Protein AF-A0A970SA98-F1 (afdb_monomer_lite)

Secondary structure (DSSP, 8-state):
-----------------------------------PPPTTSS--EEEPPTT--HHHHHHHHS---SHHHHHHHHHHHHHH-TT-S-TT---TT-EEE----PPPPP--TT----EEEEPPTT--HHHHHHHHS---GGGHHHHHHHHHHH-TT-S-TT-PPTT-EEEEPP----------------------TTS-----HHHHHHHHHHHHHHHTTT-EEE-SSEEEEEETTTEEEEEETTTS-EEE-TTS-EEEEESS--S-HHHHHHHHHH-TTEEEEE--TT--HHHHHHHHHTT-SSEEEEE---EEE-SSSEEEE--SEEEEE-SSPPTTS---EEEEEEESSGGGPPPTHHHHHHHHTTEEEEEEETTTEE--S----TTPPPPPB--TTSHHHHHHHHHHHTT--EEEEEEEEEE-HHHHS--EEEEEEEEEEETTEEEEEESSPPPHHHHHHHHHTT-EEEE--TTS-HHHHHHHHHHHTT-EEEEEEEEEEEEETTEEEEEEEEEEEEEEEEEETTEEEEEEESSPPPHHHHHHHHHHS---EEE-

Radius of gyration: 43.28 Å; chains: 1; bounding box: 120×81×121 Å

Foldseek 3Di:
DDDDDDDDDDDDDDDDDDPDPDPDPPPDDDDDDDDDDDLPPQADKDFDAPPDALLNCCCPPVVDDDPVVSVVQVVVQCVSCVVCPDSGDDDGRDIGHHDDDDDDDDDDDPPFDKDKDFAAPPDALQNCCCPVVVDDPVCSVVQLVVQCVQCVVCPDRGDDDGRDIGTGGHDDDDDDDDDDDDDDDDDDDPDDLPDADDADPQLVQLLVLLQVVLVVQQKHKAQADWDWAQDPPPGIDIDGSVQWIWIAHPVRAIETEGADPNDDVVRVVVCCVVVVRYHYDYDYNPDGSVNVNQRRQVSHDFKHKDAWDWDWDDDQKIKIAIARMKMWTDDQDDPVRDTAIEGEHEACAPLLDDAQVVQVRCVVVNYHYWYAHPVPGTDDGGPPPDPQDWAAEQCPPALLSNLQSLCVLVVWDKDAQDKDFLDDCVVPHDTDIDTAGMWTDDPNAIEGEHQDDDDPVSQVSCVVVRYHYHYDHRPDDSVVRSVSSCVVNVKDKDKDWDKDFDADPVDRPHTRMIIIHIFIWTDDPNDTDETEAADTDDRSNVVSSVVVDVHRYYYD

Sequence (556 aa):
MWKGWLVLVFFLLPPILGLSWVDAREDTALLSFQKLLPAEELGKPYVIRSGDTLYGIIRRRLGIRSAKEAEAALDLIKKLNPQITDPRKIRPGQSIVLPDQETPGEKDAFGVKTVFYKVKKGDSLERILMTQLNVRRSEMSKILLDVKEMNPRLTNVDHIVVNQVLRLPGATPEGDTGDSYLTEDVQGADFDPDKPVVLSESLKRNLLLSGEVLNRFRATLITSGQYYIPLEQYGQIVIDCSSIPMVEFDDGSIVFIELKTRLPERVKTLIRERWPDYRFTTAHEKDTLVSILRKVFNQSTPYRMKQGGKYTLGEKMTVHITPGWTVEQTGTPDDDGKPLRQGLVFYRDASRALPGYLPALLSAQGITLTEVALDSGIIRDGTDMAEASAAPDLAGSSQTDLVHNLLVLLGEEAAKDVEINLFDRKRRGFNLTMRADIMMKKDGKRVVVSFGKIPREFSDMLKKDGTEILPLNKADSSLKIITRVLGYLNVSHTFNYFRLTVNHPDDPEAPFITAIFPALQVYRENKFLYYLVDFPFDPEFYSYFKQLKEVSIIRY

Structure (mmCIF, N/CA/C/O backbone):
data_AF-A0A970SA98-F1
#
_entry.id   AF-A0A970SA98-F1
#
loop_
_atom_site.group_PDB
_atom_site.id
_atom_site.type_symbol
_atom_site.label_atom_id
_atom_site.label_alt_id
_atom_site.label_comp_id
_atom_site.label_asym_id
_atom_site.label_entity_id
_atom_site.label_seq_id
_atom_site.pdbx_PDB_ins_code
_atom_site.Cartn_x
_atom_site.Cartn_y
_atom_site.Cartn_z
_atom_site.occupancy
_atom_site.B_iso_or_equiv
_atom_site.auth_seq_id
_atom_site.auth_comp_id
_atom_site.auth_asym_id
_atom_site.auth_atom_id
_atom_site.pdbx_PDB_model_num
ATOM 1 N N . MET A 1 1 ? -42.997 57.335 -40.547 1.00 35.47 1 MET A N 1
ATOM 2 C CA . MET A 1 1 ? -43.620 56.996 -41.844 1.00 35.47 1 MET A CA 1
ATOM 3 C C . MET A 1 1 ? -43.544 55.493 -42.027 1.00 35.47 1 MET A C 1
ATOM 5 O O . MET A 1 1 ? -42.626 54.869 -41.519 1.00 35.47 1 MET A O 1
ATOM 9 N N . TRP A 1 2 ? -44.574 54.938 -42.642 1.00 30.91 2 TRP A N 1
ATOM 10 C CA . TRP A 1 2 ? -44.990 53.540 -42.611 1.00 30.91 2 TRP A CA 1
ATOM 11 C C . TRP A 1 2 ? -44.651 52.853 -43.945 1.00 30.91 2 TRP A C 1
ATOM 13 O O . TRP A 1 2 ? -44.627 53.540 -44.963 1.00 30.91 2 TRP A O 1
ATOM 23 N N . LYS A 1 3 ? -44.573 51.512 -43.912 1.00 33.84 3 LYS A N 1
ATOM 24 C CA . LYS A 1 3 ? -44.612 50.545 -45.038 1.00 33.84 3 LYS A CA 1
ATOM 25 C C . LYS A 1 3 ? -43.314 50.398 -45.854 1.00 33.84 3 LYS A C 1
ATOM 27 O O . LYS A 1 3 ? -42.658 51.377 -46.155 1.00 33.84 3 LYS A O 1
ATOM 32 N N . GLY A 1 4 ? -42.906 49.208 -46.286 1.00 32.19 4 GLY A N 1
ATOM 33 C CA . GLY A 1 4 ? -43.520 47.885 -46.188 1.00 32.19 4 GLY A CA 1
ATOM 34 C C . GLY A 1 4 ? -42.854 46.911 -47.175 1.00 32.19 4 GLY A C 1
ATOM 35 O O . GLY A 1 4 ? -42.567 47.289 -48.300 1.00 32.19 4 GLY A O 1
ATOM 36 N N . TRP A 1 5 ? -42.595 45.696 -46.689 1.00 35.53 5 TRP A N 1
ATOM 37 C CA . TRP A 1 5 ? -42.669 44.378 -47.342 1.00 35.53 5 TRP A CA 1
ATOM 38 C C . TRP A 1 5 ? -42.417 44.194 -48.854 1.00 35.53 5 TRP A C 1
ATOM 40 O O . TRP A 1 5 ? -43.186 44.674 -49.682 1.00 35.53 5 TRP A O 1
ATOM 50 N N . LEU A 1 6 ? -41.508 43.257 -49.172 1.00 31.17 6 LEU A N 1
ATOM 51 C CA . LEU A 1 6 ? -41.793 42.163 -50.116 1.00 31.17 6 LEU A CA 1
ATOM 52 C C . LEU A 1 6 ? -40.880 40.943 -49.882 1.00 31.17 6 LEU A C 1
ATOM 54 O O . LEU A 1 6 ? -39.662 41.058 -49.779 1.00 31.17 6 LEU A O 1
ATOM 58 N N . VAL A 1 7 ? -41.518 39.778 -49.786 1.00 37.44 7 VAL A N 1
ATOM 59 C CA . VAL A 1 7 ? -40.958 38.422 -49.698 1.00 37.44 7 VAL A CA 1
ATOM 60 C C . VAL A 1 7 ? -41.064 37.785 -51.087 1.00 37.44 7 VAL A C 1
ATOM 62 O O . VAL A 1 7 ? -42.155 37.844 -51.645 1.00 37.44 7 VAL A O 1
ATOM 65 N N . LEU A 1 8 ? -40.010 37.136 -51.611 1.00 30.89 8 LEU A N 1
ATOM 66 C CA . LEU A 1 8 ? -40.096 35.774 -52.184 1.00 30.89 8 LEU A CA 1
ATOM 67 C C . LEU A 1 8 ? -38.747 35.179 -52.640 1.00 30.89 8 LEU A C 1
ATOM 69 O O . LEU A 1 8 ? -37.956 35.784 -53.353 1.00 30.89 8 LEU A O 1
ATOM 73 N N . VAL A 1 9 ? -38.586 33.943 -52.174 1.00 39.41 9 VAL A N 1
ATOM 74 C CA . VAL A 1 9 ? -37.586 32.877 -52.326 1.00 39.41 9 VAL A CA 1
ATOM 75 C C . VAL A 1 9 ? -37.258 32.485 -53.776 1.00 39.41 9 VAL A C 1
ATOM 77 O O . VAL A 1 9 ? -38.179 32.359 -54.571 1.00 39.41 9 VAL A O 1
ATOM 80 N N . PHE A 1 10 ? -35.995 32.123 -54.063 1.00 30.89 10 PHE A N 1
ATOM 81 C CA . PHE A 1 10 ? -35.653 30.923 -54.854 1.00 30.89 10 PHE A CA 1
ATOM 82 C C . PHE A 1 10 ? -34.258 30.366 -54.493 1.00 30.89 10 PHE A C 1
ATOM 84 O O . PHE A 1 10 ? -33.311 31.108 -54.254 1.00 30.89 10 PHE A O 1
ATOM 91 N N . PHE A 1 11 ? -34.200 29.034 -54.413 1.00 33.75 11 PHE A N 1
ATOM 92 C CA . PHE A 1 11 ? -33.092 28.152 -54.028 1.00 33.75 11 PHE A CA 1
ATOM 93 C C . PHE A 1 11 ? -31.806 28.322 -54.850 1.00 33.75 11 PHE A C 1
ATOM 95 O O . PHE A 1 11 ? -31.884 28.366 -56.073 1.00 33.75 11 PHE A O 1
ATOM 102 N N . LEU A 1 12 ? -30.646 28.222 -54.184 1.00 31.20 12 LEU A N 1
ATOM 103 C CA . LEU A 1 12 ? -29.399 27.660 -54.730 1.00 31.20 12 LEU A CA 1
ATOM 104 C C . LEU A 1 12 ? -28.477 27.204 -53.574 1.00 31.20 12 LEU A C 1
ATOM 106 O O . LEU A 1 12 ? -27.941 28.021 -52.832 1.00 31.20 12 LEU A O 1
ATOM 110 N N . LEU A 1 13 ? -28.323 25.884 -53.418 1.00 35.34 13 LEU A N 1
ATOM 111 C CA . LEU A 1 13 ? -27.211 25.225 -52.704 1.00 35.34 13 LEU A CA 1
ATOM 112 C C . LEU A 1 13 ? -25.888 25.539 -53.435 1.00 35.34 13 LEU A C 1
ATOM 114 O O . LEU A 1 13 ? -25.918 25.626 -54.667 1.00 35.34 13 LEU A O 1
ATOM 118 N N . PRO A 1 14 ? -24.737 25.688 -52.739 1.00 37.06 14 PRO A N 1
ATOM 119 C CA . PRO A 1 14 ? -23.889 24.518 -52.437 1.00 37.06 14 PRO A CA 1
ATOM 120 C C . PRO A 1 14 ? -23.052 24.685 -51.128 1.00 37.06 14 PRO A C 1
ATOM 122 O O . PRO A 1 14 ? -23.409 25.499 -50.282 1.00 37.06 14 PRO A O 1
ATOM 125 N N . PRO A 1 15 ? -22.004 23.874 -50.880 1.00 41.12 15 PRO A N 1
ATOM 126 C CA . PRO A 1 15 ? -22.008 22.709 -50.006 1.00 41.12 15 PRO A CA 1
ATOM 127 C C . PRO A 1 15 ? -21.377 22.949 -48.620 1.00 41.12 15 PRO A C 1
ATOM 129 O O . PRO A 1 15 ? -20.581 23.857 -48.394 1.00 41.12 15 PRO A O 1
ATOM 132 N N . ILE A 1 16 ? -21.707 22.039 -47.705 1.00 46.22 16 ILE A N 1
ATOM 133 C CA . ILE A 1 16 ? -21.031 21.812 -46.427 1.00 46.22 16 ILE A CA 1
ATOM 134 C C . ILE A 1 16 ? -19.603 21.331 -46.707 1.00 46.22 16 ILE A C 1
ATOM 136 O O . ILE A 1 16 ? -19.429 20.284 -47.325 1.00 46.22 16 ILE A O 1
ATOM 140 N N . LEU A 1 17 ? -18.602 22.042 -46.193 1.00 34.91 17 LEU A N 1
ATOM 141 C CA . LEU A 1 17 ? -17.274 21.491 -45.930 1.00 34.91 17 LEU A CA 1
ATOM 142 C C . LEU A 1 17 ? -16.820 21.984 -44.556 1.00 34.91 17 LEU A C 1
ATOM 144 O O . LEU A 1 17 ? -16.388 23.122 -44.388 1.00 34.91 17 LEU A O 1
ATOM 148 N N . GLY A 1 18 ? -16.964 21.105 -43.564 1.00 37.81 18 GLY A N 1
ATOM 149 C CA . GLY A 1 18 ? -16.217 21.206 -42.323 1.00 37.81 18 GLY A CA 1
ATOM 150 C C . GLY A 1 18 ? -14.750 20.932 -42.626 1.00 37.81 18 GLY A C 1
ATOM 151 O O . GLY A 1 18 ? -14.399 19.845 -43.075 1.00 37.81 18 GLY A O 1
ATOM 152 N N . LEU A 1 19 ? -13.897 21.922 -42.388 1.00 34.41 19 LEU A N 1
ATOM 153 C CA . LEU A 1 19 ? -12.463 21.705 -42.254 1.00 34.41 19 LEU A CA 1
ATOM 154 C C . LEU A 1 19 ? -12.206 21.208 -40.831 1.00 34.41 19 LEU A C 1
ATOM 156 O O . LEU A 1 19 ? -11.884 21.971 -39.924 1.00 34.41 19 LEU A O 1
ATOM 160 N N . SER A 1 20 ? -12.397 19.906 -40.642 1.00 32.69 20 SER A N 1
ATOM 161 C CA . SER A 1 20 ? -11.623 19.151 -39.666 1.00 32.69 20 SER A CA 1
ATOM 162 C C . SER A 1 20 ? -10.158 19.237 -40.087 1.00 32.69 20 SER A C 1
ATOM 164 O O . SER A 1 20 ? -9.813 18.816 -41.193 1.00 32.69 20 SER A O 1
ATOM 166 N N . TRP A 1 21 ? -9.307 19.782 -39.221 1.00 34.91 21 TRP A N 1
ATOM 167 C CA . TRP A 1 21 ? -7.870 19.549 -39.303 1.00 34.91 21 TRP A CA 1
ATOM 168 C C . TRP A 1 21 ? -7.659 18.063 -39.018 1.00 34.91 21 TRP A C 1
ATOM 170 O O . TRP A 1 21 ? -7.669 17.625 -37.873 1.00 34.91 21 TRP A O 1
ATOM 180 N N . VAL A 1 22 ? -7.616 17.271 -40.086 1.00 34.44 22 VAL A N 1
ATOM 181 C CA . VAL A 1 22 ? -7.160 15.888 -40.029 1.00 34.44 22 VAL A CA 1
ATOM 182 C C . VAL A 1 22 ? -5.647 15.976 -39.983 1.00 34.44 22 VAL A C 1
ATOM 184 O O . VAL A 1 22 ? -5.021 16.373 -40.964 1.00 34.44 22 VAL A O 1
ATOM 187 N N . ASP A 1 23 ? -5.093 15.660 -38.818 1.00 37.50 23 ASP A N 1
ATOM 188 C CA . ASP A 1 23 ? -3.675 15.385 -38.657 1.00 37.50 23 ASP A CA 1
ATOM 189 C C . ASP A 1 23 ? -3.305 14.290 -39.661 1.00 37.50 23 ASP A C 1
ATOM 191 O O . ASP A 1 23 ? -3.881 13.193 -39.659 1.00 37.50 23 ASP A O 1
ATOM 195 N N . ALA A 1 24 ? -2.428 14.628 -40.600 1.00 34.12 24 ALA A N 1
ATOM 196 C CA . ALA A 1 24 ? -2.005 13.716 -41.643 1.00 34.12 24 ALA A CA 1
ATOM 197 C C . ALA A 1 24 ? -1.128 12.635 -41.003 1.00 34.12 24 ALA A C 1
ATOM 199 O O . ALA A 1 24 ? 0.073 12.810 -40.827 1.00 34.12 24 ALA A O 1
ATOM 200 N N . ARG A 1 25 ? -1.735 11.499 -40.648 1.00 37.47 25 ARG A N 1
ATOM 201 C CA . ARG A 1 25 ? -0.997 10.250 -40.459 1.00 37.47 25 ARG A CA 1
ATOM 202 C C . ARG A 1 25 ? -0.376 9.893 -41.805 1.00 37.47 25 ARG A C 1
ATOM 204 O O . ARG A 1 25 ? -1.095 9.572 -42.751 1.00 37.47 25 ARG A O 1
ATOM 211 N N . GLU A 1 26 ? 0.942 10.009 -41.908 1.00 36.69 26 GLU A N 1
ATOM 212 C CA . GLU A 1 26 ? 1.679 9.615 -43.104 1.00 36.69 26 GLU A CA 1
ATOM 213 C C . GLU A 1 26 ? 1.687 8.084 -43.234 1.00 36.69 26 GLU A C 1
ATOM 215 O O . GLU A 1 26 ? 2.594 7.391 -42.772 1.00 36.69 26 GLU A O 1
ATOM 220 N N . ASP A 1 27 ? 0.664 7.545 -43.897 1.00 37.06 27 ASP A N 1
ATOM 221 C CA . ASP A 1 27 ? 0.694 6.198 -44.461 1.00 37.06 27 ASP A CA 1
ATOM 222 C C . ASP A 1 27 ? 1.763 6.163 -45.565 1.00 37.06 27 ASP A C 1
ATOM 224 O O . ASP A 1 27 ? 1.533 6.534 -46.719 1.00 37.06 27 ASP A O 1
ATOM 228 N N . THR A 1 28 ? 2.979 5.752 -45.206 1.00 32.62 28 THR A N 1
ATOM 229 C CA . THR A 1 28 ? 4.095 5.691 -46.153 1.00 32.62 28 THR A CA 1
ATOM 230 C C . THR A 1 28 ? 3.907 4.508 -47.104 1.00 32.62 28 THR A C 1
ATOM 232 O O . THR A 1 28 ? 4.145 3.351 -46.755 1.00 32.62 28 THR A O 1
ATOM 235 N N . ALA A 1 29 ? 3.492 4.794 -48.339 1.00 29.75 29 ALA A N 1
ATOM 236 C CA . ALA A 1 29 ? 3.501 3.830 -49.432 1.00 29.75 29 ALA A CA 1
ATOM 237 C C . ALA A 1 29 ? 4.943 3.517 -49.871 1.00 29.75 29 ALA A C 1
ATOM 239 O O . ALA A 1 29 ? 5.747 4.410 -50.143 1.00 29.75 29 ALA A O 1
ATOM 240 N N . LEU A 1 30 ? 5.263 2.228 -49.980 1.00 26.56 30 LEU A N 1
ATOM 241 C CA . LEU A 1 30 ? 6.593 1.732 -50.327 1.00 26.56 30 LEU A CA 1
ATOM 242 C C . LEU A 1 30 ? 6.740 1.665 -51.857 1.00 26.56 30 LEU A C 1
ATOM 244 O O . LEU A 1 30 ? 6.226 0.752 -52.503 1.00 26.56 30 LEU A O 1
ATOM 248 N N . LEU A 1 31 ? 7.434 2.642 -52.449 1.00 28.73 31 LEU A N 1
ATOM 249 C CA . LEU A 1 31 ? 7.826 2.623 -53.863 1.00 28.73 31 LEU A CA 1
ATOM 250 C C . LEU A 1 31 ? 9.299 2.222 -54.003 1.00 28.73 31 LEU A C 1
ATOM 252 O O . LEU A 1 31 ? 10.184 2.800 -53.377 1.00 28.73 31 LEU A O 1
ATOM 256 N N . SER A 1 32 ? 9.558 1.233 -54.859 1.00 27.78 32 SER A N 1
ATOM 257 C CA . SER A 1 32 ? 10.896 0.756 -55.215 1.00 27.78 32 SER A CA 1
ATOM 258 C C . SER A 1 32 ? 11.321 1.351 -56.556 1.00 27.78 32 SER A C 1
ATOM 260 O O . SER A 1 32 ? 10.654 1.142 -57.568 1.00 27.78 32 SER A O 1
ATOM 262 N N . PHE A 1 33 ? 12.458 2.047 -56.578 1.00 26.86 33 PHE A N 1
ATOM 263 C CA . PHE A 1 33 ? 13.171 2.372 -57.811 1.00 26.86 33 PHE A CA 1
ATOM 264 C C . PHE A 1 33 ? 14.553 1.721 -57.779 1.00 26.86 33 PHE A C 1
ATOM 266 O O . PHE A 1 33 ? 15.350 1.976 -56.880 1.00 26.86 33 PHE A O 1
ATOM 273 N N . GLN A 1 34 ? 14.858 0.905 -58.789 1.00 26.64 34 GLN A N 1
ATOM 274 C CA . GLN A 1 34 ? 16.222 0.459 -59.057 1.00 26.64 34 GLN A CA 1
ATOM 275 C C . GLN A 1 34 ? 16.888 1.424 -60.035 1.00 26.64 34 GLN A C 1
ATOM 277 O O . GLN A 1 34 ? 16.473 1.547 -61.187 1.00 26.64 34 GLN A O 1
ATOM 282 N N . LYS A 1 35 ? 17.964 2.072 -59.586 1.00 30.84 35 LYS A N 1
ATOM 283 C CA . LYS A 1 35 ? 18.908 2.778 -60.453 1.00 30.84 35 LYS A CA 1
ATOM 284 C C . LYS A 1 35 ? 20.249 2.049 -60.393 1.00 30.84 35 LYS A C 1
ATOM 286 O O . LYS A 1 35 ? 20.823 1.900 -59.320 1.00 30.84 35 LYS A O 1
ATOM 291 N N . LEU A 1 36 ? 20.723 1.568 -61.540 1.00 30.30 36 LEU A N 1
ATOM 292 C CA . LEU A 1 36 ? 22.046 0.953 -61.688 1.00 30.30 36 LEU A CA 1
ATOM 293 C C . LEU A 1 36 ? 23.127 2.045 -61.612 1.00 30.30 36 LEU A C 1
ATOM 295 O O . LEU A 1 36 ? 23.082 3.003 -62.385 1.00 30.30 36 LEU A O 1
ATOM 299 N N . LEU A 1 37 ? 24.075 1.905 -60.680 1.00 28.84 37 LEU A N 1
ATOM 300 C CA . LEU A 1 37 ? 25.231 2.797 -60.523 1.00 28.84 37 LEU A CA 1
ATOM 301 C C . LEU A 1 37 ? 26.448 2.299 -61.342 1.00 28.84 37 LEU A C 1
ATOM 303 O O . LEU A 1 37 ? 26.595 1.086 -61.515 1.00 28.84 37 LEU A O 1
ATOM 307 N N . PRO A 1 38 ? 27.320 3.197 -61.851 1.00 32.31 38 PRO A N 1
ATOM 308 C CA . PRO A 1 38 ? 28.519 2.839 -62.618 1.00 32.31 38 PRO A CA 1
ATOM 309 C C . PRO A 1 38 ? 29.659 2.280 -61.747 1.00 32.31 38 PRO A C 1
ATOM 311 O O . PRO A 1 38 ? 29.760 2.562 -60.558 1.00 32.31 38 PRO A O 1
ATOM 314 N N . ALA A 1 39 ? 30.545 1.503 -62.373 1.00 32.72 39 ALA A N 1
ATOM 315 C CA . ALA A 1 39 ? 31.507 0.574 -61.766 1.00 32.72 39 ALA A CA 1
ATOM 316 C C . ALA A 1 39 ? 32.730 1.180 -61.026 1.00 32.72 39 ALA A C 1
ATOM 318 O O . ALA A 1 39 ? 33.742 0.496 -60.874 1.00 32.72 39 ALA A O 1
ATOM 319 N N . GLU A 1 40 ? 32.679 2.426 -60.557 1.00 38.25 40 GLU A N 1
ATOM 320 C CA . GLU A 1 40 ? 33.864 3.139 -60.037 1.00 38.25 40 GLU A CA 1
ATOM 321 C C . GLU A 1 40 ? 33.985 3.190 -58.496 1.00 38.25 40 GLU A C 1
ATOM 323 O O . GLU A 1 40 ? 34.951 3.747 -57.985 1.00 38.25 40 GLU A O 1
ATOM 328 N N . GLU A 1 41 ? 33.107 2.509 -57.743 1.00 43.88 41 GLU A N 1
ATOM 329 C CA . GLU A 1 41 ? 33.127 2.464 -56.260 1.00 43.88 41 GLU A CA 1
ATOM 330 C C . GLU A 1 41 ? 33.491 1.093 -55.628 1.00 43.88 41 GLU A C 1
ATOM 332 O O . GLU A 1 41 ? 33.097 0.807 -54.501 1.00 43.88 41 GLU A O 1
ATOM 337 N N . LEU A 1 42 ? 34.236 0.203 -56.304 1.00 42.16 42 LEU A N 1
ATOM 338 C CA . LEU A 1 42 ? 34.399 -1.197 -55.835 1.00 42.16 42 LEU A CA 1
ATOM 339 C C . LEU A 1 42 ? 35.788 -1.628 -55.307 1.00 42.16 42 LEU A C 1
ATOM 341 O O . LEU A 1 42 ? 35.913 -2.756 -54.836 1.00 42.16 42 LEU A O 1
ATOM 345 N N . GLY A 1 43 ? 36.819 -0.776 -55.310 1.00 51.06 43 GLY A N 1
ATOM 346 C CA . GLY A 1 43 ? 38.164 -1.105 -54.793 1.00 51.06 43 GLY A CA 1
ATOM 347 C C . GLY A 1 43 ? 39.291 -0.859 -55.804 1.00 51.06 43 GLY A C 1
ATOM 348 O O . GLY A 1 43 ? 39.040 -0.535 -56.965 1.00 51.06 43 GLY A O 1
ATOM 349 N N . LYS A 1 44 ? 40.560 -0.974 -55.381 1.00 54.00 44 LYS A N 1
ATOM 350 C CA . LYS A 1 44 ? 41.710 -0.619 -56.238 1.00 54.00 44 LYS A CA 1
ATOM 351 C C . LYS A 1 44 ? 41.834 -1.579 -57.439 1.00 54.00 44 LYS A C 1
ATOM 353 O O . LYS A 1 44 ? 41.944 -2.791 -57.230 1.00 54.00 44 LYS A O 1
ATOM 358 N N . PRO A 1 45 ? 41.880 -1.075 -58.689 1.00 60.00 45 PRO A N 1
ATOM 359 C CA . PRO A 1 45 ? 42.032 -1.918 -59.869 1.00 60.00 45 PRO A CA 1
ATOM 360 C C . PRO A 1 45 ? 43.460 -2.477 -59.986 1.00 60.00 45 PRO A C 1
ATOM 362 O O . PRO A 1 45 ? 44.454 -1.754 -59.913 1.00 60.00 45 PRO A O 1
ATOM 365 N N . TYR A 1 46 ? 43.561 -3.783 -60.207 1.00 70.00 46 TYR A N 1
ATOM 366 C CA . TYR A 1 46 ? 44.778 -4.532 -60.487 1.00 70.00 46 TYR A CA 1
ATOM 367 C C . TYR A 1 46 ? 44.791 -4.998 -61.945 1.00 70.00 46 TYR A C 1
ATOM 369 O O . TYR A 1 46 ? 43.894 -5.710 -62.392 1.00 70.00 46 TYR A O 1
ATOM 377 N N . VAL A 1 47 ? 45.844 -4.643 -62.682 1.00 76.94 47 VAL A N 1
ATOM 378 C CA . VAL A 1 47 ? 46.043 -5.085 -64.069 1.00 76.94 47 VAL A CA 1
ATOM 379 C C . VAL A 1 47 ? 46.833 -6.394 -64.090 1.00 76.94 47 VAL A C 1
ATOM 381 O O . VAL A 1 47 ? 47.972 -6.453 -63.618 1.00 76.94 47 VAL A O 1
ATOM 384 N N . ILE A 1 48 ? 46.232 -7.438 -64.657 1.00 75.69 48 ILE A N 1
ATOM 385 C CA . ILE A 1 48 ? 46.777 -8.798 -64.717 1.00 75.69 48 ILE A CA 1
ATOM 386 C C . ILE A 1 48 ? 48.034 -8.829 -65.590 1.00 75.69 48 ILE A C 1
ATOM 388 O O . ILE A 1 48 ? 48.039 -8.321 -66.712 1.00 75.69 48 ILE A O 1
ATOM 392 N N . ARG A 1 49 ? 49.115 -9.440 -65.091 1.00 69.44 49 ARG A N 1
ATOM 393 C CA . ARG A 1 49 ? 50.397 -9.555 -65.808 1.00 69.44 49 ARG A CA 1
ATOM 394 C C . ARG A 1 49 ? 50.565 -10.939 -66.437 1.00 69.44 49 ARG A C 1
ATOM 396 O O . ARG A 1 49 ? 49.891 -11.896 -66.065 1.00 69.44 49 ARG A O 1
ATOM 403 N N . SER A 1 50 ? 51.481 -11.059 -67.400 1.00 64.38 50 SER A N 1
ATOM 404 C CA . SER A 1 50 ? 51.820 -12.360 -67.993 1.00 64.38 50 SER A CA 1
ATOM 405 C C . SER A 1 50 ? 52.326 -13.325 -66.913 1.00 64.38 50 SER A C 1
ATOM 407 O O . SER A 1 50 ? 53.239 -12.982 -66.165 1.00 64.38 50 SER A O 1
ATOM 409 N N . GLY A 1 51 ? 51.704 -14.504 -66.809 1.00 67.44 51 GLY A N 1
ATOM 410 C CA . GLY A 1 51 ? 52.003 -15.510 -65.781 1.00 67.44 51 GLY A CA 1
ATOM 411 C C . GLY A 1 51 ? 51.203 -15.391 -64.476 1.00 67.44 51 GLY A C 1
ATOM 412 O O . GLY A 1 51 ? 51.409 -16.199 -63.571 1.00 67.44 51 GLY A O 1
ATOM 413 N N . ASP A 1 52 ? 50.286 -14.425 -64.351 1.00 73.62 52 ASP A N 1
ATOM 414 C CA . ASP A 1 52 ? 49.410 -14.328 -63.181 1.00 73.62 52 ASP A CA 1
ATOM 415 C C . ASP A 1 52 ? 48.295 -15.389 -63.195 1.00 73.62 52 ASP A C 1
ATOM 417 O O . ASP A 1 52 ? 47.654 -15.653 -64.211 1.00 73.62 52 ASP A O 1
ATOM 421 N N . THR A 1 53 ? 48.023 -15.958 -62.018 1.00 75.12 53 THR A N 1
ATOM 422 C CA . THR A 1 53 ? 46.828 -16.765 -61.726 1.00 75.12 53 THR A CA 1
ATOM 423 C C . THR A 1 53 ? 46.045 -16.099 -60.601 1.00 75.12 53 THR A C 1
ATOM 425 O O . THR A 1 53 ? 46.641 -15.437 -59.748 1.00 75.12 53 THR A O 1
ATOM 428 N N . LEU A 1 54 ? 44.723 -16.286 -60.546 1.00 68.75 54 LEU A N 1
ATOM 429 C CA . LEU A 1 54 ? 43.893 -15.616 -59.538 1.00 68.75 54 LEU A CA 1
ATOM 430 C C . LEU A 1 54 ? 44.278 -16.033 -58.105 1.00 68.75 54 LEU A C 1
ATOM 432 O O . LEU A 1 54 ? 44.473 -15.179 -57.246 1.00 68.75 54 LEU A O 1
ATOM 436 N N . TYR A 1 55 ? 44.556 -17.322 -57.882 1.00 72.62 55 TYR A N 1
ATOM 437 C CA . TYR A 1 55 ? 45.137 -17.822 -56.626 1.00 72.62 55 TYR A CA 1
ATOM 438 C C . TYR A 1 55 ? 46.531 -17.245 -56.335 1.00 72.62 55 TYR A C 1
ATOM 440 O O . TYR A 1 55 ? 46.848 -16.917 -55.191 1.00 72.62 55 TYR A O 1
ATOM 448 N N . GLY A 1 56 ? 47.371 -17.081 -57.361 1.00 71.38 56 GLY A N 1
ATOM 449 C CA . GLY A 1 56 ? 48.684 -16.453 -57.226 1.00 71.38 56 GLY A CA 1
ATOM 450 C C . GLY A 1 56 ? 48.606 -14.968 -56.864 1.00 71.38 56 GLY A C 1
ATOM 451 O O . GLY A 1 56 ? 49.501 -14.464 -56.184 1.00 71.38 56 GLY A O 1
ATOM 452 N N . ILE A 1 57 ? 47.553 -14.269 -57.290 1.00 71.12 57 ILE A N 1
ATOM 453 C CA . ILE A 1 57 ? 47.269 -12.882 -56.906 1.00 71.12 57 ILE A CA 1
ATOM 454 C C . ILE A 1 57 ? 46.770 -12.842 -55.458 1.00 71.12 57 ILE A C 1
ATOM 456 O O . ILE A 1 57 ? 47.355 -12.114 -54.664 1.00 71.12 57 ILE A O 1
ATOM 460 N N . ILE A 1 58 ? 45.798 -13.678 -55.075 1.00 67.06 58 ILE A N 1
ATOM 461 C CA . ILE A 1 58 ? 45.284 -13.778 -53.693 1.00 67.06 58 ILE A CA 1
ATOM 462 C C . ILE A 1 58 ? 46.431 -14.025 -52.701 1.00 67.06 58 ILE A C 1
ATOM 464 O O . ILE A 1 58 ? 46.599 -13.289 -51.732 1.00 67.06 58 ILE A O 1
ATOM 468 N N . ARG A 1 59 ? 47.308 -14.990 -52.993 1.00 67.31 59 ARG A N 1
ATOM 469 C CA . ARG A 1 59 ? 48.418 -15.339 -52.097 1.00 67.31 59 ARG A CA 1
ATOM 470 C C . ARG A 1 59 ? 49.495 -14.256 -52.002 1.00 67.31 59 ARG A C 1
ATOM 472 O O . ARG A 1 59 ? 50.036 -14.029 -50.924 1.00 67.31 59 ARG A O 1
ATOM 479 N N . ARG A 1 60 ? 49.845 -13.610 -53.123 1.00 65.38 60 ARG A N 1
ATOM 480 C CA . ARG A 1 60 ? 50.944 -12.622 -53.173 1.00 65.38 60 ARG A CA 1
ATOM 481 C C . ARG A 1 60 ? 50.506 -11.200 -52.826 1.00 65.38 60 ARG A C 1
ATOM 483 O O . ARG A 1 60 ? 51.340 -10.428 -52.372 1.00 65.38 60 ARG A O 1
ATOM 490 N N . ARG A 1 61 ? 49.244 -10.840 -53.076 1.00 62.09 61 ARG A N 1
ATOM 491 C CA . ARG A 1 61 ? 48.712 -9.481 -52.876 1.00 62.09 61 ARG A CA 1
ATOM 492 C C . ARG A 1 61 ? 47.859 -9.348 -51.623 1.00 62.09 61 ARG A C 1
ATOM 494 O O . ARG A 1 61 ? 47.948 -8.311 -50.987 1.00 62.09 61 ARG A O 1
ATOM 501 N N . LEU A 1 62 ? 47.094 -10.380 -51.258 1.00 60.50 62 LEU A N 1
ATOM 502 C CA . LEU A 1 62 ? 46.235 -10.366 -50.064 1.00 60.50 62 LEU A CA 1
ATOM 503 C C . LEU A 1 62 ? 46.867 -11.099 -48.871 1.00 60.50 62 LEU A C 1
ATOM 505 O O . LEU A 1 62 ? 46.303 -11.108 -47.788 1.00 60.50 62 LEU A O 1
ATOM 509 N N . GLY A 1 63 ? 48.029 -11.739 -49.055 1.00 57.44 63 GLY A N 1
ATOM 510 C CA . GLY A 1 63 ? 48.760 -12.424 -47.980 1.00 57.44 63 GLY A CA 1
ATOM 511 C C . GLY A 1 63 ? 48.119 -13.727 -47.487 1.00 57.44 63 GLY A C 1
ATOM 512 O O . GLY A 1 63 ? 48.652 -14.357 -46.576 1.00 57.44 63 GLY A O 1
ATOM 513 N N . ILE A 1 64 ? 47.023 -14.165 -48.110 1.00 64.62 64 ILE A N 1
ATOM 514 C CA . ILE A 1 64 ? 46.241 -15.336 -47.706 1.00 64.62 64 ILE A CA 1
ATOM 515 C C . ILE A 1 64 ? 46.986 -16.624 -48.079 1.00 64.62 64 ILE A C 1
ATOM 517 O O . ILE A 1 64 ? 47.310 -16.864 -49.246 1.00 64.62 64 ILE A O 1
ATOM 521 N N . ARG A 1 65 ? 47.280 -17.464 -47.079 1.00 55.22 65 ARG A N 1
ATOM 522 C CA . ARG A 1 65 ? 48.043 -18.719 -47.249 1.00 55.22 65 ARG A CA 1
ATOM 523 C C . ARG A 1 65 ? 47.229 -19.983 -46.964 1.00 55.22 65 ARG A C 1
ATOM 525 O O . ARG A 1 65 ? 47.675 -21.063 -47.346 1.00 55.22 65 ARG A O 1
ATOM 532 N N . SER A 1 66 ? 46.065 -19.855 -46.329 1.00 62.97 66 SER A N 1
ATOM 533 C CA . SER A 1 66 ? 45.137 -20.959 -46.071 1.00 62.97 66 SER A CA 1
ATOM 534 C C . SER A 1 66 ? 44.281 -21.256 -47.305 1.00 62.97 66 SER A C 1
ATOM 536 O O . SER A 1 66 ? 43.791 -20.338 -47.961 1.00 62.97 66 SER A O 1
ATOM 538 N N . ALA A 1 67 ? 44.069 -22.539 -47.613 1.00 57.00 67 ALA A N 1
ATOM 539 C CA . ALA A 1 67 ? 43.239 -22.959 -48.745 1.00 57.00 67 ALA A CA 1
ATOM 540 C C . ALA A 1 67 ? 41.773 -22.508 -48.592 1.00 57.00 67 ALA A C 1
ATOM 542 O O . ALA A 1 67 ? 41.171 -22.041 -49.554 1.00 57.00 67 ALA A O 1
ATOM 543 N N . LYS A 1 68 ? 41.236 -22.561 -47.366 1.00 59.56 68 LYS A N 1
ATOM 544 C CA . LYS A 1 68 ? 39.850 -22.178 -47.048 1.00 59.56 68 LYS A CA 1
ATOM 545 C C . LYS A 1 68 ? 39.610 -20.672 -47.198 1.00 59.56 68 LYS A C 1
ATOM 547 O O . LYS A 1 68 ? 38.598 -20.242 -47.739 1.00 59.56 68 LYS A O 1
ATOM 552 N N . GLU A 1 69 ? 40.563 -19.862 -46.748 1.00 56.72 69 GLU A N 1
ATOM 553 C CA . GLU A 1 69 ? 40.503 -18.400 -46.888 1.00 56.72 69 GLU A CA 1
ATOM 554 C C . GLU A 1 69 ? 40.712 -17.968 -48.345 1.00 56.72 69 GLU A C 1
ATOM 556 O O . GLU A 1 69 ? 40.114 -16.995 -48.799 1.00 56.72 69 GLU A O 1
ATOM 561 N N . ALA A 1 70 ? 41.525 -18.714 -49.102 1.00 61.09 70 ALA A N 1
ATOM 562 C CA . ALA A 1 70 ? 41.731 -18.452 -50.520 1.00 61.09 70 ALA A CA 1
ATOM 563 C C . ALA A 1 70 ? 40.455 -18.689 -51.344 1.00 61.09 70 ALA A C 1
ATOM 565 O O . ALA A 1 70 ? 40.207 -17.943 -52.288 1.00 61.09 70 ALA A O 1
ATOM 566 N N . GLU A 1 71 ? 39.632 -19.679 -50.985 1.00 66.12 71 GLU A N 1
ATOM 567 C CA . GLU A 1 71 ? 38.323 -19.912 -51.612 1.00 66.12 71 GLU A CA 1
ATOM 568 C C . GLU A 1 71 ? 37.323 -18.792 -51.299 1.00 66.12 71 GLU A C 1
ATOM 570 O O . GLU A 1 71 ? 36.699 -18.258 -52.216 1.00 66.12 71 GLU A O 1
ATOM 575 N N . ALA A 1 72 ? 37.240 -18.353 -50.040 1.00 59.69 72 ALA A N 1
ATOM 576 C CA . ALA A 1 72 ? 36.381 -17.231 -49.654 1.00 59.69 72 ALA A CA 1
ATOM 577 C C . ALA A 1 72 ? 36.785 -15.920 -50.359 1.00 59.69 72 ALA A C 1
ATOM 579 O O . ALA A 1 72 ? 35.935 -15.181 -50.861 1.00 59.69 72 ALA A O 1
ATOM 580 N N . ALA A 1 73 ? 38.092 -15.657 -50.468 1.00 65.19 73 ALA A N 1
ATOM 581 C CA . ALA A 1 73 ? 38.615 -14.511 -51.207 1.00 65.19 73 ALA A CA 1
ATOM 582 C C . ALA A 1 73 ? 38.324 -14.609 -52.713 1.00 65.19 73 ALA A C 1
ATOM 584 O O . ALA A 1 73 ? 38.028 -13.601 -53.354 1.00 65.19 73 ALA A O 1
ATOM 585 N N . LEU A 1 74 ? 38.368 -15.815 -53.286 1.00 68.62 74 LEU A N 1
ATOM 586 C CA . LEU A 1 74 ? 38.042 -16.047 -54.690 1.00 68.62 74 LEU A CA 1
ATOM 587 C C . LEU A 1 74 ? 36.574 -15.720 -54.989 1.00 68.62 74 LEU A C 1
ATOM 589 O O . LEU A 1 74 ? 36.284 -15.091 -56.006 1.00 68.62 74 LEU A O 1
ATOM 593 N N . ASP A 1 75 ? 35.654 -16.116 -54.113 1.00 68.06 75 ASP A N 1
ATOM 594 C CA . ASP A 1 75 ? 34.227 -15.831 -54.281 1.00 68.06 75 ASP A CA 1
ATOM 595 C C . ASP A 1 75 ? 33.907 -14.344 -54.126 1.00 68.06 75 ASP A C 1
ATOM 597 O O . ASP A 1 75 ? 33.094 -13.808 -54.884 1.00 68.06 75 ASP A O 1
ATOM 601 N N . LEU A 1 76 ? 34.601 -13.647 -53.225 1.00 63.12 76 LEU A N 1
ATOM 602 C CA . LEU A 1 76 ? 34.495 -12.195 -53.112 1.00 63.12 76 LEU A CA 1
ATOM 603 C C . LEU A 1 76 ? 35.015 -11.497 -54.378 1.00 63.12 76 LEU A C 1
ATOM 605 O O . LEU A 1 76 ? 34.336 -10.632 -54.924 1.00 63.12 76 LEU A O 1
ATOM 609 N N . ILE A 1 77 ? 36.160 -11.925 -54.918 1.00 67.12 77 ILE A N 1
ATOM 610 C CA . ILE A 1 77 ? 36.708 -11.371 -56.165 1.00 67.12 77 ILE A CA 1
ATOM 611 C C . ILE A 1 77 ? 35.764 -11.616 -57.353 1.00 67.12 77 ILE A C 1
ATOM 613 O O . ILE A 1 77 ? 35.609 -10.720 -58.180 1.00 67.12 77 ILE A O 1
ATOM 617 N N . LYS A 1 78 ? 35.086 -12.772 -57.440 1.00 67.56 78 LYS A N 1
ATOM 618 C CA . LYS A 1 78 ? 34.062 -13.018 -58.478 1.00 67.56 78 LYS A CA 1
ATOM 619 C C . LYS A 1 78 ? 32.870 -12.070 -58.350 1.00 67.56 78 LYS A C 1
ATOM 621 O O . LYS A 1 78 ? 32.400 -11.561 -59.362 1.00 67.56 78 LYS A O 1
ATOM 626 N N . LYS A 1 79 ? 32.392 -11.818 -57.126 1.00 64.81 79 LYS A N 1
ATOM 627 C CA . LYS A 1 79 ? 31.280 -10.884 -56.876 1.00 64.81 79 LYS A CA 1
ATOM 628 C C . LYS A 1 79 ? 31.642 -9.448 -57.254 1.00 64.81 79 LYS A C 1
ATOM 630 O O . LYS A 1 79 ? 30.810 -8.751 -57.821 1.00 64.81 79 LYS A O 1
ATOM 635 N N . LEU A 1 80 ? 32.879 -9.034 -56.980 1.00 58.53 80 LEU A N 1
ATOM 636 C CA . LEU A 1 80 ? 33.392 -7.705 -57.334 1.00 58.53 80 LEU A CA 1
ATOM 637 C C . LEU A 1 80 ? 33.731 -7.571 -58.829 1.00 58.53 80 LEU A C 1
ATOM 639 O O . LEU A 1 80 ? 33.839 -6.460 -59.337 1.00 58.53 80 LEU A O 1
ATOM 643 N N . ASN A 1 81 ? 33.898 -8.691 -59.541 1.00 71.94 81 ASN A N 1
ATOM 644 C CA . ASN A 1 81 ? 34.258 -8.727 -60.959 1.00 71.94 81 ASN A CA 1
ATOM 645 C C . ASN A 1 81 ? 33.325 -9.657 -61.756 1.00 71.94 81 ASN A C 1
ATOM 647 O O . ASN A 1 81 ? 33.790 -10.663 -62.308 1.00 71.94 81 ASN A O 1
ATOM 651 N N . PRO A 1 82 ? 32.020 -9.339 -61.853 1.00 68.06 82 PRO A N 1
ATOM 652 C CA . PRO A 1 82 ? 31.028 -10.183 -62.525 1.00 68.06 82 PRO A CA 1
ATOM 653 C C . PRO A 1 82 ? 31.323 -10.425 -64.019 1.00 68.06 82 PRO A C 1
ATOM 655 O O . PRO A 1 82 ? 30.821 -11.381 -64.605 1.00 68.06 82 PRO A O 1
ATOM 658 N N . GLN A 1 83 ? 32.186 -9.613 -64.636 1.00 67.38 83 GLN A N 1
ATOM 659 C CA . GLN A 1 83 ? 32.703 -9.800 -65.994 1.00 67.38 83 GLN A CA 1
ATOM 660 C C . GLN A 1 83 ? 33.630 -11.023 -66.157 1.00 67.38 83 GLN A C 1
ATOM 662 O O . GLN A 1 83 ? 33.937 -11.416 -67.282 1.00 67.38 83 GLN A O 1
ATOM 667 N N . ILE A 1 84 ? 34.102 -11.635 -65.065 1.00 69.31 84 ILE A N 1
ATOM 668 C CA . ILE A 1 84 ? 34.945 -12.838 -65.101 1.00 69.31 84 ILE A CA 1
ATOM 669 C C . ILE A 1 84 ? 34.052 -14.078 -65.013 1.00 69.31 84 ILE A C 1
ATOM 671 O O . ILE A 1 84 ? 33.760 -14.587 -63.935 1.00 69.31 84 ILE A O 1
ATOM 675 N N . THR A 1 85 ? 33.637 -14.597 -66.168 1.00 64.00 85 THR A N 1
ATOM 676 C CA . THR A 1 85 ? 32.749 -15.771 -66.244 1.00 64.00 85 THR A CA 1
ATOM 677 C C . THR A 1 85 ? 33.457 -17.087 -65.888 1.00 64.00 85 THR A C 1
ATOM 679 O O . THR A 1 85 ? 32.825 -18.014 -65.392 1.00 64.00 85 THR A O 1
ATOM 682 N N . ASP A 1 86 ? 34.775 -17.180 -66.115 1.00 70.25 86 ASP A N 1
ATOM 683 C CA . ASP A 1 86 ? 35.604 -18.328 -65.717 1.00 70.25 86 ASP A CA 1
ATOM 684 C C . ASP A 1 86 ? 36.894 -17.838 -65.021 1.00 70.25 86 ASP A C 1
ATOM 686 O O . ASP A 1 86 ? 37.757 -17.248 -65.681 1.00 70.25 86 ASP A O 1
ATOM 690 N N . PRO A 1 87 ? 37.073 -18.099 -63.709 1.00 61.66 87 PRO A N 1
ATOM 691 C CA . PRO A 1 87 ? 38.248 -17.690 -62.926 1.00 61.66 87 PRO A CA 1
ATOM 692 C C . PRO A 1 87 ? 39.594 -18.206 -63.453 1.00 61.66 87 PRO A C 1
ATOM 694 O O . PRO A 1 87 ? 40.647 -17.714 -63.046 1.00 61.66 87 PRO A O 1
ATOM 697 N N . ARG A 1 88 ? 39.579 -19.213 -64.337 1.00 67.88 88 ARG A N 1
ATOM 698 C CA . ARG A 1 88 ? 40.781 -19.792 -64.957 1.00 67.88 88 ARG A CA 1
ATOM 699 C C . ARG A 1 88 ? 41.170 -19.122 -66.277 1.00 67.88 88 ARG A C 1
ATOM 701 O O . ARG A 1 88 ? 42.237 -19.418 -66.803 1.00 67.88 88 ARG A O 1
ATOM 708 N N . LYS A 1 89 ? 40.337 -18.224 -66.815 1.00 68.19 89 LYS A N 1
ATOM 709 C CA . LYS A 1 89 ? 40.525 -17.580 -68.129 1.00 68.19 89 LYS A CA 1
ATOM 710 C C . LYS A 1 89 ? 40.781 -16.078 -68.013 1.00 68.19 89 LYS A C 1
ATOM 712 O O . LYS A 1 89 ? 40.179 -15.282 -68.729 1.00 68.19 89 LYS A O 1
ATOM 717 N N . ILE A 1 90 ? 41.690 -15.693 -67.124 1.00 75.75 90 ILE A N 1
ATOM 718 C CA . ILE A 1 90 ? 42.168 -14.311 -67.036 1.00 75.75 90 ILE A CA 1
ATOM 719 C C . ILE A 1 90 ? 43.267 -14.042 -68.070 1.00 75.75 90 ILE A C 1
ATOM 721 O O . ILE A 1 90 ? 44.106 -14.907 -68.325 1.00 75.75 90 ILE A O 1
ATOM 725 N N . ARG A 1 91 ? 43.263 -12.854 -68.688 1.00 73.44 91 ARG A N 1
ATOM 726 C CA . ARG A 1 91 ? 44.236 -12.481 -69.731 1.00 73.44 91 ARG A CA 1
ATOM 727 C C . ARG A 1 91 ? 45.171 -11.364 -69.259 1.00 73.44 91 ARG A C 1
ATOM 729 O O . ARG A 1 91 ? 44.713 -10.447 -68.579 1.00 73.44 91 ARG A O 1
ATOM 736 N N . PRO A 1 92 ? 46.458 -11.382 -69.645 1.00 70.69 92 PRO A N 1
ATOM 737 C CA . PRO A 1 92 ? 47.350 -10.254 -69.398 1.00 70.69 92 PRO A CA 1
ATOM 738 C C . PRO A 1 92 ? 46.779 -8.951 -69.981 1.00 70.69 92 PRO A C 1
ATOM 740 O O . PRO A 1 92 ? 46.286 -8.944 -71.107 1.00 70.69 92 PRO A O 1
ATOM 743 N N . GLY A 1 93 ? 46.828 -7.864 -69.209 1.00 60.53 93 GLY A N 1
ATOM 744 C CA . GLY A 1 93 ? 46.251 -6.558 -69.552 1.00 60.53 93 GLY A CA 1
ATOM 745 C C . GLY A 1 93 ? 44.804 -6.346 -69.089 1.00 60.53 93 GLY A C 1
ATOM 746 O O . GLY A 1 93 ? 44.316 -5.221 -69.134 1.00 60.53 93 GLY A O 1
ATOM 747 N N . GLN A 1 94 ? 44.120 -7.385 -68.603 1.00 74.88 94 GLN A N 1
ATOM 748 C CA . GLN A 1 94 ? 42.773 -7.276 -68.034 1.00 74.88 94 GLN A CA 1
ATOM 749 C C . GLN A 1 94 ? 42.817 -6.609 -66.646 1.00 74.88 94 GLN A C 1
ATOM 751 O O . GLN A 1 94 ? 43.649 -6.978 -65.819 1.00 74.88 94 GLN A O 1
ATOM 756 N N . SER A 1 95 ? 41.927 -5.647 -66.381 1.00 70.56 95 SER A N 1
ATOM 757 C CA . SER A 1 95 ? 41.793 -4.990 -65.069 1.00 70.56 95 SER A CA 1
ATOM 758 C C . SER A 1 95 ? 40.763 -5.714 -64.197 1.00 70.56 95 SER A C 1
ATOM 760 O O . SER A 1 95 ? 39.674 -6.037 -64.678 1.00 70.56 95 SER A O 1
ATOM 762 N N . ILE A 1 96 ? 41.107 -5.979 -62.935 1.00 74.38 96 ILE A N 1
ATOM 763 C CA . ILE A 1 96 ? 40.236 -6.616 -61.937 1.00 74.38 96 ILE A CA 1
ATOM 764 C C . ILE A 1 96 ? 40.297 -5.868 -60.608 1.00 74.38 96 ILE A C 1
ATOM 766 O O . ILE A 1 96 ? 41.336 -5.343 -60.231 1.00 74.38 96 ILE A O 1
ATOM 770 N N . VAL A 1 97 ? 39.203 -5.845 -59.867 1.00 69.81 97 VAL A N 1
ATOM 771 C CA . VAL A 1 97 ? 39.083 -5.181 -58.570 1.00 69.81 97 VAL A CA 1
ATOM 772 C C . VAL A 1 97 ? 39.423 -6.163 -57.447 1.00 69.81 97 VAL A C 1
ATOM 774 O O . VAL A 1 97 ? 38.886 -7.273 -57.420 1.00 69.81 97 VAL A O 1
ATOM 777 N N . LEU A 1 98 ? 40.326 -5.782 -56.536 1.00 65.75 98 LEU A N 1
ATOM 778 C CA . LEU A 1 98 ? 40.742 -6.608 -55.393 1.00 65.75 98 LEU A CA 1
ATOM 779 C C . LEU A 1 98 ? 40.250 -6.013 -54.056 1.00 65.75 98 LEU A C 1
ATOM 781 O O . LEU A 1 98 ? 40.198 -4.790 -53.935 1.00 65.75 98 LEU A O 1
ATOM 785 N N . PRO A 1 99 ? 39.930 -6.850 -53.048 1.00 56.31 99 PRO A N 1
ATOM 786 C CA . PRO A 1 99 ? 39.573 -6.392 -51.701 1.00 56.31 99 PRO A CA 1
ATOM 787 C C . PRO A 1 99 ? 40.815 -5.931 -50.908 1.00 56.31 99 PRO A C 1
ATOM 789 O O . PRO A 1 99 ? 41.862 -6.569 -50.991 1.00 56.31 99 PRO A O 1
ATOM 792 N N . ASP A 1 100 ? 40.718 -4.852 -50.123 1.00 51.31 100 ASP A N 1
ATOM 793 C CA . ASP A 1 100 ? 41.828 -4.334 -49.297 1.00 51.31 100 ASP A CA 1
ATOM 794 C C . ASP A 1 100 ? 41.994 -5.142 -47.979 1.00 51.31 100 ASP A C 1
ATOM 796 O O . ASP A 1 100 ? 41.014 -5.578 -47.371 1.00 51.31 100 ASP A O 1
ATOM 800 N N . GLN A 1 101 ? 43.238 -5.359 -47.519 1.00 47.69 101 GLN A N 1
ATOM 801 C CA . GLN A 1 101 ? 43.569 -5.999 -46.227 1.00 47.69 101 GLN A CA 1
ATOM 802 C C . GLN A 1 101 ? 44.652 -5.190 -45.480 1.00 47.69 101 GLN A C 1
ATOM 804 O O . GLN A 1 101 ? 45.703 -4.895 -46.052 1.00 47.69 101 GLN A O 1
ATOM 809 N N . GLU A 1 102 ? 44.419 -4.869 -44.199 1.00 31.98 102 GLU A N 1
ATOM 810 C CA . GLU A 1 102 ? 45.402 -4.296 -43.260 1.00 31.98 102 GLU A CA 1
ATOM 811 C C . GLU A 1 102 ? 46.206 -5.413 -42.553 1.00 31.98 102 GLU A C 1
ATOM 813 O O . GLU A 1 102 ? 45.652 -6.427 -42.131 1.00 31.98 102 GLU A O 1
ATOM 818 N N . THR A 1 103 ? 47.526 -5.257 -42.417 1.00 27.56 103 THR A N 1
ATOM 819 C CA . THR A 1 103 ? 48.447 -6.275 -41.859 1.00 27.56 103 THR A CA 1
ATOM 820 C C . THR A 1 103 ? 48.623 -6.180 -40.327 1.00 27.56 103 THR A C 1
ATOM 822 O O . THR A 1 103 ? 48.922 -5.083 -39.854 1.00 27.56 103 THR A O 1
ATOM 825 N N . PRO A 1 104 ? 48.586 -7.285 -39.541 1.00 32.56 104 PRO A N 1
ATOM 826 C CA . PRO A 1 104 ? 48.933 -7.286 -38.109 1.00 32.56 104 PRO A CA 1
ATOM 827 C C . PRO A 1 104 ? 50.428 -7.565 -37.834 1.00 32.56 104 PRO A C 1
ATOM 829 O O . PRO A 1 104 ? 51.059 -8.359 -38.530 1.00 32.56 104 PRO A O 1
ATOM 832 N N . GLY A 1 105 ? 50.971 -6.931 -36.785 1.00 29.67 105 GLY A N 1
ATOM 833 C CA . GLY A 1 105 ? 52.371 -7.020 -36.336 1.00 29.67 105 GLY A CA 1
ATOM 834 C C . GLY A 1 105 ? 52.804 -8.355 -35.697 1.00 29.67 105 GLY A C 1
ATOM 835 O O . GLY A 1 105 ? 51.992 -9.170 -35.265 1.00 29.67 105 GLY A O 1
ATOM 836 N N . GLU A 1 106 ? 54.122 -8.550 -35.664 1.00 29.88 106 GLU A N 1
ATOM 837 C CA . GLU A 1 106 ? 54.882 -9.787 -35.406 1.00 29.88 106 GLU A CA 1
ATOM 838 C C . GLU A 1 106 ? 54.862 -10.272 -33.929 1.00 29.88 106 GLU A C 1
ATOM 840 O O . GLU A 1 106 ? 54.854 -9.460 -33.004 1.00 29.88 106 GLU A O 1
ATOM 845 N N . LYS A 1 107 ? 54.884 -11.599 -33.698 1.00 32.66 107 LYS A N 1
ATOM 846 C CA . LYS A 1 107 ? 54.997 -12.274 -32.377 1.00 32.66 107 LYS A CA 1
ATOM 847 C C . LYS A 1 107 ? 56.414 -12.853 -32.194 1.00 32.66 107 LYS A C 1
ATOM 849 O O . LYS A 1 107 ? 56.948 -13.390 -33.161 1.00 32.66 107 LYS A O 1
ATOM 854 N N . ASP A 1 108 ? 56.988 -12.829 -30.983 1.00 33.94 108 ASP A N 1
ATOM 855 C CA . ASP A 1 108 ? 58.254 -13.517 -30.655 1.00 33.94 108 ASP A CA 1
ATOM 856 C C . ASP A 1 108 ? 58.051 -14.908 -29.998 1.00 33.94 108 ASP A C 1
ATOM 858 O O . ASP A 1 108 ? 56.938 -15.321 -29.660 1.00 33.94 108 ASP A O 1
ATOM 862 N N . ALA A 1 109 ? 59.152 -15.667 -29.892 1.00 33.84 109 ALA A N 1
ATOM 863 C CA . ALA A 1 109 ? 59.223 -17.135 -29.796 1.00 33.84 109 ALA A CA 1
ATOM 864 C C . ALA A 1 109 ? 58.646 -17.809 -28.528 1.00 33.84 109 ALA A C 1
ATOM 866 O O . ALA A 1 109 ? 58.760 -19.025 -28.396 1.00 33.84 109 ALA A O 1
ATOM 867 N N . PHE A 1 110 ? 58.009 -17.064 -27.619 1.00 29.02 110 PHE A N 1
ATOM 868 C CA . PHE A 1 110 ? 57.392 -17.615 -26.401 1.00 29.02 110 PHE A CA 1
ATOM 869 C C . PHE A 1 110 ? 55.896 -17.302 -26.250 1.00 29.02 110 PHE A C 1
ATOM 871 O O . PHE A 1 110 ? 55.297 -17.665 -25.246 1.00 29.02 110 PHE A O 1
ATOM 878 N N . GLY A 1 111 ? 55.254 -16.672 -27.240 1.00 36.38 111 GLY A N 1
ATOM 879 C CA . GLY A 1 111 ? 53.787 -16.595 -27.290 1.00 36.38 111 GLY A CA 1
ATOM 880 C C . GLY A 1 111 ? 53.104 -15.737 -26.210 1.00 36.38 111 GLY A C 1
ATOM 881 O O . GLY A 1 111 ? 51.881 -15.797 -26.100 1.00 36.38 111 GLY A O 1
ATOM 882 N N . VAL A 1 112 ? 53.836 -14.905 -25.459 1.00 29.05 112 VAL A N 1
ATOM 883 C CA . VAL A 1 112 ? 53.279 -14.012 -24.422 1.00 29.05 112 VAL A CA 1
ATOM 884 C C . VAL A 1 112 ? 53.233 -12.561 -24.919 1.00 29.05 112 VAL A C 1
ATOM 886 O O . VAL A 1 112 ? 54.237 -12.016 -25.380 1.00 29.05 112 VAL A O 1
ATOM 889 N N . LYS A 1 113 ? 52.070 -11.900 -24.794 1.00 41.41 113 LYS A N 1
ATOM 890 C CA . LYS A 1 113 ? 51.913 -10.454 -25.049 1.00 41.41 113 LYS A CA 1
ATOM 891 C C . LYS A 1 113 ? 52.808 -9.675 -24.081 1.00 41.41 113 LYS A C 1
ATOM 893 O O . LYS A 1 113 ? 52.520 -9.591 -22.892 1.00 41.41 113 LYS A O 1
ATOM 898 N N . THR A 1 114 ? 53.885 -9.094 -24.591 1.00 38.62 114 THR A N 1
ATOM 899 C CA . THR A 1 114 ? 54.785 -8.248 -23.806 1.00 38.62 114 THR A CA 1
ATOM 900 C C . THR A 1 114 ? 54.336 -6.796 -23.870 1.00 38.62 114 THR A C 1
ATOM 902 O O . THR A 1 114 ? 54.089 -6.257 -24.948 1.00 38.62 114 THR A O 1
ATOM 905 N N . VAL A 1 115 ? 54.218 -6.156 -22.704 1.00 52.84 115 VAL A N 1
ATOM 906 C CA . VAL A 1 115 ? 53.862 -4.737 -22.594 1.00 52.84 115 VAL A CA 1
ATOM 907 C C . VAL A 1 115 ? 55.119 -3.958 -22.223 1.00 52.84 115 VAL A C 1
ATOM 909 O O . VAL A 1 115 ? 55.749 -4.216 -21.197 1.00 52.84 115 VAL A O 1
ATOM 912 N N . PHE A 1 116 ? 55.500 -3.005 -23.071 1.00 50.72 116 PHE A N 1
ATOM 913 C CA . PHE A 1 116 ? 56.591 -2.074 -22.791 1.00 50.72 116 PHE A CA 1
ATOM 914 C C . PHE A 1 116 ? 56.016 -0.791 -22.189 1.00 50.72 116 PHE A C 1
ATOM 916 O O . PHE A 1 116 ? 55.160 -0.149 -22.795 1.00 50.72 116 PHE A O 1
ATOM 923 N N . TYR A 1 117 ? 56.494 -0.398 -21.009 1.00 52.69 117 TYR A N 1
ATOM 924 C CA . TYR A 1 117 ? 56.052 0.809 -20.311 1.00 52.69 117 TYR A CA 1
ATOM 925 C C . TYR A 1 117 ? 57.207 1.799 -20.149 1.00 52.69 117 TYR A C 1
ATOM 927 O O . TYR A 1 117 ? 58.280 1.443 -19.668 1.00 52.69 117 TYR A O 1
ATOM 935 N N . LYS A 1 118 ? 56.993 3.063 -20.529 1.00 62.09 118 LYS A N 1
ATOM 936 C CA . LYS A 1 118 ? 57.980 4.139 -20.372 1.00 62.09 118 LYS A CA 1
ATOM 937 C C . LYS A 1 118 ? 57.712 4.918 -19.081 1.00 62.09 118 LYS A C 1
ATOM 939 O O . LYS A 1 118 ? 56.675 5.565 -18.965 1.00 62.09 118 LYS A O 1
ATOM 944 N N . VAL A 1 119 ? 58.661 4.877 -18.147 1.00 62.69 119 VAL A N 1
ATOM 945 C CA . VAL A 1 119 ? 58.574 5.473 -16.803 1.00 62.69 119 VAL A CA 1
ATOM 946 C C . VAL A 1 119 ? 58.368 6.986 -16.885 1.00 62.69 119 VAL A C 1
ATOM 948 O O . VAL A 1 119 ? 59.142 7.691 -17.539 1.00 62.69 119 VAL A O 1
ATOM 951 N N . LYS A 1 120 ? 57.338 7.505 -16.211 1.00 62.69 120 LYS A N 1
ATOM 952 C CA . LYS A 1 120 ? 57.023 8.940 -16.147 1.00 62.69 120 LYS A CA 1
ATOM 953 C C . LYS A 1 120 ? 57.506 9.550 -14.827 1.00 62.69 120 LYS A C 1
ATOM 955 O O . LYS A 1 120 ? 57.819 8.856 -13.862 1.00 62.69 120 LYS A O 1
ATOM 960 N N . LYS A 1 121 ? 57.601 10.883 -14.778 1.00 52.62 121 LYS A N 1
ATOM 961 C CA . LYS A 1 121 ? 58.034 11.619 -13.578 1.00 52.62 121 LYS A CA 1
ATOM 962 C C . LYS A 1 121 ? 57.064 11.362 -12.418 1.00 52.62 121 LYS A C 1
ATOM 964 O O . LYS A 1 121 ? 55.884 11.673 -12.536 1.00 52.62 121 LYS A O 1
ATOM 969 N N . GLY A 1 122 ? 57.580 10.828 -11.309 1.00 62.47 122 GLY A N 1
ATOM 970 C CA . GLY A 1 122 ? 56.797 10.470 -10.119 1.00 62.47 122 GLY A CA 1
ATOM 971 C C . GLY A 1 122 ? 56.290 9.023 -10.094 1.00 62.47 122 GLY A C 1
ATOM 972 O O . GLY A 1 122 ? 55.578 8.648 -9.164 1.00 62.47 122 GLY A O 1
ATOM 973 N N . ASP A 1 123 ? 56.615 8.202 -11.092 1.00 65.94 123 ASP A N 1
ATOM 974 C CA . ASP A 1 123 ? 56.295 6.774 -11.069 1.00 65.94 123 ASP A CA 1
ATOM 975 C C . ASP A 1 123 ? 57.197 6.001 -10.095 1.00 65.94 123 ASP A C 1
ATOM 977 O O . ASP A 1 123 ? 58.384 6.292 -9.958 1.00 65.94 123 ASP A O 1
ATOM 981 N N . SER A 1 124 ? 56.621 4.980 -9.458 1.00 69.69 124 SER A N 1
ATOM 982 C CA . SER A 1 124 ? 57.350 3.909 -8.774 1.00 69.69 124 SER A CA 1
ATOM 983 C C . SER A 1 124 ? 56.977 2.577 -9.413 1.00 69.69 124 SER A C 1
ATOM 985 O O . SER A 1 124 ? 55.890 2.450 -9.986 1.00 69.69 124 SER A O 1
ATOM 987 N N . LEU A 1 125 ? 57.859 1.580 -9.327 1.00 65.62 125 LEU A N 1
ATOM 988 C CA . LEU A 1 125 ? 57.628 0.297 -9.987 1.00 65.62 125 LEU A CA 1
ATOM 989 C C . LEU A 1 125 ? 56.369 -0.392 -9.449 1.00 65.62 125 LEU A C 1
ATOM 991 O O . LEU A 1 125 ? 55.527 -0.824 -10.227 1.00 65.62 125 LEU A O 1
ATOM 995 N N . GLU A 1 126 ? 56.175 -0.377 -8.131 1.00 66.38 126 GLU A N 1
ATOM 996 C CA . GLU A 1 126 ? 54.969 -0.899 -7.482 1.00 66.38 126 GLU A CA 1
ATOM 997 C C . GLU A 1 126 ? 53.696 -0.192 -7.976 1.00 66.38 126 GLU A C 1
ATOM 999 O O . GLU A 1 126 ? 52.702 -0.840 -8.297 1.00 66.38 126 GLU A O 1
ATOM 1004 N N . ARG A 1 127 ? 53.723 1.143 -8.118 1.00 64.12 127 ARG A N 1
ATOM 1005 C CA . ARG A 1 127 ? 52.567 1.909 -8.607 1.00 64.12 127 ARG A CA 1
ATOM 1006 C C . ARG A 1 127 ? 52.279 1.618 -10.075 1.00 64.12 127 ARG A C 1
ATOM 1008 O O . ARG A 1 127 ? 51.112 1.532 -10.447 1.00 64.12 127 ARG A O 1
ATOM 1015 N N . ILE A 1 128 ? 53.307 1.431 -10.901 1.00 61.84 128 ILE A N 1
ATOM 1016 C CA . ILE A 1 128 ? 53.136 1.008 -12.295 1.00 61.84 128 ILE A CA 1
ATOM 1017 C C . ILE A 1 128 ? 52.496 -0.385 -12.336 1.00 61.84 128 ILE A C 1
ATOM 1019 O O . ILE A 1 128 ? 51.515 -0.570 -13.045 1.00 61.84 128 ILE A O 1
ATOM 1023 N N . LEU A 1 129 ? 52.975 -1.344 -11.542 1.00 64.69 129 LEU A N 1
ATOM 1024 C CA . LEU A 1 129 ? 52.443 -2.713 -11.528 1.00 64.69 129 LEU A CA 1
ATOM 1025 C C . LEU A 1 129 ? 51.004 -2.777 -10.992 1.00 64.69 129 LEU A C 1
ATOM 1027 O O . LEU A 1 129 ? 50.158 -3.447 -11.580 1.00 64.69 129 LEU A O 1
ATOM 1031 N N . MET A 1 130 ? 50.684 -2.014 -9.946 1.00 56.50 130 MET A N 1
ATOM 1032 C CA . MET A 1 130 ? 49.316 -1.932 -9.424 1.00 56.50 130 MET A CA 1
ATOM 1033 C C . MET A 1 130 ? 48.357 -1.223 -10.381 1.00 56.50 130 MET A C 1
ATOM 1035 O O . MET A 1 130 ? 47.197 -1.597 -10.458 1.00 56.50 130 MET A O 1
ATOM 1039 N N . THR A 1 131 ? 48.797 -0.190 -11.103 1.00 50.97 131 THR A N 1
ATOM 1040 C CA . THR A 1 131 ? 47.878 0.607 -11.940 1.00 50.97 131 THR A CA 1
ATOM 1041 C C . THR A 1 131 ? 47.780 0.114 -13.376 1.00 50.97 131 THR A C 1
ATOM 1043 O O . THR A 1 131 ? 46.712 0.200 -13.968 1.00 50.97 131 THR A O 1
ATOM 1046 N N . GLN A 1 132 ? 48.877 -0.381 -13.952 1.00 50.72 132 GLN A N 1
ATOM 1047 C CA . GLN A 1 132 ? 48.923 -0.819 -15.350 1.00 50.72 132 GLN A CA 1
ATOM 1048 C C . GLN A 1 132 ? 48.609 -2.307 -15.505 1.00 50.72 132 GLN A C 1
ATOM 1050 O O . GLN A 1 132 ? 48.121 -2.706 -16.557 1.00 50.72 132 GLN A O 1
ATOM 1055 N N . LEU A 1 133 ? 48.883 -3.119 -14.478 1.00 54.09 133 LEU A N 1
ATOM 1056 C CA . LEU A 1 133 ? 48.662 -4.571 -14.499 1.00 54.09 133 LEU A CA 1
ATOM 1057 C C . LEU A 1 133 ? 47.705 -5.053 -13.397 1.00 54.09 133 LEU A C 1
ATOM 1059 O O . LEU A 1 133 ? 47.476 -6.252 -13.279 1.00 54.09 133 LEU A O 1
ATOM 1063 N N . ASN A 1 134 ? 47.139 -4.134 -12.604 1.00 55.06 134 ASN A N 1
ATOM 1064 C CA . ASN A 1 134 ? 46.165 -4.417 -11.543 1.00 55.06 134 ASN A CA 1
ATOM 1065 C C . ASN A 1 134 ? 46.638 -5.444 -10.491 1.00 55.06 134 ASN A C 1
ATOM 1067 O O . ASN A 1 134 ? 45.831 -6.164 -9.901 1.00 55.06 134 ASN A O 1
ATOM 1071 N N . VAL A 1 135 ? 47.954 -5.512 -10.254 1.00 58.72 135 VAL A N 1
ATOM 1072 C CA . VAL A 1 135 ? 48.586 -6.485 -9.349 1.00 58.72 135 VAL A CA 1
ATOM 1073 C C . VAL A 1 135 ? 48.196 -6.204 -7.899 1.00 58.72 135 VAL A C 1
ATOM 1075 O O . VAL A 1 135 ? 48.366 -5.090 -7.403 1.00 58.72 135 VAL A O 1
ATOM 1078 N N . ARG A 1 136 ? 47.717 -7.227 -7.184 1.00 62.78 136 ARG A N 1
ATOM 1079 C CA . ARG A 1 136 ? 47.415 -7.134 -5.747 1.00 62.78 136 ARG A CA 1
ATOM 1080 C C . ARG A 1 136 ? 48.705 -7.176 -4.924 1.00 62.78 136 ARG A C 1
ATOM 1082 O O . ARG A 1 136 ? 49.660 -7.860 -5.281 1.00 62.78 136 ARG A O 1
ATOM 1089 N N . ARG A 1 137 ? 48.732 -6.509 -3.764 1.00 66.88 137 ARG A N 1
ATOM 1090 C CA . ARG A 1 137 ? 49.925 -6.461 -2.887 1.00 66.88 137 ARG A CA 1
ATOM 1091 C C . ARG A 1 137 ? 50.462 -7.842 -2.483 1.00 66.88 137 ARG A C 1
ATOM 1093 O O . ARG A 1 137 ? 51.666 -7.982 -2.309 1.00 66.88 137 ARG A O 1
ATOM 1100 N N . SER A 1 138 ? 49.596 -8.852 -2.377 1.00 63.06 138 SER A N 1
ATOM 1101 C CA . SER A 1 138 ? 49.962 -10.242 -2.060 1.00 63.06 138 SER A CA 1
ATOM 1102 C C . SER A 1 138 ? 50.802 -10.933 -3.142 1.00 63.06 138 SER A C 1
ATOM 1104 O O . SER A 1 138 ? 51.549 -11.852 -2.831 1.00 63.06 138 SER A O 1
ATOM 1106 N N . GLU A 1 139 ? 50.711 -10.490 -4.398 1.00 59.28 139 GLU A N 1
ATOM 1107 C CA . GLU A 1 139 ? 51.428 -11.062 -5.553 1.00 59.28 139 GLU A CA 1
ATOM 1108 C C . GLU A 1 139 ? 52.650 -10.221 -5.959 1.00 59.28 139 GLU A C 1
ATOM 1110 O O . GLU A 1 139 ? 53.440 -10.612 -6.822 1.00 59.28 139 GLU A O 1
ATOM 1115 N N . MET A 1 140 ? 52.837 -9.074 -5.299 1.00 69.81 140 MET A N 1
ATOM 1116 C CA . MET A 1 140 ? 53.825 -8.060 -5.658 1.00 69.81 140 MET A CA 1
ATOM 1117 C C . MET A 1 140 ? 55.260 -8.596 -5.613 1.00 69.81 140 MET A C 1
ATOM 1119 O O . MET A 1 140 ? 56.042 -8.354 -6.526 1.00 69.81 140 MET A O 1
ATOM 1123 N N . SER A 1 141 ? 55.611 -9.378 -4.590 1.00 71.12 141 SER A N 1
ATOM 1124 C CA . SER A 1 141 ? 56.964 -9.928 -4.440 1.00 71.12 141 SER A CA 1
ATOM 1125 C C . SER A 1 141 ? 57.340 -10.902 -5.561 1.00 71.12 141 SER A C 1
ATOM 1127 O O . SER A 1 141 ? 58.496 -10.931 -5.975 1.00 71.12 141 SER A O 1
ATOM 1129 N N . LYS A 1 142 ? 56.368 -11.673 -6.070 1.00 67.06 142 LYS A N 1
ATOM 1130 C CA . LYS A 1 142 ? 56.582 -12.650 -7.145 1.00 67.06 142 LYS A CA 1
ATOM 1131 C C . LYS A 1 142 ? 56.745 -11.942 -8.489 1.00 67.06 142 LYS A C 1
ATOM 1133 O O . LYS A 1 142 ? 57.734 -12.162 -9.176 1.00 67.06 142 LYS A O 1
ATOM 1138 N N . ILE A 1 143 ? 55.848 -11.007 -8.803 1.00 68.31 143 ILE A N 1
ATOM 1139 C CA . ILE A 1 143 ? 55.897 -10.300 -10.087 1.00 68.31 143 ILE A CA 1
ATOM 1140 C C . ILE A 1 143 ? 57.074 -9.317 -10.178 1.00 68.31 143 ILE A C 1
ATOM 1142 O O . ILE A 1 143 ? 57.584 -9.066 -11.265 1.00 68.31 143 ILE A O 1
ATOM 1146 N N . LEU A 1 144 ? 57.550 -8.771 -9.050 1.00 69.31 144 LEU A N 1
ATOM 1147 C CA . LEU A 1 144 ? 58.772 -7.959 -9.019 1.00 69.31 144 LEU A CA 1
ATOM 1148 C C . LEU A 1 144 ? 60.018 -8.781 -9.383 1.00 69.31 144 LEU A C 1
ATOM 1150 O O . LEU A 1 144 ? 60.940 -8.232 -9.990 1.00 69.31 144 LEU A O 1
ATOM 1154 N N . LEU A 1 145 ? 60.042 -10.078 -9.049 1.00 67.50 145 LEU A N 1
ATOM 1155 C CA . LEU A 1 145 ? 61.111 -10.994 -9.450 1.00 67.50 145 LEU A CA 1
ATOM 1156 C C . LEU A 1 145 ? 61.100 -11.188 -10.975 1.00 67.50 145 LEU A C 1
ATOM 1158 O O . LEU A 1 145 ? 62.120 -10.958 -11.624 1.00 67.50 145 LEU A O 1
ATOM 1162 N N . ASP A 1 146 ? 59.923 -11.466 -11.543 1.00 66.00 146 ASP A N 1
ATOM 1163 C CA . ASP A 1 146 ? 59.726 -11.644 -12.989 1.00 66.00 146 ASP A CA 1
ATOM 1164 C C . ASP A 1 146 ? 60.094 -10.367 -13.767 1.00 66.00 146 ASP A C 1
ATOM 1166 O O . ASP A 1 146 ? 60.795 -10.402 -14.780 1.00 66.00 146 ASP A O 1
ATOM 1170 N N . VAL A 1 147 ? 59.699 -9.195 -13.257 1.00 67.75 147 VAL A N 1
ATOM 1171 C CA . VAL A 1 147 ? 60.065 -7.895 -13.840 1.00 67.75 147 VAL A CA 1
ATOM 1172 C C . VAL A 1 147 ? 61.577 -7.666 -13.783 1.00 67.75 147 VAL A C 1
ATOM 1174 O O . VAL A 1 147 ? 62.142 -7.134 -14.741 1.00 67.75 147 VAL A O 1
ATOM 1177 N N . LYS A 1 148 ? 62.258 -8.055 -12.699 1.00 68.06 148 LYS A N 1
ATOM 1178 C CA . LYS A 1 148 ? 63.718 -7.920 -12.586 1.00 68.06 148 LYS A CA 1
ATOM 1179 C C . LYS A 1 148 ? 64.447 -8.827 -13.581 1.00 68.06 148 LYS A C 1
ATOM 1181 O O . LYS A 1 148 ? 65.401 -8.378 -14.213 1.00 68.06 148 LYS A O 1
ATOM 1186 N N . GLU A 1 149 ? 63.974 -10.055 -13.779 1.00 63.16 149 GLU A N 1
ATOM 1187 C CA . GLU A 1 149 ? 64.528 -10.989 -14.770 1.00 63.16 149 GLU A CA 1
ATOM 1188 C C . GLU A 1 149 ? 64.303 -10.513 -16.213 1.00 63.16 149 GLU A C 1
ATOM 1190 O O . GLU A 1 149 ? 65.212 -10.573 -17.043 1.00 63.16 149 GLU A O 1
ATOM 1195 N N . MET A 1 150 ? 63.128 -9.948 -16.509 1.00 56.94 150 MET A N 1
ATOM 1196 C CA . MET A 1 150 ? 62.800 -9.393 -17.830 1.00 56.94 150 MET A CA 1
ATOM 1197 C C . MET A 1 150 ? 63.528 -8.076 -18.141 1.00 56.94 150 MET A C 1
ATOM 1199 O O . MET A 1 150 ? 63.589 -7.665 -19.305 1.00 56.94 150 MET A O 1
ATOM 1203 N N . ASN A 1 151 ? 64.091 -7.417 -17.123 1.00 65.31 151 ASN A N 1
ATOM 1204 C CA . ASN A 1 151 ? 64.817 -6.154 -17.237 1.00 65.31 151 ASN A CA 1
ATOM 1205 C C . ASN A 1 151 ? 66.200 -6.255 -16.577 1.00 65.31 151 ASN A C 1
ATOM 1207 O O . ASN A 1 151 ? 66.449 -5.584 -15.579 1.00 65.31 151 ASN A O 1
ATOM 1211 N N . PRO A 1 152 ? 67.157 -6.998 -17.159 1.00 61.09 152 PRO A N 1
ATOM 1212 C CA . PRO A 1 152 ? 68.469 -7.246 -16.546 1.00 61.09 152 PRO A CA 1
ATOM 1213 C C . PRO A 1 152 ? 69.323 -5.981 -16.326 1.00 61.09 152 PRO A C 1
ATOM 1215 O O . PRO A 1 152 ? 70.324 -6.020 -15.617 1.00 61.09 152 PRO A O 1
ATOM 1218 N N . ARG A 1 153 ? 68.939 -4.838 -16.918 1.00 56.03 153 ARG A N 1
ATOM 1219 C CA . ARG A 1 153 ? 69.560 -3.519 -16.686 1.00 56.03 153 ARG A CA 1
ATOM 1220 C C . ARG A 1 153 ? 68.989 -2.774 -15.468 1.00 56.03 153 ARG A C 1
ATOM 1222 O O . ARG A 1 153 ? 69.521 -1.730 -15.104 1.00 56.03 153 ARG A O 1
ATOM 1229 N N . LEU A 1 154 ? 67.914 -3.275 -14.857 1.00 69.69 154 LEU A N 1
ATOM 1230 C CA . LEU A 1 154 ? 67.318 -2.748 -13.631 1.00 69.69 154 LEU A CA 1
ATOM 1231 C C . LEU A 1 154 ? 68.048 -3.348 -12.419 1.00 69.69 154 LEU A C 1
ATOM 1233 O O . LEU A 1 154 ? 67.682 -4.400 -11.900 1.00 69.69 154 LEU A O 1
ATOM 1237 N N . THR A 1 155 ? 69.119 -2.691 -11.980 1.00 59.28 155 THR A N 1
ATOM 1238 C CA . THR A 1 155 ? 69.950 -3.157 -10.857 1.00 59.28 155 THR A CA 1
ATOM 1239 C C . THR A 1 155 ? 69.279 -2.975 -9.494 1.00 59.28 155 THR A C 1
ATOM 1241 O O . THR A 1 155 ? 69.494 -3.798 -8.604 1.00 59.28 155 THR A O 1
ATOM 1244 N N . ASN A 1 156 ? 68.434 -1.949 -9.336 1.00 64.56 156 ASN A N 1
ATOM 1245 C CA . ASN A 1 156 ? 67.633 -1.712 -8.135 1.00 64.56 156 ASN A CA 1
ATOM 1246 C C . ASN A 1 156 ? 66.162 -1.454 -8.508 1.00 64.56 156 ASN A C 1
ATOM 1248 O O . ASN A 1 156 ? 65.865 -0.546 -9.280 1.00 64.56 156 ASN A O 1
ATOM 1252 N N . VAL A 1 157 ? 65.253 -2.258 -7.954 1.00 62.47 157 VAL A N 1
ATOM 1253 C CA . VAL A 1 157 ? 63.809 -2.231 -8.248 1.00 62.47 157 VAL A CA 1
ATOM 1254 C C . VAL A 1 157 ? 63.094 -1.006 -7.667 1.00 62.47 157 VAL A C 1
ATOM 1256 O O . VAL A 1 157 ? 62.074 -0.589 -8.212 1.00 62.47 157 VAL A O 1
ATOM 1259 N N . ASP A 1 158 ? 63.672 -0.381 -6.638 1.00 60.72 158 ASP A N 1
ATOM 1260 C CA . ASP A 1 158 ? 63.117 0.816 -5.995 1.00 60.72 158 ASP A CA 1
ATOM 1261 C C . ASP A 1 158 ? 63.560 2.119 -6.683 1.00 60.72 158 ASP A C 1
ATOM 1263 O O . ASP A 1 158 ? 63.038 3.196 -6.396 1.00 60.72 158 ASP A O 1
ATOM 1267 N N . HIS A 1 159 ? 64.504 2.039 -7.629 1.00 63.78 159 HIS A N 1
ATOM 1268 C CA . HIS A 1 159 ? 65.063 3.193 -8.331 1.00 63.78 159 HIS A CA 1
ATOM 1269 C C . HIS A 1 159 ? 64.912 3.044 -9.849 1.00 63.78 159 HIS A C 1
ATOM 1271 O O . HIS A 1 159 ? 65.808 2.568 -10.546 1.00 63.78 159 HIS A O 1
ATOM 1277 N N . ILE A 1 160 ? 63.771 3.508 -10.362 1.00 70.94 160 ILE A N 1
ATOM 1278 C CA . ILE A 1 160 ? 63.491 3.628 -11.799 1.00 70.94 160 ILE A CA 1
ATOM 1279 C C . ILE A 1 160 ? 63.650 5.084 -12.258 1.00 70.94 160 ILE A C 1
ATOM 1281 O O . ILE A 1 160 ? 63.254 6.017 -11.559 1.00 70.94 160 ILE A O 1
ATOM 1285 N N . VAL A 1 161 ? 64.245 5.300 -13.433 1.00 58.72 161 VAL A N 1
ATOM 1286 C CA . VAL A 1 161 ? 64.563 6.643 -13.949 1.00 58.72 161 VAL A CA 1
ATOM 1287 C C . VAL A 1 161 ? 63.518 7.083 -14.972 1.00 58.72 161 VAL A C 1
ATOM 1289 O O . VAL A 1 161 ? 63.052 6.299 -15.794 1.00 58.72 161 VAL A O 1
ATOM 1292 N N . VAL A 1 162 ? 63.147 8.363 -14.963 1.00 56.66 162 VAL A N 1
ATOM 1293 C CA . VAL A 1 162 ? 62.194 8.925 -15.933 1.00 56.66 162 VAL A CA 1
ATOM 1294 C C . VAL A 1 162 ? 62.685 8.697 -17.367 1.00 56.66 162 VAL A C 1
ATOM 1296 O O . VAL A 1 162 ? 63.855 8.904 -17.672 1.00 56.66 162 VAL A O 1
ATOM 1299 N N . ASN A 1 163 ? 61.767 8.305 -18.252 1.00 47.00 163 ASN A N 1
ATOM 1300 C CA . ASN A 1 163 ? 61.976 7.880 -19.639 1.00 47.00 163 ASN A CA 1
ATOM 1301 C C . ASN A 1 163 ? 62.646 6.513 -19.841 1.00 47.00 163 ASN A C 1
ATOM 1303 O O . ASN A 1 163 ? 62.771 6.090 -20.993 1.00 47.00 163 ASN A O 1
ATOM 1307 N N . GLN A 1 164 ? 63.012 5.805 -18.771 1.00 58.53 164 GLN A N 1
ATOM 1308 C CA . GLN A 1 164 ? 63.421 4.405 -18.848 1.00 58.53 164 GLN A CA 1
ATOM 1309 C C . GLN A 1 164 ? 62.253 3.553 -19.362 1.00 58.53 164 GLN A C 1
ATOM 1311 O O . GLN A 1 164 ? 61.113 3.745 -18.946 1.00 58.53 164 GLN A O 1
ATOM 1316 N N . VAL A 1 165 ? 62.520 2.623 -20.278 1.00 58.75 165 VAL A N 1
ATOM 1317 C CA . VAL A 1 165 ? 61.505 1.690 -20.787 1.00 58.75 165 VAL A CA 1
ATOM 1318 C C . VAL A 1 165 ? 61.667 0.360 -20.065 1.00 58.75 165 VAL A C 1
ATOM 1320 O O . VAL A 1 165 ? 62.744 -0.231 -20.095 1.00 58.75 165 VAL A O 1
ATOM 1323 N N . LEU A 1 166 ? 60.601 -0.082 -19.406 1.00 62.03 166 LEU A N 1
ATOM 1324 C CA . LEU A 1 166 ? 60.518 -1.341 -18.680 1.00 62.03 166 LEU A CA 1
ATOM 1325 C C . LEU A 1 166 ? 59.689 -2.344 -19.479 1.00 62.03 166 LEU A C 1
ATOM 1327 O O . LEU A 1 166 ? 58.630 -2.011 -20.013 1.00 62.03 166 LEU A O 1
ATOM 1331 N N . ARG A 1 167 ? 60.170 -3.580 -19.543 1.00 61.22 167 ARG A N 1
ATOM 1332 C CA . ARG A 1 167 ? 59.470 -4.728 -20.112 1.00 61.22 167 ARG A CA 1
ATOM 1333 C C . ARG A 1 167 ? 58.695 -5.424 -18.999 1.00 61.22 167 ARG A C 1
ATOM 1335 O O . ARG A 1 167 ? 59.310 -5.996 -18.107 1.00 61.22 167 ARG A O 1
ATOM 1342 N N . LEU A 1 168 ? 57.371 -5.360 -19.014 1.00 62.91 168 LEU A N 1
ATOM 1343 C CA . LEU A 1 168 ? 56.558 -5.936 -17.943 1.00 62.91 168 LEU A CA 1
ATOM 1344 C C . LEU A 1 168 ? 55.969 -7.295 -18.364 1.00 62.91 168 LEU A C 1
ATOM 1346 O O . LEU A 1 168 ? 55.642 -7.462 -19.548 1.00 62.91 168 LEU A O 1
ATOM 1350 N N . PRO A 1 169 ? 55.832 -8.262 -17.434 1.00 53.53 169 PRO A N 1
ATOM 1351 C CA . PRO A 1 169 ? 55.152 -9.520 -17.711 1.00 53.53 169 PRO A CA 1
ATOM 1352 C C . PRO A 1 169 ? 53.674 -9.243 -18.004 1.00 53.53 169 PRO A C 1
ATOM 1354 O O . PRO A 1 169 ? 53.012 -8.492 -17.286 1.00 53.53 169 PRO A O 1
ATOM 1357 N N . GLY A 1 170 ? 53.161 -9.817 -19.093 1.00 52.28 170 GLY A N 1
ATOM 1358 C CA . GLY A 1 170 ? 51.729 -9.797 -19.374 1.00 52.28 170 GLY A CA 1
ATOM 1359 C C . GLY A 1 170 ? 51.010 -10.667 -18.345 1.00 52.28 170 GLY A C 1
ATOM 1360 O O . GLY A 1 170 ? 51.407 -11.810 -18.143 1.00 52.28 170 GLY A O 1
ATOM 1361 N N . ALA A 1 171 ? 49.992 -10.127 -17.674 1.00 39.41 171 ALA A N 1
ATOM 1362 C CA . ALA A 1 171 ? 49.271 -10.841 -16.626 1.00 39.41 171 ALA A CA 1
ATOM 1363 C C . ALA A 1 171 ? 48.591 -12.106 -17.185 1.00 39.41 171 ALA A C 1
ATOM 1365 O O . ALA A 1 171 ? 47.684 -12.015 -18.013 1.00 39.41 171 ALA A O 1
ATOM 1366 N N . THR A 1 172 ? 49.026 -13.279 -16.727 1.00 35.16 172 THR A N 1
ATOM 1367 C CA . THR A 1 172 ? 48.320 -14.557 -16.899 1.00 35.16 172 THR A CA 1
ATOM 1368 C C . THR A 1 172 ? 47.622 -14.928 -15.591 1.00 35.16 172 THR A C 1
ATOM 1370 O O . THR A 1 172 ? 48.308 -15.048 -14.575 1.00 35.16 172 THR A O 1
ATOM 1373 N N . PRO A 1 173 ? 46.297 -15.138 -15.585 1.00 34.06 173 PRO A N 1
ATOM 1374 C CA . PRO A 1 173 ? 45.599 -15.743 -14.463 1.00 34.06 173 PRO A CA 1
ATOM 1375 C C . PRO A 1 173 ? 45.540 -17.262 -14.664 1.00 34.06 173 PRO A C 1
ATOM 1377 O O . PRO A 1 173 ? 44.898 -17.700 -15.607 1.00 34.06 173 PRO A O 1
ATOM 1380 N N . GLU A 1 174 ? 46.187 -18.061 -13.809 1.00 29.12 174 GLU A N 1
ATOM 1381 C CA . GLU A 1 174 ? 45.732 -19.432 -13.506 1.00 29.12 174 GLU A CA 1
ATOM 1382 C C . GLU A 1 174 ? 46.477 -20.042 -12.304 1.00 29.12 174 GLU A C 1
ATOM 1384 O O . GLU A 1 174 ? 47.703 -19.983 -12.199 1.00 29.12 174 GLU A O 1
ATOM 1389 N N . GLY A 1 175 ? 45.695 -20.620 -11.388 1.00 26.59 175 GLY A N 1
ATOM 1390 C CA . GLY A 1 175 ? 46.128 -21.272 -10.153 1.00 26.59 175 GLY A CA 1
ATOM 1391 C C . GLY A 1 175 ? 44.934 -21.508 -9.224 1.00 26.59 175 GLY A C 1
ATOM 1392 O O . GLY A 1 175 ? 44.765 -20.796 -8.242 1.00 26.59 175 GLY A O 1
ATOM 1393 N N . ASP A 1 176 ? 44.085 -22.459 -9.609 1.00 33.38 176 ASP A N 1
ATOM 1394 C CA . ASP A 1 176 ? 42.861 -22.913 -8.941 1.00 33.38 176 ASP A CA 1
ATOM 1395 C C . ASP A 1 176 ? 43.141 -23.577 -7.578 1.00 33.38 176 ASP A C 1
ATOM 1397 O O . ASP A 1 176 ? 43.902 -24.540 -7.523 1.00 33.38 176 ASP A O 1
ATOM 1401 N N . THR A 1 177 ? 42.511 -23.081 -6.504 1.00 27.31 177 THR A N 1
ATOM 1402 C CA . THR A 1 177 ? 41.961 -23.904 -5.411 1.00 27.31 177 THR A CA 1
ATOM 1403 C C . THR A 1 177 ? 40.974 -23.089 -4.572 1.00 27.31 177 THR A C 1
ATOM 1405 O O . THR A 1 177 ? 41.376 -22.137 -3.903 1.00 27.31 177 THR A O 1
ATOM 1408 N N . GLY A 1 178 ? 39.730 -23.564 -4.501 1.00 26.94 178 GLY A N 1
ATOM 1409 C CA . GLY A 1 178 ? 38.944 -23.526 -3.267 1.00 26.94 178 GLY A CA 1
ATOM 1410 C C . GLY A 1 178 ? 37.905 -22.415 -3.145 1.00 26.94 178 GLY A C 1
ATOM 1411 O O . GLY A 1 178 ? 38.197 -21.322 -2.679 1.00 26.94 178 GLY A O 1
ATOM 1412 N N . ASP A 1 179 ? 36.670 -22.819 -3.428 1.00 24.12 179 ASP A N 1
ATOM 1413 C CA . ASP A 1 179 ? 35.409 -22.288 -2.920 1.00 24.12 179 ASP A CA 1
ATOM 1414 C C . ASP A 1 179 ? 34.842 -20.970 -3.473 1.00 24.12 179 ASP A C 1
ATOM 1416 O O . ASP A 1 179 ? 35.315 -19.862 -3.241 1.00 24.12 179 ASP A O 1
ATOM 1420 N N . SER A 1 180 ? 33.621 -21.157 -3.981 1.00 27.34 180 SER A N 1
ATOM 1421 C CA . SER A 1 180 ? 32.466 -20.276 -3.819 1.00 27.34 180 SER A CA 1
ATOM 1422 C C . SER A 1 180 ? 32.235 -19.195 -4.876 1.00 27.34 180 SER A C 1
ATOM 1424 O O . SER A 1 180 ? 32.951 -18.209 -4.996 1.00 27.34 180 SER A O 1
ATOM 1426 N N . TYR A 1 181 ? 31.090 -19.384 -5.537 1.00 26.16 181 TYR A N 1
ATOM 1427 C CA . TYR A 1 181 ? 30.354 -18.468 -6.405 1.00 26.16 181 TYR A CA 1
ATOM 1428 C C . TYR A 1 181 ? 31.007 -18.152 -7.752 1.00 26.16 181 TYR A C 1
ATOM 1430 O O . TYR A 1 181 ? 31.873 -17.297 -7.889 1.00 26.16 181 TYR A O 1
ATOM 1438 N N . LEU A 1 182 ? 30.476 -18.826 -8.774 1.00 25.58 182 LEU A N 1
ATOM 1439 C CA . LEU A 1 182 ? 30.615 -18.502 -10.189 1.00 25.58 182 LEU A CA 1
ATOM 1440 C C . LEU A 1 182 ? 30.366 -17.001 -10.429 1.00 25.58 182 LEU A C 1
ATOM 1442 O O . LEU A 1 182 ? 29.226 -16.556 -10.560 1.00 25.58 182 LEU A O 1
ATOM 1446 N N . THR A 1 183 ? 31.436 -16.216 -10.507 1.00 26.27 183 THR A N 1
ATOM 1447 C CA . THR A 1 183 ? 31.442 -14.913 -11.170 1.00 26.27 183 THR A CA 1
ATOM 1448 C C . THR A 1 183 ? 32.092 -15.090 -12.532 1.00 26.27 183 THR A C 1
ATOM 1450 O O . THR A 1 183 ? 33.314 -15.101 -12.654 1.00 26.27 183 THR A O 1
ATOM 1453 N N . GLU A 1 184 ? 31.261 -15.250 -13.560 1.00 25.09 184 GLU A N 1
ATOM 1454 C CA . GLU A 1 184 ? 31.668 -15.082 -14.952 1.00 25.09 184 GLU A CA 1
ATOM 1455 C C . GLU A 1 184 ? 32.072 -13.614 -15.180 1.00 25.09 184 GLU A C 1
ATOM 1457 O O . GLU A 1 184 ? 31.219 -12.722 -15.221 1.00 25.09 184 GLU A O 1
ATOM 1462 N N . ASP A 1 185 ? 33.374 -13.364 -15.331 1.00 24.75 185 ASP A N 1
ATOM 1463 C CA . ASP A 1 185 ? 33.905 -12.153 -15.957 1.00 24.75 185 ASP A CA 1
ATOM 1464 C C . ASP A 1 185 ? 34.185 -12.450 -17.435 1.00 24.75 185 ASP A C 1
ATOM 1466 O O . ASP A 1 185 ? 35.218 -12.994 -17.825 1.00 24.75 185 ASP A O 1
ATOM 1470 N N . VAL A 1 186 ? 33.217 -12.084 -18.274 1.00 26.58 186 VAL A N 1
ATOM 1471 C CA . VAL A 1 186 ? 33.351 -12.013 -19.729 1.00 26.58 186 VAL A CA 1
ATOM 1472 C C . VAL A 1 186 ? 33.985 -10.665 -20.083 1.00 26.58 186 VAL A C 1
ATOM 1474 O O . VAL A 1 186 ? 33.304 -9.641 -20.084 1.00 26.58 186 VAL A O 1
ATOM 1477 N N . GLN A 1 187 ? 35.263 -10.649 -20.464 1.00 29.80 187 GLN A N 1
ATOM 1478 C CA . GLN A 1 187 ? 35.767 -9.646 -21.407 1.00 29.80 187 GLN A CA 1
ATOM 1479 C C . GLN A 1 187 ? 36.569 -10.320 -22.515 1.00 29.80 187 GLN A C 1
ATOM 1481 O O . GLN A 1 187 ? 37.599 -10.942 -22.278 1.00 29.80 187 GLN A O 1
ATOM 1486 N N . GLY A 1 188 ? 36.067 -10.153 -23.741 1.00 34.84 188 GLY A N 1
ATOM 1487 C CA . GLY A 1 188 ? 36.677 -10.662 -24.964 1.00 34.84 188 GLY A CA 1
ATOM 1488 C C . GLY A 1 188 ? 35.920 -11.809 -25.629 1.00 34.84 188 GLY A C 1
ATOM 1489 O O . GLY A 1 188 ? 36.557 -12.681 -26.211 1.00 34.84 188 GLY A O 1
ATOM 1490 N N . ALA A 1 189 ? 34.583 -11.827 -25.589 1.00 28.44 189 ALA A N 1
ATOM 1491 C CA . ALA A 1 189 ? 33.864 -12.534 -26.641 1.00 28.44 189 ALA A CA 1
ATOM 1492 C C . ALA A 1 189 ? 34.163 -11.797 -27.951 1.00 28.44 189 ALA A C 1
ATOM 1494 O O . ALA A 1 189 ? 33.834 -10.621 -28.082 1.00 28.44 189 ALA A O 1
ATOM 1495 N N . ASP A 1 190 ? 34.849 -12.482 -28.857 1.00 36.25 190 ASP A N 1
ATOM 1496 C CA . ASP A 1 190 ? 34.891 -12.234 -30.295 1.00 36.25 190 ASP A CA 1
ATOM 1497 C C . ASP A 1 190 ? 33.602 -11.525 -30.766 1.00 36.25 190 ASP A C 1
ATOM 1499 O O . ASP A 1 190 ? 32.550 -12.158 -30.911 1.00 36.25 190 ASP A O 1
ATOM 1503 N N . PHE A 1 191 ? 33.647 -10.188 -30.872 1.00 45.38 191 PHE A N 1
ATOM 1504 C CA . PHE A 1 191 ? 32.488 -9.377 -31.236 1.00 45.38 191 PHE A CA 1
ATOM 1505 C C . PHE A 1 191 ? 32.324 -9.460 -32.747 1.00 45.38 191 PHE A C 1
ATOM 1507 O O . PHE A 1 191 ? 32.909 -8.691 -33.506 1.00 45.38 191 PHE A O 1
ATOM 1514 N N . ASP A 1 192 ? 31.544 -10.448 -33.155 1.00 55.56 192 ASP A N 1
ATOM 1515 C CA . ASP A 1 192 ? 31.062 -10.594 -34.513 1.00 55.56 192 ASP A CA 1
ATOM 1516 C C . ASP A 1 192 ? 29.699 -9.878 -34.614 1.00 55.56 192 ASP A C 1
ATOM 1518 O O . ASP A 1 192 ? 28.732 -10.342 -33.990 1.00 55.56 192 ASP A O 1
ATOM 1522 N N . PRO A 1 193 ? 29.600 -8.740 -35.330 1.00 52.31 193 PRO A N 1
ATOM 1523 C CA . PRO A 1 193 ? 28.335 -8.029 -35.516 1.00 52.31 193 PRO A CA 1
ATOM 1524 C C . PRO A 1 193 ? 27.277 -8.886 -36.229 1.00 52.31 193 PRO A C 1
ATOM 1526 O O . PRO A 1 193 ? 26.088 -8.612 -36.065 1.00 52.31 193 PRO A O 1
ATOM 1529 N N . ASP A 1 194 ? 27.690 -9.952 -36.927 1.00 55.16 194 ASP A N 1
ATOM 1530 C CA . ASP A 1 194 ? 26.811 -10.853 -37.674 1.00 55.16 194 ASP A CA 1
ATOM 1531 C C . ASP A 1 194 ? 26.293 -12.028 -36.823 1.00 55.16 194 ASP A C 1
ATOM 1533 O O . ASP A 1 194 ? 25.385 -12.756 -37.239 1.00 55.16 194 ASP A O 1
ATOM 1537 N N . LYS A 1 195 ? 26.811 -12.226 -35.598 1.00 62.22 195 LYS A N 1
ATOM 1538 C CA . LYS A 1 195 ? 26.276 -13.249 -34.683 1.00 62.22 195 LYS A CA 1
ATOM 1539 C C . LYS A 1 195 ? 24.972 -12.765 -34.032 1.00 62.22 195 LYS A C 1
ATOM 1541 O O . LYS A 1 195 ? 24.913 -11.634 -33.535 1.00 62.22 195 LYS A O 1
ATOM 1546 N N . PRO A 1 196 ? 23.933 -13.615 -33.935 1.00 65.38 196 PRO A N 1
ATOM 1547 C CA . PRO A 1 196 ? 22.683 -13.253 -33.270 1.00 65.38 196 PRO A CA 1
ATOM 1548 C C . PRO A 1 196 ? 22.903 -12.955 -31.778 1.00 65.38 196 PRO A C 1
ATOM 1550 O O . PRO A 1 196 ? 23.716 -13.604 -31.112 1.00 65.38 196 PRO A O 1
ATOM 1553 N N . VAL A 1 197 ? 22.174 -11.973 -31.230 1.00 71.94 197 VAL A N 1
ATOM 1554 C CA . VAL A 1 197 ? 22.193 -11.707 -29.784 1.00 71.94 197 VAL A CA 1
ATOM 1555 C C . VAL A 1 197 ? 21.452 -12.826 -29.062 1.00 71.94 197 VAL A C 1
ATOM 1557 O O . VAL A 1 197 ? 20.230 -12.916 -29.112 1.00 71.94 197 VAL A O 1
ATOM 1560 N N . VAL A 1 198 ? 22.188 -13.654 -28.327 1.00 78.50 198 VAL A N 1
ATOM 1561 C CA . VAL A 1 198 ? 21.591 -14.559 -27.338 1.00 78.50 198 VAL A CA 1
ATOM 1562 C C . VAL A 1 198 ? 21.490 -13.815 -26.009 1.00 78.50 198 VAL A C 1
ATOM 1564 O O . VAL A 1 198 ? 22.515 -13.361 -25.497 1.00 78.50 198 VAL A O 1
ATOM 1567 N N . LEU A 1 199 ? 20.271 -13.677 -25.487 1.00 81.94 199 LEU A N 1
ATOM 1568 C CA . LEU A 1 199 ? 19.956 -13.026 -24.209 1.00 81.94 199 LEU A CA 1
ATOM 1569 C C . LEU A 1 199 ? 19.625 -14.066 -23.141 1.00 81.94 199 LEU A C 1
ATOM 1571 O O . LEU A 1 199 ? 18.974 -15.069 -23.454 1.00 81.94 199 LEU A O 1
ATOM 1575 N N . SER A 1 200 ? 19.978 -13.791 -21.885 1.00 86.38 200 SER A N 1
ATOM 1576 C CA . SER A 1 200 ? 19.444 -14.557 -20.755 1.00 86.38 200 SER A CA 1
ATOM 1577 C C . SER A 1 200 ? 17.923 -14.396 -20.629 1.00 86.38 200 SER A C 1
ATOM 1579 O O . SER A 1 200 ? 17.353 -13.357 -20.973 1.00 86.38 200 SER A O 1
ATOM 1581 N N . GLU A 1 201 ? 17.249 -15.409 -20.077 1.00 87.31 201 GLU A N 1
ATOM 1582 C CA . GLU A 1 201 ? 15.804 -15.344 -19.798 1.00 87.31 201 GLU A CA 1
ATOM 1583 C C . GLU A 1 201 ? 15.451 -14.206 -18.824 1.00 87.31 201 GLU A C 1
ATOM 1585 O O . GLU A 1 201 ? 14.409 -13.566 -18.959 1.00 87.31 201 GLU A O 1
ATOM 1590 N N . SER A 1 202 ? 16.357 -13.882 -17.893 1.00 86.38 202 SER A N 1
ATOM 1591 C CA . SER A 1 202 ? 16.201 -12.753 -16.968 1.00 86.38 202 SER A CA 1
ATOM 1592 C C . SER A 1 202 ? 16.130 -11.413 -17.705 1.00 86.38 202 SER A C 1
ATOM 1594 O O . SER A 1 202 ? 15.199 -10.633 -17.486 1.00 86.38 202 SER A O 1
ATOM 1596 N N . LEU A 1 203 ? 17.071 -11.157 -18.623 1.00 87.69 203 LEU A N 1
ATOM 1597 C CA . LEU A 1 203 ? 17.104 -9.917 -19.396 1.00 87.69 203 LEU A CA 1
ATOM 1598 C C . LEU A 1 203 ? 15.906 -9.819 -20.351 1.00 87.69 203 LEU A C 1
ATOM 1600 O O . LEU A 1 203 ? 15.274 -8.765 -20.417 1.00 87.69 203 LEU A O 1
ATOM 1604 N N . LYS A 1 204 ? 15.522 -10.919 -21.017 1.00 86.94 204 LYS A N 1
ATOM 1605 C CA . LYS A 1 204 ? 14.296 -10.968 -21.838 1.00 86.94 204 LYS A CA 1
ATOM 1606 C C . LYS A 1 204 ? 13.054 -10.609 -21.023 1.00 86.94 204 LYS A C 1
ATOM 1608 O O . LYS A 1 204 ? 12.279 -9.751 -21.440 1.00 86.94 204 LYS A O 1
ATOM 1613 N N . ARG A 1 205 ? 12.891 -11.215 -19.840 1.00 86.69 205 ARG A N 1
ATOM 1614 C CA . ARG A 1 205 ? 11.784 -10.918 -18.918 1.00 86.69 205 ARG A CA 1
ATOM 1615 C C . ARG A 1 205 ? 11.791 -9.448 -18.490 1.00 86.69 205 ARG A C 1
ATOM 1617 O O . ARG A 1 205 ? 10.749 -8.803 -18.523 1.00 86.69 205 ARG A O 1
ATOM 1624 N N . ASN A 1 206 ? 12.948 -8.898 -18.118 1.00 89.56 206 ASN A N 1
ATOM 1625 C CA . ASN A 1 206 ? 13.056 -7.500 -17.693 1.00 89.56 206 ASN A CA 1
ATOM 1626 C C . ASN A 1 206 ? 12.755 -6.516 -18.836 1.00 89.56 206 ASN A C 1
ATOM 1628 O O . ASN A 1 206 ? 12.149 -5.478 -18.581 1.00 89.56 206 ASN A O 1
ATOM 1632 N N . LEU A 1 207 ? 13.126 -6.829 -20.082 1.00 89.50 207 LEU A N 1
ATOM 1633 C CA . LEU A 1 207 ? 12.769 -6.032 -21.263 1.00 89.50 207 LEU A CA 1
ATOM 1634 C C . LEU A 1 207 ? 11.271 -6.097 -21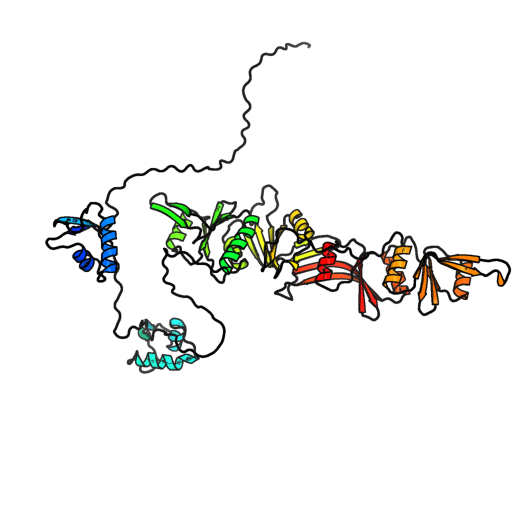.562 1.00 89.50 207 LEU A C 1
ATOM 1636 O O . LEU A 1 207 ? 10.662 -5.058 -21.793 1.00 89.50 207 LEU A O 1
ATOM 1640 N N . LEU A 1 208 ? 10.663 -7.285 -21.491 1.00 89.56 208 LEU A N 1
ATOM 1641 C CA . LEU A 1 208 ? 9.216 -7.444 -21.655 1.00 89.56 208 LEU A CA 1
ATOM 1642 C C . LEU A 1 208 ? 8.448 -6.603 -20.625 1.00 89.56 208 LEU A C 1
ATOM 1644 O O . LEU A 1 208 ? 7.606 -5.791 -20.999 1.00 89.56 208 LEU A O 1
ATOM 1648 N N . LEU A 1 209 ? 8.798 -6.732 -19.340 1.00 89.12 209 LEU A N 1
ATOM 1649 C CA . LEU A 1 209 ? 8.185 -5.940 -18.269 1.00 89.12 209 LEU A CA 1
ATOM 1650 C C . LEU A 1 209 ? 8.447 -4.440 -18.442 1.00 89.12 209 LEU A C 1
ATOM 1652 O O . LEU A 1 209 ? 7.575 -3.629 -18.146 1.00 89.12 209 LEU A O 1
ATOM 1656 N N . SER A 1 210 ? 9.625 -4.064 -18.950 1.00 91.75 210 SER A N 1
ATOM 1657 C CA . SER A 1 210 ? 9.932 -2.668 -19.267 1.00 91.75 210 SER A CA 1
ATOM 1658 C C . SER A 1 210 ? 8.985 -2.139 -20.339 1.00 91.75 210 SER A C 1
ATOM 1660 O O . SER A 1 210 ? 8.448 -1.054 -20.160 1.00 91.75 210 SER A O 1
ATOM 1662 N N . GLY A 1 211 ? 8.722 -2.906 -21.402 1.00 90.00 211 GLY A N 1
ATOM 1663 C CA . GLY A 1 211 ? 7.750 -2.547 -22.437 1.00 90.00 211 GLY A CA 1
ATOM 1664 C C . GLY A 1 211 ? 6.340 -2.357 -21.884 1.00 90.00 211 GLY A C 1
ATOM 1665 O O . GLY A 1 211 ? 5.689 -1.363 -22.186 1.00 90.00 211 GLY A O 1
ATOM 1666 N N . GLU A 1 212 ? 5.884 -3.253 -21.007 1.00 88.06 212 GLU A N 1
ATOM 1667 C CA . GLU A 1 212 ? 4.569 -3.106 -20.375 1.00 88.06 212 GLU A CA 1
ATOM 1668 C C . GLU A 1 212 ? 4.472 -1.862 -19.474 1.00 88.06 212 GLU A C 1
ATOM 1670 O O . GLU A 1 212 ? 3.437 -1.193 -19.462 1.00 88.06 212 GLU A O 1
ATOM 1675 N N . VAL A 1 213 ? 5.540 -1.525 -18.737 1.00 88.88 213 VAL A N 1
ATOM 1676 C CA . VAL A 1 213 ? 5.600 -0.288 -17.943 1.00 88.88 213 VAL A CA 1
ATOM 1677 C C . VAL A 1 213 ? 5.636 0.939 -18.857 1.00 88.88 213 VAL A C 1
ATOM 1679 O O . VAL A 1 213 ? 4.875 1.872 -18.622 1.00 88.88 213 VAL A O 1
ATOM 1682 N N . LEU A 1 214 ? 6.473 0.933 -19.899 1.00 90.38 214 LEU A N 1
ATOM 1683 C CA . LEU A 1 214 ? 6.636 2.025 -20.867 1.00 90.38 214 LEU A CA 1
ATOM 1684 C C . LEU A 1 214 ? 5.336 2.332 -21.619 1.00 90.38 214 LEU A C 1
ATOM 1686 O O . LEU A 1 214 ? 4.988 3.503 -21.753 1.00 90.38 214 LEU A O 1
ATOM 1690 N N . ASN A 1 215 ? 4.561 1.311 -21.994 1.00 87.75 215 ASN A N 1
ATOM 1691 C CA . ASN A 1 215 ? 3.270 1.492 -22.666 1.00 87.75 215 ASN A CA 1
ATOM 1692 C C . ASN A 1 215 ? 2.288 2.330 -21.828 1.00 87.75 215 ASN A C 1
ATOM 1694 O O . ASN A 1 215 ? 1.460 3.053 -22.378 1.00 87.75 215 ASN A O 1
ATOM 1698 N N . ARG A 1 216 ? 2.394 2.288 -20.491 1.00 83.31 216 ARG A N 1
ATOM 1699 C CA . ARG A 1 216 ? 1.583 3.131 -19.591 1.00 83.31 216 ARG A CA 1
ATOM 1700 C C . ARG A 1 216 ? 2.010 4.609 -19.596 1.00 83.31 216 ARG A C 1
ATOM 1702 O O . ARG A 1 216 ? 1.228 5.453 -19.172 1.00 83.31 216 ARG A O 1
ATOM 1709 N N . PHE A 1 217 ? 3.191 4.919 -20.132 1.00 79.81 217 PHE A N 1
ATOM 1710 C CA . PHE A 1 217 ? 3.719 6.267 -20.390 1.00 79.81 217 PHE A CA 1
ATOM 1711 C C . PHE A 1 217 ? 3.632 6.671 -21.863 1.00 79.81 217 PHE A C 1
ATOM 1713 O O . PHE A 1 217 ? 4.437 7.477 -22.318 1.00 79.81 217 PHE A O 1
ATOM 1720 N N . ARG A 1 218 ? 2.704 6.077 -22.629 1.00 82.31 218 ARG A N 1
ATOM 1721 C CA . ARG A 1 218 ? 2.557 6.341 -24.073 1.00 82.31 218 ARG A CA 1
ATOM 1722 C C . ARG A 1 218 ? 3.842 6.079 -24.869 1.00 82.31 218 ARG A C 1
ATOM 1724 O O . ARG A 1 218 ? 4.015 6.616 -25.955 1.00 82.31 218 ARG A O 1
ATOM 1731 N N . ALA A 1 219 ? 4.730 5.244 -24.331 1.00 88.62 219 ALA A N 1
ATOM 1732 C CA . ALA A 1 219 ? 5.982 4.878 -24.963 1.00 88.62 219 ALA A CA 1
ATOM 1733 C C . ALA A 1 219 ? 5.925 3.419 -25.412 1.00 88.62 219 ALA A C 1
ATOM 1735 O O . ALA A 1 219 ? 5.600 2.538 -24.620 1.00 88.62 219 ALA A O 1
ATOM 1736 N N . THR A 1 220 ? 6.272 3.151 -26.665 1.00 91.94 220 THR A N 1
ATOM 1737 C CA . THR A 1 220 ? 6.201 1.808 -27.245 1.00 91.94 220 THR A CA 1
ATOM 1738 C C . THR A 1 220 ? 7.594 1.202 -27.320 1.00 91.94 220 THR A C 1
ATOM 1740 O O . THR A 1 220 ? 8.483 1.754 -27.964 1.00 91.94 220 THR A O 1
ATOM 1743 N N . LEU A 1 221 ? 7.797 0.048 -26.676 1.00 93.44 221 LEU A N 1
ATOM 1744 C CA . LEU A 1 221 ? 9.029 -0.731 -26.819 1.00 93.44 221 LEU A CA 1
ATOM 1745 C C . LEU A 1 221 ? 8.912 -1.703 -27.999 1.00 93.44 221 LEU A C 1
ATOM 1747 O O . LEU A 1 221 ? 8.072 -2.603 -27.996 1.00 93.44 221 LEU A O 1
ATOM 1751 N N . ILE A 1 222 ? 9.821 -1.573 -28.960 1.00 88.44 222 ILE A N 1
ATOM 1752 C CA . ILE A 1 222 ? 9.908 -2.405 -30.159 1.00 88.44 222 ILE A CA 1
ATOM 1753 C C . ILE A 1 222 ? 11.182 -3.251 -30.077 1.00 88.44 222 ILE A C 1
ATOM 1755 O O . ILE A 1 222 ? 12.297 -2.732 -30.068 1.00 88.44 222 ILE A O 1
ATOM 1759 N N . THR A 1 223 ? 11.010 -4.572 -30.004 1.00 85.94 223 THR A N 1
ATOM 1760 C CA . THR A 1 223 ? 12.089 -5.565 -29.818 1.00 85.94 223 THR A CA 1
ATOM 1761 C C . THR A 1 223 ? 12.281 -6.493 -31.020 1.00 85.94 223 THR A C 1
ATOM 1763 O O . THR A 1 223 ? 13.016 -7.473 -30.941 1.00 85.94 223 THR A O 1
ATOM 1766 N N . SER A 1 224 ? 11.591 -6.244 -32.134 1.00 83.25 224 SER A N 1
ATOM 1767 C CA . SER A 1 224 ? 11.695 -7.059 -33.347 1.00 83.25 224 SER A CA 1
ATOM 1768 C C . SER A 1 224 ? 11.387 -6.233 -34.591 1.00 83.25 224 SER A C 1
ATOM 1770 O O . SER A 1 224 ? 10.755 -5.183 -34.495 1.00 83.25 224 SER A O 1
ATOM 1772 N N . GLY A 1 225 ? 11.849 -6.704 -35.748 1.00 79.31 225 GLY A N 1
ATOM 1773 C CA . GLY A 1 225 ? 11.742 -5.976 -37.009 1.00 79.31 225 GLY A CA 1
ATOM 1774 C C . GLY A 1 225 ? 13.002 -5.180 -37.344 1.00 79.31 225 GLY A C 1
ATOM 1775 O O . GLY A 1 225 ? 14.037 -5.318 -36.695 1.00 79.31 225 GLY A O 1
ATOM 1776 N N . GLN A 1 226 ? 12.911 -4.391 -38.412 1.00 82.19 226 GLN A N 1
ATOM 1777 C CA . GLN A 1 226 ? 14.006 -3.578 -38.932 1.00 82.19 226 GLN A CA 1
ATOM 1778 C C . GLN A 1 226 ? 13.573 -2.113 -38.939 1.00 82.19 226 GLN A C 1
ATOM 1780 O O . GLN A 1 226 ? 12.512 -1.793 -39.476 1.00 82.19 226 GLN A O 1
ATOM 1785 N N . TYR A 1 227 ? 14.400 -1.241 -38.373 1.00 81.62 227 TYR A N 1
ATOM 1786 C CA . TYR A 1 227 ? 14.207 0.203 -38.383 1.00 81.62 227 TYR A CA 1
ATOM 1787 C C . TYR A 1 227 ? 15.186 0.863 -39.355 1.00 81.62 227 TYR A C 1
ATOM 1789 O O . TYR A 1 227 ? 16.384 0.582 -39.322 1.00 81.62 227 TYR A O 1
ATOM 1797 N N . TYR A 1 228 ? 14.684 1.731 -40.230 1.00 79.62 228 TYR A N 1
ATOM 1798 C CA . TYR A 1 228 ? 15.461 2.327 -41.317 1.00 79.62 228 TYR A CA 1
ATOM 1799 C C . TYR A 1 228 ? 15.698 3.811 -41.041 1.00 79.62 228 TYR A C 1
ATOM 1801 O O . TYR A 1 228 ? 14.754 4.591 -40.975 1.00 79.62 228 TYR A O 1
ATOM 1809 N N . ILE A 1 229 ? 16.965 4.207 -40.917 1.00 81.06 229 ILE A N 1
ATOM 1810 C CA . ILE A 1 229 ? 17.378 5.602 -40.737 1.00 81.06 229 ILE A CA 1
ATOM 1811 C C . ILE A 1 229 ? 17.970 6.108 -42.063 1.00 81.06 229 ILE A C 1
ATOM 1813 O O . ILE A 1 229 ? 19.055 5.657 -42.451 1.00 81.06 229 ILE A O 1
ATOM 1817 N N . PRO A 1 230 ? 17.291 7.021 -42.780 1.00 74.31 230 PRO A N 1
ATOM 1818 C CA . PRO A 1 230 ? 17.731 7.479 -44.096 1.00 74.31 230 PRO A CA 1
ATOM 1819 C C . PRO A 1 230 ? 18.899 8.469 -44.002 1.00 74.31 230 PRO A C 1
ATOM 1821 O O . PRO A 1 230 ? 18.774 9.530 -43.404 1.00 74.31 230 PRO A O 1
ATOM 1824 N N . LEU A 1 231 ? 20.023 8.176 -44.657 1.00 72.19 231 LEU A N 1
ATOM 1825 C CA . LEU A 1 231 ? 21.158 9.090 -44.813 1.00 72.19 231 LEU A CA 1
ATOM 1826 C C . LEU A 1 231 ? 21.098 9.723 -46.209 1.00 72.19 231 LEU A C 1
ATOM 1828 O O . LEU A 1 231 ? 21.551 9.121 -47.179 1.00 72.19 231 LEU A O 1
ATOM 1832 N N . GLU A 1 232 ? 20.556 10.941 -46.307 1.00 61.62 232 GLU A N 1
ATOM 1833 C CA . GLU A 1 232 ? 20.184 11.621 -47.567 1.00 61.62 232 GLU A CA 1
ATOM 1834 C C . GLU A 1 232 ? 21.125 11.391 -48.762 1.00 61.62 232 GLU A C 1
ATOM 1836 O O . GLU A 1 232 ? 20.657 11.137 -49.869 1.00 61.62 232 GLU A O 1
ATOM 1841 N N . GLN A 1 233 ? 22.443 11.485 -48.547 1.00 53.84 233 GLN A N 1
ATOM 1842 C CA . GLN A 1 233 ? 23.458 11.404 -49.606 1.00 53.84 233 GLN A CA 1
ATOM 1843 C C . GLN A 1 233 ? 24.335 10.140 -49.551 1.00 53.84 233 GLN A C 1
ATOM 1845 O O . GLN A 1 233 ? 25.179 9.961 -50.423 1.00 53.84 233 GLN A O 1
ATOM 1850 N N . TYR A 1 234 ? 24.155 9.268 -48.552 1.00 54.41 234 TYR A N 1
ATOM 1851 C CA . TYR A 1 234 ? 25.102 8.182 -48.247 1.00 54.41 234 TYR A CA 1
ATOM 1852 C C . TYR A 1 234 ? 24.448 6.810 -48.006 1.00 54.41 234 TYR A C 1
ATOM 1854 O O . TYR A 1 234 ? 25.152 5.844 -47.719 1.00 54.41 234 TYR A O 1
ATOM 1862 N N . GLY A 1 235 ? 23.120 6.694 -48.135 1.00 67.81 235 GLY A N 1
ATOM 1863 C CA . GLY A 1 235 ? 22.396 5.422 -48.047 1.00 67.81 235 GLY A CA 1
ATOM 1864 C C . GLY A 1 235 ? 21.419 5.370 -46.876 1.00 67.81 235 GLY A C 1
ATOM 1865 O O . GLY A 1 235 ? 20.710 6.330 -46.608 1.00 67.81 235 GLY A O 1
ATOM 1866 N N . GLN A 1 236 ? 21.343 4.238 -46.183 1.00 74.38 236 GLN A N 1
ATOM 1867 C CA . GLN A 1 236 ? 20.484 4.066 -45.009 1.00 74.38 236 GLN A CA 1
ATOM 1868 C C . GLN A 1 236 ? 21.201 3.228 -43.954 1.00 74.38 236 GLN A C 1
ATOM 1870 O O . GLN A 1 236 ? 21.959 2.318 -44.293 1.00 74.38 236 GLN A O 1
ATOM 1875 N N . ILE A 1 237 ? 20.942 3.513 -42.682 1.00 77.75 237 ILE A N 1
ATOM 1876 C CA . ILE A 1 237 ? 21.322 2.632 -41.577 1.00 77.75 237 ILE A CA 1
ATOM 1877 C C . ILE A 1 237 ? 20.110 1.760 -41.275 1.00 77.75 237 ILE A C 1
ATOM 1879 O O . ILE A 1 237 ? 19.022 2.276 -41.035 1.00 77.75 237 ILE A O 1
ATOM 1883 N N . VAL A 1 238 ? 20.301 0.444 -41.289 1.00 78.25 238 VAL A N 1
ATOM 1884 C CA . VAL A 1 238 ? 19.265 -0.517 -40.908 1.00 78.25 238 VAL A CA 1
ATOM 1885 C C . VAL A 1 238 ? 19.593 -1.041 -39.516 1.00 78.25 238 VAL A C 1
ATOM 1887 O O . VAL A 1 238 ? 20.688 -1.556 -39.289 1.00 78.25 238 VAL A O 1
ATOM 1890 N N . ILE A 1 239 ? 18.663 -0.874 -38.581 1.00 81.75 239 ILE A N 1
ATOM 1891 C CA . ILE A 1 239 ? 18.779 -1.338 -37.201 1.00 81.75 239 ILE A CA 1
ATOM 1892 C C . ILE A 1 239 ? 17.861 -2.542 -37.014 1.00 81.75 239 ILE A C 1
ATOM 1894 O O . ILE A 1 239 ? 16.644 -2.426 -37.128 1.00 81.75 239 ILE A O 1
ATOM 1898 N N . ASP A 1 240 ? 18.446 -3.683 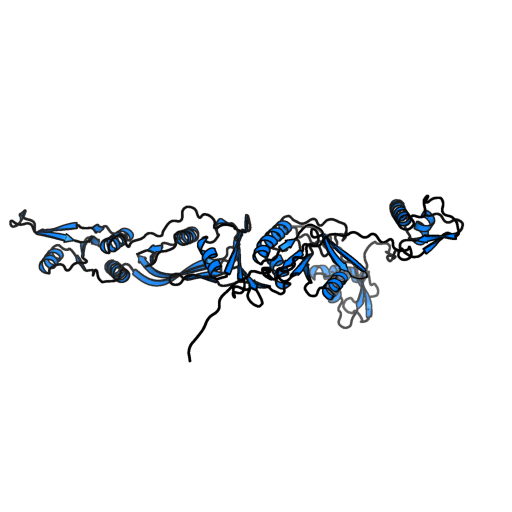-36.663 1.00 83.25 240 ASP A N 1
ATOM 1899 C CA . ASP A 1 240 ? 17.698 -4.858 -36.224 1.00 83.25 240 ASP A CA 1
ATOM 1900 C C . ASP A 1 240 ? 17.235 -4.669 -34.772 1.00 83.25 240 ASP A C 1
ATOM 1902 O O . ASP A 1 240 ? 18.042 -4.713 -33.833 1.00 83.25 240 ASP A O 1
ATOM 1906 N N . CYS A 1 241 ? 15.926 -4.493 -34.579 1.00 84.94 241 CYS A N 1
ATOM 1907 C CA . CYS A 1 241 ? 15.326 -4.246 -33.269 1.00 84.94 241 CYS A CA 1
ATOM 1908 C C . CYS A 1 241 ? 15.417 -5.453 -32.320 1.00 84.94 241 CYS A C 1
ATOM 1910 O O . CYS A 1 241 ? 15.211 -5.288 -31.120 1.00 84.94 241 CYS A O 1
ATOM 1912 N N . SER A 1 242 ? 15.765 -6.649 -32.813 1.00 84.62 242 SER A N 1
ATOM 1913 C CA . SER A 1 242 ? 16.080 -7.799 -31.949 1.00 84.62 242 SER A CA 1
ATOM 1914 C C . SER A 1 242 ? 17.437 -7.666 -31.253 1.00 84.62 242 SER A C 1
ATOM 1916 O O . SER A 1 242 ? 17.647 -8.209 -30.168 1.00 84.62 242 SER A O 1
ATOM 1918 N N . SER A 1 243 ? 18.354 -6.910 -31.862 1.00 85.12 243 SER A N 1
ATOM 1919 C CA . SER A 1 243 ? 19.707 -6.666 -31.360 1.00 85.12 243 SER A CA 1
ATOM 1920 C C . SER A 1 243 ? 19.845 -5.308 -30.671 1.00 85.12 243 SER A C 1
ATOM 1922 O O . SER A 1 243 ? 20.615 -5.165 -29.714 1.00 85.12 243 SER A O 1
ATOM 1924 N N . ILE A 1 244 ? 19.112 -4.312 -31.171 1.00 89.62 244 ILE A N 1
ATOM 1925 C CA . ILE A 1 244 ? 19.053 -2.952 -30.640 1.00 89.62 244 ILE A CA 1
ATOM 1926 C C . ILE A 1 244 ? 17.573 -2.540 -30.556 1.00 89.62 244 ILE A C 1
ATOM 1928 O O . ILE A 1 244 ? 17.085 -1.834 -31.442 1.00 89.62 244 ILE A O 1
ATOM 1932 N N . PRO A 1 245 ? 16.828 -3.007 -29.535 1.00 92.81 245 PRO A N 1
ATOM 1933 C CA . PRO A 1 245 ? 15.466 -2.549 -29.295 1.00 92.81 245 PRO A CA 1
ATOM 1934 C C . PRO A 1 245 ? 15.361 -1.028 -29.246 1.00 92.81 245 PRO A C 1
ATOM 1936 O O . PRO A 1 245 ? 16.306 -0.345 -28.846 1.00 92.81 245 PRO A O 1
ATOM 1939 N N . MET A 1 246 ? 14.196 -0.495 -29.597 1.00 93.69 246 MET A N 1
ATOM 1940 C CA . MET A 1 246 ? 13.938 0.943 -29.547 1.00 93.69 246 MET A CA 1
ATOM 1941 C C . MET A 1 246 ? 12.680 1.251 -28.749 1.00 93.69 246 MET A C 1
ATOM 1943 O O . MET A 1 246 ? 11.711 0.496 -28.784 1.00 93.69 246 MET A O 1
ATOM 1947 N N . VAL A 1 247 ? 12.720 2.357 -28.018 1.00 95.19 247 VAL A N 1
ATOM 1948 C CA . VAL A 1 247 ? 11.571 2.923 -27.318 1.00 95.19 247 VAL A CA 1
ATOM 1949 C C . VAL A 1 247 ? 11.190 4.209 -28.024 1.00 95.19 247 VAL A C 1
ATOM 1951 O O . VAL A 1 247 ? 11.995 5.137 -28.060 1.00 95.19 247 VAL A O 1
ATOM 1954 N N . GLU A 1 248 ? 9.985 4.242 -28.573 1.00 91.31 248 GLU A N 1
ATOM 1955 C CA . GLU A 1 248 ? 9.392 5.415 -29.210 1.00 91.31 248 GLU A CA 1
ATOM 1956 C C . GLU A 1 248 ? 8.447 6.095 -28.220 1.00 91.31 248 GLU A C 1
ATOM 1958 O O . GLU A 1 248 ? 7.548 5.445 -27.686 1.00 91.31 248 GLU A O 1
ATOM 1963 N N . PHE A 1 249 ? 8.681 7.375 -27.937 1.00 88.38 249 PHE A N 1
ATOM 1964 C CA . PHE A 1 249 ? 7.830 8.198 -27.078 1.00 88.38 249 PHE A CA 1
ATOM 1965 C C . PHE A 1 249 ? 6.791 8.964 -27.905 1.00 88.38 249 PHE A C 1
ATOM 1967 O O . PHE A 1 249 ? 6.934 9.133 -29.114 1.00 88.38 249 PHE A O 1
ATOM 1974 N N . ASP A 1 250 ? 5.751 9.460 -27.242 1.00 83.56 250 ASP A N 1
ATOM 1975 C CA . ASP A 1 250 ? 4.650 10.205 -27.858 1.00 83.56 250 ASP A CA 1
ATOM 1976 C C . ASP A 1 250 ? 5.060 11.567 -28.441 1.00 83.56 250 ASP A C 1
ATOM 1978 O O . ASP A 1 250 ? 4.397 12.070 -29.344 1.00 83.56 250 ASP A O 1
ATOM 1982 N N . ASP A 1 251 ? 6.178 12.134 -27.983 1.00 81.44 251 ASP A N 1
ATOM 1983 C CA . ASP A 1 251 ? 6.796 13.330 -28.568 1.00 81.44 251 ASP A CA 1
ATOM 1984 C C . ASP A 1 251 ? 7.654 13.038 -29.816 1.00 81.44 251 ASP A C 1
ATOM 1986 O O . ASP A 1 251 ? 8.286 13.944 -30.360 1.00 81.44 251 ASP A O 1
ATOM 1990 N N . GLY A 1 252 ? 7.703 11.777 -30.263 1.00 82.88 252 GLY A N 1
ATOM 1991 C CA . GLY A 1 252 ? 8.518 11.320 -31.388 1.00 82.88 252 GLY A CA 1
ATOM 1992 C C . GLY A 1 252 ? 9.996 11.103 -31.047 1.00 82.88 252 GLY A C 1
ATOM 1993 O O . GLY A 1 252 ? 10.778 10.727 -31.926 1.00 82.88 252 GLY A O 1
ATOM 1994 N N . SER A 1 253 ? 10.413 11.314 -29.791 1.00 87.88 253 SER A N 1
ATOM 1995 C CA . SER A 1 253 ? 11.773 10.985 -29.365 1.00 87.88 253 SER A CA 1
ATOM 1996 C C . SER A 1 253 ? 11.980 9.469 -29.317 1.00 87.88 253 SER A C 1
ATOM 1998 O O . SER A 1 253 ? 11.073 8.696 -28.998 1.00 87.88 253 SER A O 1
ATOM 2000 N N . ILE A 1 254 ? 13.198 9.026 -29.646 1.00 91.06 254 ILE A N 1
ATOM 2001 C CA . ILE A 1 254 ? 13.533 7.598 -29.719 1.00 91.06 254 ILE A CA 1
ATOM 2002 C C . ILE A 1 254 ? 14.750 7.301 -28.851 1.00 91.06 254 ILE A C 1
ATOM 2004 O O . ILE A 1 254 ? 15.800 7.935 -28.977 1.00 91.06 254 ILE A O 1
ATOM 2008 N N . VAL A 1 255 ? 14.637 6.283 -27.998 1.00 94.69 255 VAL A N 1
ATOM 2009 C CA . VAL A 1 255 ? 15.752 5.742 -27.212 1.00 94.69 255 VAL A CA 1
ATOM 2010 C C . VAL A 1 255 ? 16.085 4.333 -27.699 1.00 94.69 255 VAL A C 1
ATOM 2012 O O . VAL A 1 255 ? 15.323 3.393 -27.487 1.00 94.69 255 VAL A O 1
ATOM 2015 N N . PHE A 1 256 ? 17.259 4.168 -28.303 1.00 93.31 256 PHE A N 1
ATOM 2016 C CA . PHE A 1 256 ? 17.809 2.866 -28.680 1.00 93.31 256 PHE A CA 1
ATOM 2017 C C . PHE A 1 256 ? 18.488 2.190 -27.481 1.00 93.31 256 PHE A C 1
ATOM 2019 O O . PHE A 1 256 ? 19.267 2.823 -26.764 1.00 93.31 256 PHE A O 1
ATOM 2026 N N . ILE A 1 257 ? 18.229 0.897 -27.282 1.00 94.31 257 ILE A N 1
ATOM 2027 C CA . ILE A 1 257 ? 18.769 0.064 -26.203 1.00 94.31 257 ILE A CA 1
ATOM 2028 C C . ILE A 1 257 ? 19.717 -0.978 -26.804 1.00 94.31 257 ILE A C 1
ATOM 2030 O O . ILE A 1 257 ? 19.293 -1.937 -27.432 1.00 94.31 257 ILE A O 1
ATOM 2034 N N . GLU A 1 258 ? 21.020 -0.839 -26.591 1.00 91.31 258 GLU A N 1
ATOM 2035 C CA . GLU A 1 258 ? 22.012 -1.792 -27.095 1.00 91.31 258 GLU A CA 1
ATOM 2036 C C . GLU A 1 258 ? 22.204 -2.968 -26.130 1.00 91.31 258 GLU A C 1
ATOM 2038 O O . GLU A 1 258 ? 22.680 -2.782 -25.008 1.00 91.31 258 GLU A O 1
ATOM 2043 N N . LEU A 1 259 ? 21.901 -4.190 -26.580 1.00 84.19 259 LEU A N 1
ATOM 2044 C CA . LEU A 1 259 ? 21.951 -5.391 -25.733 1.00 84.19 259 LEU A CA 1
ATOM 2045 C C . LEU A 1 259 ? 23.368 -5.958 -25.530 1.00 84.19 259 LEU A C 1
ATOM 2047 O O . LEU A 1 259 ? 23.619 -6.658 -24.553 1.00 84.19 259 LEU A O 1
ATOM 2051 N N . LYS A 1 260 ? 24.309 -5.661 -26.442 1.00 71.81 260 LYS A N 1
ATOM 2052 C CA . LYS A 1 260 ? 25.732 -6.073 -26.388 1.00 71.81 260 LYS A CA 1
ATOM 2053 C C . LYS A 1 260 ? 26.636 -5.098 -27.159 1.00 71.81 260 LYS A C 1
ATOM 2055 O O . LYS A 1 260 ? 27.285 -5.534 -28.097 1.00 71.81 260 LYS A O 1
ATOM 2060 N N . THR A 1 261 ? 26.613 -3.801 -26.818 1.00 70.12 261 THR A N 1
ATOM 2061 C CA . THR A 1 261 ? 27.397 -2.696 -27.437 1.00 70.12 261 THR A CA 1
ATOM 2062 C C . THR A 1 261 ? 27.687 -2.928 -28.921 1.00 70.12 261 THR A C 1
ATOM 2064 O O . THR A 1 261 ? 28.781 -3.347 -29.294 1.00 70.12 261 THR A O 1
ATOM 2067 N N . ARG A 1 262 ? 26.669 -2.722 -29.761 1.00 71.31 262 ARG A N 1
ATOM 2068 C CA . ARG A 1 262 ? 26.720 -3.122 -31.173 1.00 71.31 262 ARG A CA 1
ATOM 2069 C C . ARG A 1 262 ? 26.935 -1.970 -32.131 1.00 71.31 262 ARG A C 1
ATOM 2071 O O . ARG A 1 262 ? 27.412 -2.194 -33.240 1.00 71.31 262 ARG A O 1
ATOM 2078 N N . LEU A 1 263 ? 26.598 -0.751 -31.718 1.00 78.25 263 LEU A N 1
ATOM 2079 C CA . LEU A 1 263 ? 26.711 0.408 -32.582 1.00 78.25 263 LEU A CA 1
ATOM 2080 C C . LEU A 1 263 ? 28.013 1.165 -32.270 1.00 78.25 263 LEU A C 1
ATOM 2082 O O . LEU A 1 263 ? 28.218 1.584 -31.127 1.00 78.25 263 LEU A O 1
ATOM 2086 N N . PRO A 1 264 ? 28.906 1.382 -33.253 1.00 83.75 264 PRO A N 1
ATOM 2087 C CA . PRO A 1 264 ? 30.089 2.210 -33.045 1.00 83.75 264 PRO A CA 1
ATOM 2088 C C . PRO A 1 264 ? 29.709 3.650 -32.673 1.00 83.75 264 PRO A C 1
ATOM 2090 O O . PRO A 1 264 ? 28.777 4.217 -33.243 1.00 83.75 264 PRO A O 1
ATOM 2093 N N . GLU A 1 265 ? 30.478 4.294 -31.788 1.00 84.94 265 GLU A N 1
ATOM 2094 C CA . GLU A 1 265 ? 30.191 5.674 -31.348 1.00 84.94 265 GLU A CA 1
ATOM 2095 C C . GLU A 1 265 ? 30.129 6.682 -32.502 1.00 84.94 265 GLU A C 1
ATOM 2097 O O . GLU A 1 265 ? 29.318 7.601 -32.475 1.00 84.94 265 GLU A O 1
ATOM 2102 N N . ARG A 1 266 ? 30.922 6.480 -33.562 1.00 81.44 266 ARG A N 1
ATOM 2103 C CA . ARG A 1 266 ? 30.858 7.321 -34.768 1.00 81.44 266 ARG A CA 1
ATOM 2104 C C . ARG A 1 266 ? 29.466 7.304 -35.405 1.00 81.44 266 ARG A C 1
ATOM 2106 O O . ARG A 1 266 ? 28.976 8.354 -35.797 1.00 81.44 266 ARG A O 1
ATOM 2113 N N . VAL A 1 267 ? 28.821 6.137 -35.463 1.00 84.19 267 VAL A N 1
ATOM 2114 C CA . VAL A 1 267 ? 27.471 5.985 -36.027 1.00 84.19 267 VAL A CA 1
ATOM 2115 C C . VAL A 1 267 ? 26.438 6.661 -35.126 1.00 84.19 267 VAL A C 1
ATOM 2117 O O . VAL A 1 267 ? 25.592 7.399 -35.621 1.00 84.19 267 VAL A O 1
ATOM 2120 N N . LYS A 1 268 ? 26.545 6.500 -33.800 1.00 87.00 268 LYS A N 1
ATOM 2121 C CA . LYS A 1 268 ? 25.661 7.199 -32.849 1.00 87.00 268 LYS A CA 1
ATOM 2122 C C . LYS A 1 268 ? 25.771 8.717 -32.973 1.00 87.00 268 LYS A C 1
ATOM 2124 O O . LYS A 1 268 ? 24.758 9.402 -32.882 1.00 87.00 268 LYS A O 1
ATOM 2129 N N . THR A 1 269 ? 26.982 9.239 -33.165 1.00 87.69 269 THR A N 1
ATOM 2130 C CA . THR A 1 269 ? 27.212 10.675 -33.369 1.00 87.69 269 THR A CA 1
ATOM 2131 C C . THR A 1 269 ? 26.569 11.161 -34.663 1.00 87.69 269 THR A C 1
ATOM 2133 O O . THR A 1 269 ? 25.815 12.124 -34.607 1.00 87.69 269 THR A O 1
ATOM 2136 N N . LEU A 1 270 ? 26.763 10.453 -35.783 1.00 85.25 270 LEU A N 1
ATOM 2137 C CA . LEU A 1 270 ? 26.122 10.792 -37.061 1.00 85.25 270 LEU A CA 1
ATOM 2138 C C . LEU A 1 270 ? 24.591 10.825 -36.952 1.00 85.25 270 LEU A C 1
ATOM 2140 O O . LEU A 1 270 ? 23.950 11.739 -37.463 1.00 85.25 270 LEU A O 1
ATOM 2144 N N . ILE A 1 271 ? 24.004 9.851 -36.251 1.00 86.06 271 ILE A N 1
ATOM 2145 C CA . ILE A 1 271 ? 22.558 9.822 -36.010 1.00 86.06 271 ILE A CA 1
ATOM 2146 C C . ILE A 1 271 ? 22.137 11.029 -35.158 1.00 86.06 271 ILE A C 1
ATOM 2148 O O . ILE A 1 271 ? 21.209 11.738 -35.522 1.00 86.06 271 ILE A O 1
ATOM 2152 N N . ARG A 1 272 ? 22.835 11.323 -34.056 1.00 87.94 272 ARG A N 1
ATOM 2153 C CA . ARG A 1 272 ? 22.493 12.455 -33.172 1.00 87.94 272 ARG A CA 1
ATOM 2154 C C . ARG A 1 272 ? 22.630 13.824 -33.839 1.00 87.94 272 ARG A C 1
ATOM 2156 O O . ARG A 1 272 ? 21.875 14.729 -33.503 1.00 87.94 272 ARG A O 1
ATOM 2163 N N . GLU A 1 273 ? 23.579 13.989 -34.757 1.00 87.19 273 GLU A N 1
ATOM 2164 C CA . GLU A 1 273 ? 23.765 15.236 -35.510 1.00 87.19 273 GLU A CA 1
ATOM 2165 C C . GLU A 1 273 ? 22.573 15.545 -36.422 1.00 87.19 273 GLU A C 1
ATOM 2167 O O . GLU A 1 273 ? 22.244 16.714 -36.625 1.00 87.19 273 GLU A O 1
ATOM 2172 N N . ARG A 1 274 ? 21.916 14.509 -36.959 1.00 85.44 274 ARG A N 1
ATOM 2173 C CA . ARG A 1 274 ? 20.784 14.663 -37.881 1.00 85.44 274 ARG A CA 1
ATOM 2174 C C . ARG A 1 274 ? 19.419 14.544 -37.202 1.00 85.44 274 ARG A C 1
ATOM 2176 O O . ARG A 1 274 ? 18.502 15.254 -37.603 1.00 85.44 274 ARG A O 1
ATOM 2183 N N . TRP A 1 275 ? 19.305 13.710 -36.169 1.00 87.50 275 TRP A N 1
ATOM 2184 C CA . TRP A 1 275 ? 18.115 13.540 -35.330 1.00 87.50 275 TRP A CA 1
ATOM 2185 C C . TRP A 1 275 ? 18.473 13.849 -33.869 1.00 87.50 275 TRP A C 1
ATOM 2187 O O . TRP A 1 275 ? 18.846 12.945 -33.112 1.00 87.50 275 TRP A O 1
ATOM 2197 N N . PRO A 1 276 ? 18.376 15.125 -33.447 1.00 86.50 276 PRO A N 1
ATOM 2198 C CA . PRO A 1 276 ? 18.752 15.555 -32.100 1.00 86.50 276 PRO A CA 1
ATOM 2199 C C . PRO A 1 276 ? 17.965 14.882 -30.973 1.00 86.50 276 PRO A C 1
ATOM 2201 O O . PRO A 1 276 ? 18.461 14.853 -29.845 1.00 86.50 276 PRO A O 1
ATOM 2204 N N . ASP A 1 277 ? 16.790 14.323 -31.267 1.00 86.94 277 ASP A N 1
ATOM 2205 C CA . ASP A 1 277 ? 15.906 13.640 -30.312 1.00 86.94 277 ASP A CA 1
ATOM 2206 C C . ASP A 1 277 ? 16.157 12.128 -30.221 1.00 86.94 277 ASP A C 1
ATOM 2208 O O . ASP A 1 277 ? 15.524 11.432 -29.429 1.00 86.94 277 ASP A O 1
ATOM 2212 N N . TYR A 1 278 ? 17.123 11.607 -30.988 1.00 90.38 278 TYR A N 1
ATOM 2213 C CA . TYR A 1 278 ? 17.541 10.213 -30.881 1.00 90.38 278 TYR A CA 1
ATOM 2214 C C . TYR A 1 278 ? 18.598 10.062 -29.787 1.00 90.38 278 TYR A C 1
ATOM 2216 O O . TYR A 1 278 ? 19.553 10.841 -29.650 1.00 90.38 278 TYR A O 1
ATOM 2224 N N . ARG A 1 279 ? 18.418 9.035 -28.966 1.00 92.88 279 ARG A N 1
ATOM 2225 C CA . ARG A 1 279 ? 19.226 8.765 -27.779 1.00 92.88 279 ARG A CA 1
ATOM 2226 C C . ARG A 1 279 ? 19.612 7.298 -27.743 1.00 92.88 279 ARG A C 1
ATOM 2228 O O . ARG A 1 279 ? 18.965 6.450 -28.345 1.00 92.88 279 ARG A O 1
ATOM 2235 N N . PHE A 1 280 ? 20.688 7.000 -27.027 1.00 91.75 280 PHE A N 1
ATOM 2236 C CA . PHE A 1 280 ? 21.252 5.658 -26.959 1.00 91.75 280 PHE A CA 1
ATOM 2237 C C . PHE A 1 280 ? 21.538 5.299 -25.510 1.00 91.75 280 PHE A C 1
ATOM 2239 O O . PHE A 1 280 ? 22.044 6.117 -24.741 1.00 91.75 280 PHE A O 1
ATOM 2246 N N . THR A 1 281 ? 21.235 4.062 -25.150 1.00 94.06 281 THR A N 1
ATOM 2247 C CA . THR A 1 281 ? 21.560 3.472 -23.858 1.00 94.06 281 THR A CA 1
ATOM 2248 C C . THR A 1 281 ? 21.919 2.003 -24.037 1.00 94.06 281 THR A C 1
ATOM 2250 O O . THR A 1 281 ? 21.749 1.439 -25.114 1.00 94.06 281 THR A O 1
ATOM 2253 N N . THR A 1 282 ? 22.432 1.366 -22.991 1.00 92.19 282 THR A N 1
ATOM 2254 C CA . THR A 1 282 ? 22.829 -0.047 -23.021 1.00 92.19 282 THR A CA 1
ATOM 2255 C C . THR A 1 282 ? 22.024 -0.859 -22.018 1.00 92.19 282 THR A C 1
ATOM 2257 O O . THR A 1 282 ? 21.747 -0.392 -20.913 1.00 92.19 282 THR A O 1
ATOM 2260 N N . ALA A 1 283 ? 21.703 -2.103 -22.358 1.00 90.31 283 ALA A N 1
ATOM 2261 C CA . ALA A 1 283 ? 21.185 -3.083 -21.411 1.00 90.31 283 ALA A CA 1
ATOM 2262 C C . ALA A 1 283 ? 22.139 -4.279 -21.351 1.00 90.31 283 ALA A C 1
ATOM 2264 O O . ALA A 1 283 ? 22.551 -4.815 -22.375 1.00 90.31 283 ALA A O 1
ATOM 2265 N N . HIS A 1 284 ? 22.522 -4.666 -20.142 1.00 89.69 284 HIS A N 1
ATOM 2266 C CA . HIS A 1 284 ? 23.462 -5.745 -19.864 1.00 89.69 284 HIS A CA 1
ATOM 2267 C C . HIS A 1 284 ? 22.753 -6.903 -19.158 1.00 89.69 284 HIS A C 1
ATOM 2269 O O . HIS A 1 284 ? 21.705 -6.721 -18.549 1.00 89.69 284 HIS A O 1
ATOM 2275 N N . GLU A 1 285 ? 23.359 -8.090 -19.157 1.00 87.44 285 GLU A N 1
ATOM 2276 C CA . GLU A 1 285 ? 22.759 -9.296 -18.553 1.00 87.44 285 GLU A CA 1
ATOM 2277 C C . GLU A 1 285 ? 22.438 -9.144 -17.052 1.00 87.44 285 GLU A C 1
ATOM 2279 O O . GLU A 1 285 ? 21.520 -9.780 -16.544 1.00 87.44 285 GLU A O 1
ATOM 2284 N N . LYS A 1 286 ? 23.168 -8.275 -16.338 1.00 87.75 286 LYS A N 1
ATOM 2285 C CA . LYS A 1 286 ? 22.950 -7.985 -14.908 1.00 87.75 286 LYS A CA 1
ATOM 2286 C C . LYS A 1 286 ? 21.940 -6.854 -14.659 1.00 87.75 286 LYS A C 1
ATOM 2288 O O . LYS A 1 286 ? 21.680 -6.529 -13.502 1.00 87.75 286 LYS A O 1
ATOM 2293 N N . ASP A 1 287 ? 21.406 -6.217 -15.705 1.00 89.12 287 ASP A N 1
ATOM 2294 C CA . ASP A 1 287 ? 20.448 -5.125 -15.542 1.00 89.12 287 ASP A CA 1
ATOM 2295 C C . ASP A 1 287 ? 19.086 -5.631 -15.050 1.00 89.12 287 ASP A C 1
ATOM 2297 O O . ASP A 1 287 ? 18.518 -6.608 -15.546 1.00 89.12 287 ASP A O 1
ATOM 2301 N N . THR A 1 288 ? 18.543 -4.918 -14.066 1.00 89.88 288 THR A N 1
ATOM 2302 C CA . THR A 1 288 ? 17.209 -5.153 -13.517 1.00 89.88 288 THR A CA 1
ATOM 2303 C C . THR A 1 288 ? 16.174 -4.336 -14.285 1.00 89.88 288 THR A C 1
ATOM 2305 O O . THR A 1 288 ? 16.508 -3.350 -14.939 1.00 89.88 288 THR A O 1
ATOM 2308 N N . LEU A 1 289 ? 14.891 -4.682 -14.148 1.00 89.44 289 LEU A N 1
ATOM 2309 C CA . LEU A 1 289 ? 13.781 -3.874 -14.675 1.00 89.44 289 LEU A CA 1
ATOM 2310 C C . LEU A 1 289 ? 13.942 -2.378 -14.338 1.00 89.44 289 LEU A C 1
ATOM 2312 O O . LEU A 1 289 ? 13.868 -1.519 -15.211 1.00 89.44 289 LEU A O 1
ATOM 2316 N N . VAL A 1 290 ? 14.245 -2.064 -13.075 1.00 90.81 290 VAL A N 1
ATOM 2317 C CA . VAL A 1 290 ? 14.443 -0.683 -12.615 1.00 90.81 290 VAL A CA 1
ATOM 2318 C C . VAL A 1 290 ? 15.646 -0.019 -13.288 1.00 90.81 290 VAL A C 1
ATOM 2320 O O . VAL A 1 290 ? 15.561 1.157 -13.643 1.00 90.81 290 VAL A O 1
ATOM 2323 N N . SER A 1 291 ? 16.775 -0.722 -13.452 1.00 92.69 291 SER A N 1
ATOM 2324 C CA . SER A 1 291 ? 17.948 -0.113 -14.088 1.00 92.69 291 SER A CA 1
ATOM 2325 C C . SER A 1 291 ? 17.709 0.156 -15.573 1.00 92.69 291 SER A C 1
ATOM 2327 O O . SER A 1 291 ? 18.106 1.225 -16.037 1.00 92.69 291 SER A O 1
ATOM 2329 N N . ILE A 1 292 ? 17.003 -0.733 -16.284 1.00 93.88 292 ILE A N 1
ATOM 2330 C CA . ILE A 1 292 ? 16.596 -0.533 -17.686 1.00 93.88 292 ILE A CA 1
ATOM 2331 C C . ILE A 1 292 ? 15.660 0.673 -17.804 1.00 93.88 292 ILE A C 1
ATOM 2333 O O . ILE A 1 292 ? 15.957 1.603 -18.551 1.00 93.88 292 ILE A O 1
ATOM 2337 N N . LEU A 1 293 ? 14.578 0.720 -17.020 1.00 93.81 293 LEU A N 1
ATOM 2338 C CA . LEU A 1 293 ? 13.631 1.841 -17.047 1.00 93.81 293 LEU A CA 1
ATOM 2339 C C . LEU A 1 293 ? 14.314 3.174 -16.734 1.00 93.81 293 LEU A C 1
ATOM 2341 O O . LEU A 1 293 ? 14.111 4.153 -17.446 1.00 93.81 293 LEU A O 1
ATOM 2345 N N . ARG A 1 294 ? 15.190 3.214 -15.723 1.00 93.75 294 ARG A N 1
ATOM 2346 C CA . ARG A 1 294 ? 15.939 4.429 -15.375 1.00 93.75 294 ARG A CA 1
ATOM 2347 C C . ARG A 1 294 ? 16.843 4.880 -16.518 1.00 93.75 294 ARG A C 1
ATOM 2349 O O . ARG A 1 294 ? 16.925 6.072 -16.798 1.00 93.75 294 ARG A O 1
ATOM 2356 N N . LYS A 1 295 ? 17.521 3.937 -17.174 1.00 94.06 295 LYS A N 1
ATOM 2357 C CA . LYS A 1 295 ? 18.362 4.193 -18.347 1.00 94.06 295 LYS A CA 1
ATOM 2358 C C . LYS A 1 295 ? 17.566 4.726 -19.538 1.00 94.06 295 LYS A C 1
ATOM 2360 O O . LYS A 1 295 ? 18.121 5.518 -20.286 1.00 94.06 295 LYS A O 1
ATOM 2365 N N . VAL A 1 296 ? 16.312 4.312 -19.705 1.00 94.44 296 VAL A N 1
ATOM 2366 C CA . VAL A 1 296 ? 15.426 4.774 -20.783 1.00 94.44 296 VAL A CA 1
ATOM 2367 C C . VAL A 1 296 ? 14.819 6.141 -20.451 1.00 94.44 296 VAL A C 1
ATOM 2369 O O . VAL A 1 296 ? 15.041 7.104 -21.182 1.00 94.44 296 VAL A O 1
ATOM 2372 N N . PHE A 1 297 ? 14.132 6.279 -19.314 1.00 91.31 297 PHE A N 1
ATOM 2373 C CA . PHE A 1 297 ? 13.467 7.532 -18.939 1.00 91.31 297 PHE A CA 1
ATOM 2374 C C . PHE A 1 297 ? 14.438 8.695 -18.762 1.00 91.31 297 PHE A C 1
ATOM 2376 O O . PHE A 1 297 ? 14.128 9.810 -19.165 1.00 91.31 297 PHE A O 1
ATOM 2383 N N . ASN A 1 298 ? 15.636 8.461 -18.222 1.00 87.00 298 ASN A N 1
ATOM 2384 C CA . ASN A 1 298 ? 16.611 9.543 -18.062 1.00 87.00 298 ASN A CA 1
ATOM 2385 C C . ASN A 1 298 ? 17.231 10.004 -19.390 1.00 87.00 298 ASN A C 1
ATOM 2387 O O . ASN A 1 298 ? 17.897 11.037 -19.404 1.00 87.00 298 ASN A O 1
ATOM 2391 N N . GLN A 1 299 ? 17.034 9.255 -20.479 1.00 88.38 299 GLN A N 1
ATOM 2392 C CA . GLN A 1 299 ? 17.401 9.675 -21.832 1.00 88.38 299 GLN A CA 1
ATOM 2393 C C . GLN A 1 299 ? 16.250 10.378 -22.556 1.00 88.38 299 GLN A C 1
ATOM 2395 O O . GLN A 1 299 ? 16.509 11.173 -23.455 1.00 88.38 299 GLN A O 1
ATOM 2400 N N . SER A 1 300 ? 15.004 10.118 -22.156 1.00 83.94 300 SER A N 1
ATOM 2401 C CA . SER A 1 300 ? 13.827 10.787 -22.713 1.00 83.94 300 SER A CA 1
ATOM 2402 C C . SER A 1 300 ? 13.829 12.284 -22.381 1.00 83.94 300 SER A C 1
ATOM 2404 O O . SER A 1 300 ? 14.349 12.697 -21.344 1.00 83.94 300 SER A O 1
ATOM 2406 N N . THR A 1 301 ? 13.250 13.120 -23.236 1.00 79.00 301 THR A N 1
ATOM 2407 C CA . THR A 1 301 ? 13.007 14.540 -22.929 1.00 79.00 301 THR A CA 1
ATOM 2408 C C . THR A 1 301 ? 11.772 14.752 -22.036 1.00 79.00 301 THR A C 1
ATOM 2410 O O . THR A 1 301 ? 11.891 15.494 -21.054 1.00 79.00 301 THR A O 1
ATOM 2413 N N . PRO A 1 302 ? 10.622 14.091 -22.289 1.00 80.94 302 PRO A N 1
ATOM 2414 C CA . PRO A 1 302 ? 9.369 14.426 -21.622 1.00 80.94 302 PRO A CA 1
ATOM 2415 C C . PRO A 1 302 ? 9.195 13.754 -20.262 1.00 80.94 302 PRO A C 1
ATOM 2417 O O . PRO A 1 302 ? 8.296 14.152 -19.532 1.00 80.94 302 PRO A O 1
ATOM 2420 N N . TYR A 1 303 ? 10.039 12.792 -19.873 1.00 87.31 303 TYR A N 1
ATOM 2421 C CA . TYR A 1 303 ? 9.883 12.067 -18.611 1.00 87.31 303 TYR A CA 1
ATOM 2422 C C . TYR A 1 303 ? 11.157 12.063 -17.764 1.00 87.31 303 TYR A C 1
ATOM 2424 O O . TYR A 1 303 ? 12.288 12.058 -18.257 1.00 87.31 303 TYR A O 1
ATOM 2432 N N . ARG A 1 304 ? 10.987 12.024 -16.442 1.00 87.69 304 ARG A N 1
ATOM 2433 C CA . ARG A 1 304 ? 12.077 11.828 -15.478 1.00 87.69 304 ARG A CA 1
ATOM 2434 C C . ARG A 1 304 ? 11.694 10.784 -14.450 1.00 87.69 304 ARG A C 1
ATOM 2436 O O . ARG A 1 304 ? 10.630 10.862 -13.846 1.00 87.69 304 ARG A O 1
ATOM 2443 N N . MET A 1 305 ? 12.600 9.839 -14.212 1.00 92.00 305 MET A N 1
ATOM 2444 C CA . MET A 1 305 ? 12.440 8.810 -13.191 1.00 92.00 305 MET A CA 1
ATOM 2445 C C . MET A 1 305 ? 13.254 9.173 -11.946 1.00 92.00 305 MET A C 1
ATOM 2447 O O . MET A 1 305 ? 14.474 9.330 -12.010 1.00 92.00 305 MET A O 1
ATOM 2451 N N . LYS A 1 306 ? 12.585 9.274 -10.797 1.00 91.31 306 LYS A N 1
ATOM 2452 C CA . LYS A 1 306 ? 13.192 9.542 -9.489 1.00 91.31 306 LYS A CA 1
ATOM 2453 C C . LYS A 1 306 ? 12.896 8.418 -8.504 1.00 91.31 306 LYS A C 1
ATOM 2455 O O . LYS A 1 306 ? 11.880 7.733 -8.605 1.00 91.31 306 LYS A O 1
ATOM 2460 N N . GLN A 1 307 ? 13.797 8.230 -7.548 1.00 90.50 307 GLN A N 1
ATOM 2461 C CA . GLN A 1 307 ? 13.606 7.254 -6.484 1.00 90.50 307 GLN A CA 1
ATOM 2462 C C . GLN A 1 307 ? 12.560 7.760 -5.484 1.00 90.50 307 GLN A C 1
ATOM 2464 O O . GLN A 1 307 ? 12.549 8.939 -5.125 1.00 90.50 307 GLN A O 1
ATOM 2469 N N . GLY A 1 308 ? 11.700 6.855 -5.026 1.00 87.75 308 GLY A N 1
ATOM 2470 C CA . GLY A 1 308 ? 10.653 7.146 -4.059 1.00 87.75 308 GLY A CA 1
ATOM 2471 C C . GLY A 1 308 ? 9.445 7.876 -4.647 1.00 87.75 308 GLY A C 1
ATOM 2472 O O . GLY A 1 308 ? 9.278 8.034 -5.857 1.00 87.75 308 GLY A O 1
ATOM 2473 N N . GLY A 1 309 ? 8.591 8.340 -3.746 1.00 88.19 309 GLY A N 1
ATOM 2474 C CA . GLY A 1 309 ? 7.360 9.074 -4.012 1.00 88.19 309 GLY A CA 1
ATOM 2475 C C . GLY A 1 309 ? 6.507 9.077 -2.750 1.00 88.19 309 GLY A C 1
ATOM 2476 O O . GLY A 1 309 ? 6.744 8.281 -1.846 1.00 88.19 309 GLY A O 1
ATOM 2477 N N . LYS A 1 310 ? 5.526 9.971 -2.656 1.00 92.06 310 LYS A N 1
ATOM 2478 C CA . LYS A 1 310 ? 4.547 9.933 -1.566 1.00 92.06 310 LYS A CA 1
ATOM 2479 C C . LYS A 1 310 ? 3.187 10.332 -2.100 1.00 92.06 310 LYS A C 1
ATOM 2481 O O . LYS A 1 310 ? 2.977 11.495 -2.442 1.00 92.06 310 LYS A O 1
ATOM 2486 N N . TYR A 1 311 ? 2.272 9.376 -2.147 1.00 92.50 311 TYR A N 1
ATOM 2487 C CA . TYR A 1 311 ? 0.893 9.603 -2.563 1.00 92.50 311 TYR A CA 1
ATOM 2488 C C . TYR A 1 311 ? -0.022 9.497 -1.358 1.00 92.50 311 TYR A C 1
ATOM 2490 O O . TYR A 1 311 ? 0.201 8.655 -0.493 1.00 92.50 311 TYR A O 1
ATOM 2498 N N . THR A 1 312 ? -0.994 10.400 -1.259 1.00 92.44 312 THR A N 1
ATOM 2499 C CA . THR A 1 312 ? -1.846 10.536 -0.075 1.00 92.44 312 THR A CA 1
ATOM 2500 C C . THR A 1 312 ? -3.305 10.473 -0.488 1.00 92.44 312 THR A C 1
ATOM 2502 O O . THR A 1 312 ? -3.733 11.231 -1.352 1.00 92.44 312 THR A O 1
ATOM 2505 N N . LEU A 1 313 ? -4.049 9.572 0.143 1.00 91.88 313 LEU A N 1
ATOM 2506 C CA . LEU A 1 313 ? -5.456 9.304 -0.119 1.00 91.88 313 LEU A CA 1
ATOM 2507 C C . LEU A 1 313 ? -6.273 9.460 1.161 1.00 91.88 313 LEU A C 1
ATOM 2509 O O . LEU A 1 313 ? -5.784 9.149 2.247 1.00 91.88 313 LEU A O 1
ATOM 2513 N N . GLY A 1 314 ? -7.535 9.855 1.004 1.00 86.62 314 GLY A N 1
ATOM 2514 C CA . GLY A 1 314 ? -8.497 9.948 2.099 1.00 86.62 314 GLY A CA 1
ATOM 2515 C C . GLY A 1 314 ? -8.276 11.146 3.027 1.00 86.62 314 GLY A C 1
ATOM 2516 O O . GLY A 1 314 ? -7.226 11.785 3.029 1.00 86.62 314 GLY A O 1
ATOM 2517 N N . GLU A 1 315 ? -9.306 11.453 3.813 1.00 83.81 315 GLU A N 1
ATOM 2518 C CA . GLU A 1 315 ? -9.289 12.546 4.792 1.00 83.81 315 GLU A CA 1
ATOM 2519 C C . GLU A 1 315 ? -9.243 11.984 6.217 1.00 83.81 315 GLU A C 1
ATOM 2521 O O . GLU A 1 315 ? -8.200 12.016 6.867 1.00 83.81 315 GLU A O 1
ATOM 2526 N N . LYS A 1 316 ? -10.359 11.402 6.687 1.00 85.44 316 LYS A N 1
ATOM 2527 C CA . LYS A 1 316 ? -10.500 10.876 8.059 1.00 85.44 316 LYS A CA 1
ATOM 2528 C C . LYS A 1 316 ? -9.553 9.707 8.349 1.00 85.44 316 LYS A C 1
ATOM 2530 O O . LYS A 1 316 ? -8.959 9.646 9.421 1.00 85.44 316 LYS A O 1
ATOM 2535 N N . MET A 1 317 ? -9.390 8.814 7.377 1.00 90.44 317 MET A N 1
ATOM 2536 C CA . MET A 1 317 ? -8.293 7.854 7.323 1.00 90.44 317 MET A CA 1
ATOM 2537 C C . MET A 1 317 ? -7.366 8.280 6.191 1.00 90.44 317 MET A C 1
ATOM 2539 O O . MET A 1 317 ? -7.730 8.191 5.021 1.00 90.44 317 MET A O 1
ATOM 2543 N N . THR A 1 318 ? -6.180 8.755 6.549 1.00 92.31 318 THR A N 1
ATOM 2544 C CA . THR A 1 318 ? -5.157 9.155 5.588 1.00 92.31 318 THR A CA 1
ATOM 2545 C C . THR A 1 318 ? -4.292 7.948 5.244 1.00 92.31 318 THR A C 1
ATOM 2547 O O . THR A 1 318 ? -3.628 7.389 6.116 1.00 92.31 318 THR A O 1
ATOM 2550 N N . VAL A 1 319 ? -4.257 7.552 3.976 1.00 92.81 319 VAL A N 1
ATOM 2551 C CA . VAL A 1 319 ? -3.396 6.473 3.482 1.00 92.81 319 VAL A CA 1
ATOM 2552 C C . VAL A 1 319 ? -2.243 7.074 2.689 1.00 92.81 319 VAL A C 1
ATOM 2554 O O . VAL A 1 319 ? -2.454 7.784 1.710 1.00 92.81 319 VAL A O 1
ATOM 2557 N N . HIS A 1 320 ? -1.013 6.794 3.111 1.00 93.00 320 HIS A N 1
ATOM 2558 C CA . HIS A 1 320 ? 0.201 7.133 2.382 1.00 93.00 320 HIS A CA 1
ATOM 2559 C C . HIS A 1 320 ? 0.754 5.904 1.668 1.00 93.00 320 HIS A C 1
ATOM 2561 O O . HIS A 1 320 ? 1.030 4.900 2.321 1.00 93.00 320 HIS A O 1
ATOM 2567 N N . ILE A 1 321 ? 0.970 6.013 0.360 1.00 92.25 321 ILE A N 1
ATOM 2568 C CA . ILE A 1 321 ? 1.632 4.997 -0.463 1.00 92.25 321 ILE A CA 1
ATOM 2569 C C . ILE A 1 321 ? 2.977 5.562 -0.924 1.00 92.25 321 ILE A C 1
ATOM 2571 O O . ILE A 1 321 ? 3.041 6.660 -1.487 1.00 92.25 321 ILE A O 1
ATOM 2575 N N . THR A 1 322 ? 4.046 4.813 -0.668 1.00 91.38 322 THR A N 1
ATOM 2576 C CA . THR A 1 322 ? 5.428 5.166 -1.004 1.00 91.38 322 THR A CA 1
ATOM 2577 C C . THR A 1 322 ? 5.931 4.197 -2.076 1.00 91.38 322 THR A C 1
ATOM 2579 O O . THR A 1 322 ? 6.418 3.114 -1.742 1.00 91.38 322 THR A O 1
ATOM 2582 N N . PRO A 1 323 ? 5.807 4.524 -3.374 1.00 91.06 323 PRO A N 1
ATOM 2583 C CA . PRO A 1 323 ? 6.382 3.684 -4.416 1.00 91.06 323 PRO A CA 1
ATOM 2584 C C . PRO A 1 323 ? 7.912 3.692 -4.329 1.00 91.06 323 PRO A C 1
ATOM 2586 O O . PRO A 1 323 ? 8.516 4.677 -3.899 1.00 91.06 323 PRO A O 1
ATOM 2589 N N . GLY A 1 324 ? 8.550 2.617 -4.794 1.00 88.25 324 GLY A N 1
ATOM 2590 C CA . GLY A 1 324 ? 10.013 2.551 -4.859 1.00 88.25 324 GLY A CA 1
ATOM 2591 C C . GLY A 1 324 ? 10.588 3.559 -5.857 1.00 88.25 324 GLY A C 1
ATOM 2592 O O . GLY A 1 324 ? 11.682 4.088 -5.653 1.00 88.25 324 GLY A O 1
ATOM 2593 N N . TRP A 1 325 ? 9.829 3.862 -6.913 1.00 91.31 325 TRP A N 1
ATOM 2594 C CA . TRP A 1 325 ? 10.191 4.826 -7.949 1.00 91.31 325 TRP A CA 1
ATOM 2595 C C . TRP A 1 325 ? 8.967 5.597 -8.431 1.00 91.31 325 TRP A C 1
ATOM 2597 O O . TRP A 1 325 ? 7.873 5.045 -8.503 1.00 91.31 325 TRP A O 1
ATOM 2607 N N . THR A 1 326 ? 9.162 6.854 -8.812 1.00 93.06 326 THR A N 1
ATOM 2608 C CA . THR A 1 326 ? 8.152 7.677 -9.480 1.00 93.06 326 THR A CA 1
ATOM 2609 C C . THR A 1 326 ? 8.713 8.168 -10.801 1.00 93.06 326 THR A C 1
ATOM 2611 O O . THR A 1 326 ? 9.843 8.653 -10.855 1.00 93.06 326 THR A O 1
ATOM 2614 N N . VAL A 1 327 ? 7.912 8.093 -11.852 1.00 91.69 327 VAL A N 1
ATOM 2615 C CA . VAL A 1 327 ? 8.180 8.755 -13.125 1.00 91.69 327 VAL A CA 1
ATOM 2616 C C . VAL A 1 327 ? 7.204 9.918 -13.266 1.00 91.69 327 VAL A C 1
ATOM 2618 O O . VAL A 1 327 ? 6.011 9.779 -12.987 1.00 91.69 327 VAL A O 1
ATOM 2621 N N . GLU A 1 328 ? 7.724 11.076 -13.650 1.00 89.50 328 GLU A N 1
ATOM 2622 C CA . GLU A 1 328 ? 6.955 12.308 -13.820 1.00 89.50 328 GLU A CA 1
ATOM 2623 C C . GLU A 1 328 ? 7.224 12.900 -15.194 1.00 89.50 328 GLU A C 1
ATOM 2625 O O . GLU A 1 328 ? 8.365 12.889 -15.664 1.00 89.50 328 GLU A O 1
ATOM 2630 N N . GLN A 1 329 ? 6.181 13.447 -15.808 1.00 85.69 329 GLN A N 1
ATOM 2631 C CA . GLN A 1 329 ? 6.312 14.235 -17.020 1.00 85.69 329 GLN A CA 1
ATOM 2632 C C . GLN A 1 329 ? 6.965 15.593 -16.709 1.00 85.69 329 GLN A C 1
ATOM 2634 O O . GLN A 1 329 ? 6.538 16.320 -15.808 1.00 85.69 329 GLN A O 1
ATOM 2639 N N . THR A 1 330 ? 8.008 15.939 -17.455 1.00 73.44 330 THR A N 1
ATOM 2640 C CA . THR A 1 330 ? 8.721 17.218 -17.411 1.00 73.44 330 THR A CA 1
ATOM 2641 C C . THR A 1 330 ? 8.347 18.050 -18.638 1.00 73.44 330 THR A C 1
ATOM 2643 O O . THR A 1 330 ? 9.062 18.035 -19.632 1.00 73.44 330 THR A O 1
ATOM 2646 N N . GLY A 1 331 ? 7.216 18.762 -18.591 1.00 65.12 331 GLY A N 1
ATOM 2647 C CA . GLY A 1 331 ? 6.725 19.575 -19.714 1.00 65.12 331 GLY A CA 1
ATOM 2648 C C . GLY A 1 331 ? 5.354 20.209 -19.462 1.00 65.12 331 GLY A C 1
ATOM 2649 O O . GLY A 1 331 ? 4.817 20.105 -18.357 1.00 65.12 331 GLY A O 1
ATOM 2650 N N . THR A 1 332 ? 4.798 20.891 -20.471 1.00 55.84 332 THR A N 1
ATOM 2651 C CA . THR A 1 332 ? 3.406 21.369 -20.434 1.00 55.84 332 THR A CA 1
ATOM 2652 C C . THR A 1 332 ? 2.466 20.171 -20.288 1.00 55.84 332 THR A C 1
ATOM 2654 O O . THR A 1 332 ? 2.632 19.206 -21.033 1.00 55.84 332 THR A O 1
ATOM 2657 N N . PRO A 1 333 ? 1.521 20.202 -19.330 1.00 57.75 333 PRO A N 1
ATOM 2658 C CA . PRO A 1 333 ? 0.512 19.161 -19.199 1.00 57.75 333 PRO A CA 1
ATOM 2659 C C . PRO A 1 333 ? -0.239 18.947 -20.513 1.00 57.75 333 PRO A C 1
ATOM 2661 O O . PRO A 1 333 ? -0.376 19.882 -21.301 1.00 57.75 333 PRO A O 1
ATOM 2664 N N . ASP A 1 334 ? -0.734 17.730 -20.698 1.00 55.31 334 ASP A N 1
ATOM 2665 C CA . ASP A 1 334 ? -1.623 17.336 -21.793 1.00 55.31 334 ASP A CA 1
ATOM 2666 C C . ASP A 1 334 ? -2.890 18.218 -21.864 1.00 55.31 334 ASP A C 1
ATOM 2668 O O . ASP A 1 334 ? -3.151 18.990 -20.937 1.00 55.31 334 ASP A O 1
ATOM 2672 N N . ASP A 1 335 ? -3.722 18.063 -22.901 1.00 53.97 335 ASP A N 1
ATOM 2673 C CA . ASP A 1 335 ? -4.984 18.815 -23.097 1.00 53.97 335 ASP A CA 1
ATOM 2674 C C . ASP A 1 335 ? -5.933 18.810 -21.865 1.00 53.97 335 ASP A C 1
ATOM 2676 O O . ASP A 1 335 ? -6.737 19.729 -21.695 1.00 53.97 335 ASP A O 1
ATOM 2680 N N . ASP A 1 336 ? -5.789 17.836 -20.953 1.00 56.28 336 ASP A N 1
ATOM 2681 C CA . ASP A 1 336 ? -6.517 17.712 -19.674 1.00 56.28 336 ASP A CA 1
ATOM 2682 C C . ASP A 1 336 ? -5.876 18.461 -18.474 1.00 56.28 336 ASP A C 1
ATOM 2684 O O . ASP A 1 336 ? -6.374 18.416 -17.343 1.00 56.28 336 ASP A O 1
ATOM 2688 N N . GLY A 1 337 ? -4.755 19.158 -18.674 1.00 56.19 337 GLY A N 1
ATOM 2689 C CA . GLY A 1 337 ? -4.165 20.089 -17.706 1.00 56.19 337 GLY A CA 1
ATOM 2690 C C . GLY A 1 337 ? -3.437 19.471 -16.501 1.00 56.19 337 GLY A C 1
ATOM 2691 O O . GLY A 1 337 ? -2.965 20.221 -15.641 1.00 56.19 337 GLY A O 1
ATOM 2692 N N . LYS A 1 338 ? -3.301 18.138 -16.401 1.00 63.00 338 LYS A N 1
ATOM 2693 C CA . LYS A 1 338 ? -2.574 17.467 -15.300 1.00 63.00 338 LYS A CA 1
ATOM 2694 C C . LYS A 1 338 ? -1.309 16.751 -15.799 1.00 63.00 338 LYS A C 1
ATOM 2696 O O . LYS A 1 338 ? -1.409 15.944 -16.717 1.00 63.00 338 LYS A O 1
ATOM 2701 N N . PRO A 1 339 ? -0.127 17.003 -15.202 1.00 69.19 339 PRO A N 1
ATOM 2702 C CA . PRO A 1 339 ? 1.100 16.307 -15.585 1.00 69.19 339 PRO A CA 1
ATOM 2703 C C . PRO A 1 339 ? 0.996 14.816 -15.251 1.00 69.19 339 PRO A C 1
ATOM 2705 O O . PRO A 1 339 ? 0.619 14.462 -14.129 1.00 69.19 339 PRO A O 1
ATOM 2708 N N . LEU A 1 340 ? 1.362 13.946 -16.199 1.00 80.19 340 LEU A N 1
ATOM 2709 C CA . LEU A 1 340 ? 1.333 12.500 -15.983 1.00 80.19 340 LEU A CA 1
ATOM 2710 C C . LEU A 1 340 ? 2.330 12.115 -14.881 1.00 80.19 340 LEU A C 1
ATOM 2712 O O . LEU A 1 340 ? 3.529 12.408 -14.959 1.00 80.19 340 LEU A O 1
ATOM 2716 N N . ARG A 1 341 ? 1.834 11.436 -13.845 1.00 89.31 341 ARG A N 1
ATOM 2717 C CA . ARG A 1 341 ? 2.649 10.892 -12.759 1.00 89.31 341 ARG A CA 1
ATOM 2718 C C . ARG A 1 341 ? 2.330 9.423 -12.571 1.00 89.31 341 ARG A C 1
ATOM 2720 O O . ARG A 1 341 ? 1.167 9.051 -12.440 1.00 89.31 341 ARG A O 1
ATOM 2727 N N . GLN A 1 342 ? 3.368 8.603 -12.469 1.00 89.94 342 GLN A N 1
ATOM 2728 C CA . GLN A 1 342 ? 3.194 7.181 -12.223 1.00 89.94 342 GLN A CA 1
ATOM 2729 C C . GLN A 1 342 ? 4.196 6.652 -11.204 1.00 89.94 342 GLN A C 1
ATOM 2731 O O . GLN A 1 342 ? 5.400 6.892 -11.304 1.00 89.94 342 GLN A O 1
ATOM 2736 N N . GLY A 1 343 ? 3.683 5.926 -10.215 1.00 91.94 343 GLY A N 1
ATOM 2737 C CA . GLY A 1 343 ? 4.487 5.234 -9.215 1.00 91.94 343 GLY A CA 1
ATOM 2738 C C . GLY A 1 343 ? 4.675 3.772 -9.578 1.00 91.94 343 GLY A C 1
ATOM 2739 O O . GLY A 1 343 ? 3.732 3.109 -10.008 1.00 91.94 343 GLY A O 1
ATOM 2740 N N . LEU A 1 344 ? 5.886 3.267 -9.373 1.00 90.75 344 LEU A N 1
ATOM 2741 C CA . LEU A 1 344 ? 6.229 1.861 -9.535 1.00 90.75 344 LEU A CA 1
ATOM 2742 C C . LEU A 1 344 ? 6.392 1.218 -8.162 1.00 90.75 344 LEU A C 1
ATOM 2744 O O . LEU A 1 344 ? 7.214 1.647 -7.341 1.00 90.75 344 LEU A O 1
ATOM 2748 N N . VAL A 1 345 ? 5.606 0.176 -7.935 1.00 89.12 345 VAL A N 1
ATOM 2749 C CA . VAL A 1 345 ? 5.613 -0.624 -6.717 1.00 89.12 345 VAL A CA 1
ATOM 2750 C C . VAL A 1 345 ? 6.046 -2.037 -7.065 1.00 89.12 345 VAL A C 1
ATOM 2752 O O . VAL A 1 345 ? 5.606 -2.589 -8.070 1.00 89.12 345 VAL A O 1
ATOM 2755 N N . PHE A 1 346 ? 6.907 -2.614 -6.230 1.00 84.00 346 PHE A N 1
ATOM 2756 C CA . PHE A 1 346 ? 7.472 -3.937 -6.448 1.00 84.00 346 PHE A CA 1
ATOM 2757 C C . PHE A 1 346 ? 7.147 -4.856 -5.272 1.00 84.00 346 PHE A C 1
ATOM 2759 O O . PHE A 1 346 ? 7.309 -4.473 -4.113 1.00 84.00 346 PHE A O 1
ATOM 2766 N N . TYR A 1 347 ? 6.732 -6.081 -5.579 1.00 81.12 347 TYR A N 1
ATOM 2767 C CA . TYR A 1 347 ? 6.461 -7.137 -4.609 1.00 81.12 347 TYR A CA 1
ATOM 2768 C C . TYR A 1 347 ? 7.269 -8.383 -4.935 1.00 81.12 347 TYR A C 1
ATOM 2770 O O . TYR A 1 347 ? 7.625 -8.619 -6.088 1.00 81.12 347 TYR A O 1
ATOM 2778 N N . ARG A 1 348 ? 7.514 -9.226 -3.927 1.00 75.50 348 ARG A N 1
ATOM 2779 C CA . ARG A 1 348 ? 8.040 -10.576 -4.177 1.00 75.50 348 ARG A CA 1
ATOM 2780 C C . ARG A 1 348 ? 7.035 -11.425 -4.945 1.00 75.50 348 ARG A C 1
ATOM 2782 O O . ARG A 1 348 ? 7.428 -12.084 -5.899 1.00 75.50 348 ARG A O 1
ATOM 2789 N N . ASP A 1 349 ? 5.776 -11.337 -4.533 1.00 79.19 349 ASP A N 1
ATOM 2790 C CA . ASP A 1 349 ? 4.653 -12.090 -5.068 1.00 79.19 349 ASP A CA 1
ATOM 2791 C C . ASP A 1 349 ? 3.367 -11.250 -5.047 1.00 79.19 349 ASP A C 1
ATOM 2793 O O . ASP A 1 349 ? 3.267 -10.252 -4.322 1.00 79.19 349 ASP A O 1
ATOM 2797 N N . ALA A 1 350 ? 2.380 -11.656 -5.844 1.00 81.25 350 ALA A N 1
ATOM 2798 C CA . ALA A 1 350 ? 1.127 -10.922 -6.009 1.00 81.25 350 ALA A CA 1
ATOM 2799 C C . ALA A 1 350 ? 0.233 -10.881 -4.751 1.00 81.25 350 ALA A C 1
ATOM 2801 O O . ALA A 1 350 ? -0.651 -10.033 -4.679 1.00 81.25 350 ALA A O 1
ATOM 2802 N N . SER A 1 351 ? 0.458 -11.718 -3.726 1.00 77.56 351 SER A N 1
ATOM 2803 C CA . SER A 1 351 ? -0.381 -11.720 -2.509 1.00 77.56 351 SER A CA 1
ATOM 2804 C C . SER A 1 351 ? -0.233 -10.457 -1.654 1.00 77.56 351 SER A C 1
ATOM 2806 O O . SER A 1 351 ? -1.021 -10.231 -0.737 1.00 77.56 351 SER A O 1
ATOM 2808 N N . ARG A 1 352 ? 0.784 -9.636 -1.942 1.00 78.00 352 ARG A N 1
ATOM 2809 C CA . ARG A 1 352 ? 1.046 -8.351 -1.276 1.00 78.00 352 ARG A CA 1
ATOM 2810 C C . ARG A 1 352 ? 0.509 -7.141 -2.036 1.00 78.00 352 ARG A C 1
ATOM 2812 O O . ARG A 1 352 ? 0.786 -6.016 -1.621 1.00 78.00 352 ARG A O 1
ATOM 2819 N N . ALA A 1 353 ? -0.197 -7.365 -3.140 1.00 84.38 353 ALA A N 1
ATOM 2820 C CA . ALA A 1 353 ? -0.799 -6.302 -3.925 1.00 84.38 353 ALA A CA 1
ATOM 2821 C C . ALA A 1 353 ? -1.754 -5.451 -3.083 1.00 84.38 353 ALA A C 1
ATOM 2823 O O . ALA A 1 353 ? -2.365 -5.922 -2.119 1.00 84.38 353 ALA A O 1
ATOM 2824 N N . LEU A 1 354 ? -1.873 -4.181 -3.452 1.00 87.56 354 LEU A N 1
ATOM 2825 C CA . LEU A 1 354 ? -2.780 -3.265 -2.785 1.00 87.56 354 LEU A CA 1
ATOM 2826 C C . LEU A 1 354 ? -4.241 -3.611 -3.112 1.00 87.56 354 LEU A C 1
ATOM 2828 O O . LEU A 1 354 ? -4.536 -4.069 -4.218 1.00 87.56 354 LEU A O 1
ATOM 2832 N N . PRO A 1 355 ? -5.173 -3.321 -2.187 1.00 87.44 355 PRO A N 1
ATOM 2833 C CA . PRO A 1 355 ? -6.604 -3.310 -2.479 1.00 87.44 355 PRO A CA 1
ATOM 2834 C C . PRO A 1 355 ? -6.923 -2.495 -3.736 1.00 87.44 355 PRO A C 1
ATOM 2836 O O . PRO A 1 355 ? -6.445 -1.363 -3.871 1.00 87.44 355 PRO A O 1
ATOM 2839 N N . GLY A 1 356 ? -7.744 -3.041 -4.638 1.00 84.38 356 GLY A N 1
ATOM 2840 C CA . GLY A 1 356 ? -7.949 -2.498 -5.988 1.00 84.38 356 GLY A CA 1
ATOM 2841 C C . GLY A 1 356 ? -8.535 -1.083 -6.009 1.00 84.38 356 GLY A C 1
ATOM 2842 O O . GLY A 1 356 ? -8.254 -0.293 -6.916 1.00 84.38 356 GLY A O 1
ATOM 2843 N N . TYR A 1 357 ? -9.282 -0.711 -4.967 1.00 85.75 357 TYR A N 1
ATOM 2844 C CA . TYR A 1 357 ? -9.830 0.637 -4.841 1.00 85.75 357 TYR A CA 1
ATOM 2845 C C . TYR A 1 357 ? -8.743 1.715 -4.632 1.00 85.75 357 TYR A C 1
ATOM 2847 O O . TYR A 1 357 ? -8.949 2.867 -5.018 1.00 85.75 357 TYR A O 1
ATOM 2855 N N . LEU A 1 358 ? -7.574 1.384 -4.059 1.00 89.75 358 LEU A N 1
ATOM 2856 C CA . LEU A 1 358 ? -6.507 2.363 -3.800 1.00 89.75 358 LEU A CA 1
ATOM 2857 C C . LEU A 1 358 ? -5.833 2.853 -5.096 1.00 89.75 358 LEU A C 1
ATOM 2859 O O . LEU A 1 358 ? -5.774 4.074 -5.287 1.00 89.75 358 LEU A O 1
ATOM 2863 N N . PRO A 1 359 ? -5.362 1.977 -6.014 1.00 89.56 359 PRO A N 1
ATOM 2864 C CA . PRO A 1 359 ? -4.922 2.404 -7.341 1.00 89.56 359 PRO A CA 1
ATOM 2865 C C . PRO A 1 359 ? -5.995 3.183 -8.108 1.00 89.56 359 PRO A C 1
ATOM 2867 O O . PRO A 1 359 ? -5.671 4.185 -8.746 1.00 89.56 359 PRO A O 1
ATOM 2870 N N . ALA A 1 360 ? -7.269 2.783 -8.011 1.00 88.12 360 ALA A N 1
ATOM 2871 C CA . ALA A 1 360 ? -8.369 3.481 -8.676 1.00 88.12 360 ALA A CA 1
ATOM 2872 C C . ALA A 1 360 ? -8.553 4.921 -8.153 1.00 88.12 360 ALA A C 1
ATOM 2874 O O . ALA A 1 360 ? -8.681 5.859 -8.943 1.00 88.12 360 ALA A O 1
ATOM 2875 N N . LEU A 1 361 ? -8.490 5.126 -6.831 1.00 89.44 361 LEU A N 1
ATOM 2876 C CA . LEU A 1 361 ? -8.549 6.461 -6.225 1.00 89.44 361 LEU A CA 1
ATOM 2877 C C . LEU A 1 361 ? -7.352 7.339 -6.620 1.00 89.44 361 LEU A C 1
ATOM 2879 O O . LEU A 1 361 ? -7.528 8.534 -6.859 1.00 89.44 361 LEU A O 1
ATOM 2883 N N . LEU A 1 362 ? -6.145 6.770 -6.716 1.00 90.56 362 LEU A N 1
ATOM 2884 C CA . LEU A 1 362 ? -4.969 7.497 -7.213 1.00 90.56 362 LEU A CA 1
ATOM 2885 C C . LEU A 1 362 ? -5.127 7.889 -8.680 1.00 90.56 362 LEU A C 1
ATOM 2887 O O . LEU A 1 362 ? -4.817 9.024 -9.047 1.00 90.56 362 LEU A O 1
ATOM 2891 N N . SER A 1 363 ? -5.655 6.981 -9.501 1.00 88.44 363 SER A N 1
ATOM 2892 C CA . SER A 1 363 ? -5.892 7.232 -10.921 1.00 88.44 363 SER A CA 1
ATOM 2893 C C . SER A 1 363 ? -6.843 8.416 -11.118 1.00 88.44 363 SER A C 1
ATOM 2895 O O . SER A 1 363 ? -6.542 9.321 -11.896 1.00 88.44 363 SER A O 1
ATOM 2897 N N . ALA A 1 364 ? -7.907 8.512 -10.311 1.00 87.31 364 ALA A N 1
ATOM 2898 C CA . ALA A 1 364 ? -8.809 9.669 -10.300 1.00 87.31 364 ALA A CA 1
ATOM 2899 C C . ALA A 1 364 ? -8.113 10.996 -9.912 1.00 87.31 364 ALA A C 1
ATOM 2901 O O . ALA A 1 364 ? -8.541 12.080 -10.320 1.00 87.31 364 ALA A O 1
ATOM 2902 N N . GLN A 1 365 ? -7.009 10.937 -9.158 1.00 88.25 365 GLN A N 1
ATOM 2903 C CA . GLN A 1 365 ? -6.162 12.091 -8.833 1.00 88.25 365 GLN A CA 1
ATOM 2904 C C . GLN A 1 365 ? -5.098 12.397 -9.907 1.00 88.25 365 GLN A C 1
ATOM 2906 O O . GLN A 1 365 ? -4.337 13.351 -9.744 1.00 88.25 365 GLN A O 1
ATOM 2911 N N . GLY A 1 366 ? -5.056 11.648 -11.014 1.00 86.81 366 GLY A N 1
ATOM 2912 C CA . GLY A 1 366 ? -4.046 11.784 -12.071 1.00 86.81 366 GLY A CA 1
ATOM 2913 C C . GLY A 1 366 ? -2.727 11.069 -11.762 1.00 86.81 366 GLY A C 1
ATOM 2914 O O . GLY A 1 366 ? -1.698 11.401 -12.348 1.00 86.81 366 GLY A O 1
ATOM 2915 N N . ILE A 1 367 ? -2.733 10.120 -10.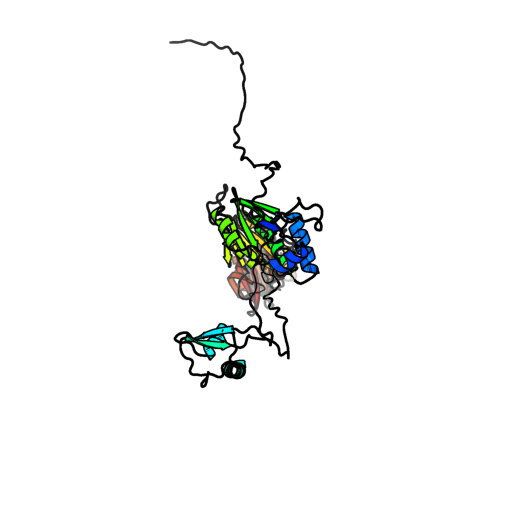819 1.00 89.88 367 ILE A N 1
ATOM 2916 C CA . ILE A 1 367 ? -1.562 9.324 -10.442 1.00 89.88 367 ILE A CA 1
ATOM 2917 C C . ILE A 1 367 ? -1.816 7.863 -10.807 1.00 89.88 367 ILE A C 1
ATOM 2919 O O . ILE A 1 367 ? -2.636 7.188 -10.193 1.00 89.88 367 ILE A O 1
ATOM 2923 N N . THR A 1 368 ? -1.066 7.337 -11.765 1.00 90.38 368 THR A N 1
ATOM 2924 C CA . THR A 1 368 ? -1.136 5.916 -12.119 1.00 90.38 368 THR A CA 1
ATOM 2925 C C . THR A 1 368 ? -0.233 5.113 -11.186 1.00 90.38 368 THR A C 1
ATOM 2927 O O . THR A 1 368 ? 0.957 5.390 -11.073 1.00 90.38 368 THR A O 1
ATOM 2930 N N . LEU A 1 369 ? -0.748 4.083 -10.519 1.00 90.94 369 LEU A N 1
ATOM 2931 C CA . LEU A 1 369 ? 0.095 3.146 -9.773 1.00 90.94 369 LEU A CA 1
ATOM 2932 C C . LEU A 1 369 ? 0.299 1.880 -10.606 1.00 90.94 369 LEU A C 1
ATOM 2934 O O . LEU A 1 369 ? -0.652 1.326 -11.148 1.00 90.94 369 LEU A O 1
ATOM 2938 N N . THR A 1 370 ? 1.548 1.452 -10.775 1.00 90.00 370 THR A N 1
ATOM 2939 C CA . THR A 1 370 ? 1.880 0.193 -11.454 1.00 90.00 370 THR A CA 1
ATOM 2940 C C . THR A 1 370 ? 2.551 -0.743 -10.480 1.00 90.00 370 THR A C 1
ATOM 2942 O O . THR A 1 370 ? 3.623 -0.454 -9.949 1.00 90.00 370 THR A O 1
ATOM 2945 N N . GLU A 1 371 ? 1.881 -1.860 -10.261 1.00 90.12 371 GLU A N 1
ATOM 2946 C CA . GLU A 1 371 ? 2.259 -2.892 -9.318 1.00 90.12 371 GLU A CA 1
ATOM 2947 C C . GLU A 1 371 ? 2.919 -4.046 -10.068 1.00 90.12 371 GLU A C 1
ATOM 2949 O O . GLU A 1 371 ? 2.366 -4.581 -11.029 1.00 90.12 371 GLU A O 1
ATOM 2954 N N . VAL A 1 372 ? 4.134 -4.400 -9.655 1.00 87.19 372 VAL A N 1
ATOM 2955 C CA . VAL A 1 372 ? 4.955 -5.427 -10.295 1.00 87.19 372 VAL A CA 1
ATOM 2956 C C . VAL A 1 372 ? 5.307 -6.487 -9.264 1.00 87.19 372 VAL A C 1
ATOM 2958 O O . VAL A 1 372 ? 6.084 -6.240 -8.344 1.00 87.19 372 VAL A O 1
ATOM 2961 N N . ALA A 1 373 ? 4.773 -7.687 -9.434 1.00 84.81 373 ALA A N 1
ATOM 2962 C CA . ALA A 1 373 ? 5.217 -8.861 -8.705 1.00 84.81 373 ALA A CA 1
ATOM 2963 C C . ALA A 1 373 ? 6.425 -9.481 -9.426 1.00 84.81 373 ALA A C 1
ATOM 2965 O O . ALA A 1 373 ? 6.429 -9.656 -10.646 1.00 84.81 373 ALA A O 1
ATOM 2966 N N . LEU A 1 374 ? 7.498 -9.772 -8.692 1.00 74.88 374 LEU A N 1
ATOM 2967 C CA . LEU A 1 374 ? 8.737 -10.278 -9.286 1.00 74.88 374 LEU A CA 1
ATOM 2968 C C . LEU A 1 374 ? 8.573 -11.688 -9.873 1.00 74.88 374 LEU A C 1
ATOM 2970 O O . LEU A 1 374 ? 9.256 -12.007 -10.848 1.00 74.88 374 LEU A O 1
ATOM 2974 N N . ASP A 1 375 ? 7.672 -12.499 -9.329 1.00 75.06 375 ASP A N 1
ATOM 2975 C CA . ASP A 1 375 ? 7.362 -13.851 -9.797 1.00 75.06 375 ASP A CA 1
ATOM 2976 C C . ASP A 1 375 ? 6.363 -13.883 -10.968 1.00 75.06 375 ASP A C 1
ATOM 2978 O O . ASP A 1 375 ? 6.554 -14.662 -11.901 1.00 75.06 375 ASP A O 1
ATOM 2982 N N . SER A 1 376 ? 5.341 -13.022 -10.959 1.00 78.44 376 SER A N 1
ATOM 2983 C CA . SER A 1 376 ? 4.209 -13.083 -11.892 1.00 78.44 376 SER A CA 1
ATOM 2984 C C . SER A 1 376 ? 4.106 -11.904 -12.868 1.00 78.44 376 SER A C 1
ATOM 2986 O O . SER A 1 376 ? 3.285 -11.945 -13.781 1.00 78.44 376 SER A O 1
ATOM 2988 N N . GLY A 1 377 ? 4.938 -10.868 -12.729 1.00 84.56 377 GLY A N 1
ATOM 2989 C CA . GLY A 1 377 ? 4.960 -9.700 -13.616 1.00 84.56 377 GLY A CA 1
ATOM 2990 C C . GLY A 1 377 ? 4.018 -8.573 -13.182 1.00 84.56 377 GLY A C 1
ATOM 2991 O O . GLY A 1 377 ? 3.794 -8.361 -11.991 1.00 84.56 377 GLY A O 1
ATOM 2992 N N . ILE A 1 378 ? 3.503 -7.793 -14.140 1.00 85.50 378 ILE A N 1
ATOM 2993 C CA . ILE A 1 378 ? 2.600 -6.675 -13.830 1.00 85.50 378 ILE A CA 1
ATOM 2994 C C . ILE A 1 378 ? 1.241 -7.203 -13.371 1.00 85.50 378 ILE A C 1
ATOM 2996 O O . ILE A 1 378 ? 0.597 -7.991 -14.064 1.00 85.50 378 ILE A O 1
ATOM 3000 N N . ILE A 1 379 ? 0.781 -6.702 -12.227 1.00 85.06 379 ILE A N 1
ATOM 3001 C CA . ILE A 1 379 ? -0.556 -6.963 -11.698 1.00 85.06 379 ILE A CA 1
ATOM 3002 C C . ILE A 1 379 ? -1.531 -6.062 -12.468 1.00 85.06 379 ILE A C 1
ATOM 3004 O O . ILE A 1 379 ? -1.434 -4.832 -12.428 1.00 85.06 379 ILE A O 1
ATOM 3008 N N . ARG A 1 380 ? -2.391 -6.684 -13.283 1.00 69.06 380 ARG A N 1
ATOM 3009 C CA . ARG A 1 380 ? -3.245 -5.993 -14.267 1.00 69.06 380 ARG A CA 1
ATOM 3010 C C . ARG A 1 380 ? -4.631 -5.647 -13.738 1.00 69.06 380 ARG A C 1
ATOM 3012 O O . ARG A 1 380 ? -5.134 -4.591 -14.098 1.00 69.06 380 ARG A O 1
ATOM 3019 N N . ASP A 1 381 ? -5.159 -6.471 -12.845 1.00 60.25 381 ASP A N 1
ATOM 3020 C CA . ASP A 1 381 ? -6.440 -6.278 -12.181 1.00 60.25 381 ASP A CA 1
ATOM 3021 C C . ASP A 1 381 ? -6.225 -6.462 -10.684 1.00 60.25 381 ASP A C 1
ATOM 3023 O O . ASP A 1 381 ? -5.386 -7.277 -10.283 1.00 60.25 381 ASP A O 1
ATOM 3027 N N . GLY A 1 382 ? -6.931 -5.664 -9.875 1.00 55.44 382 GLY A N 1
ATOM 3028 C CA . GLY A 1 382 ? -6.899 -5.800 -8.423 1.00 55.44 382 GLY A CA 1
ATOM 3029 C C . GLY A 1 382 ? -7.109 -7.267 -8.091 1.00 55.44 382 GLY A C 1
ATOM 3030 O O . GLY A 1 382 ? -8.094 -7.855 -8.527 1.00 55.44 382 GLY A O 1
ATOM 3031 N N . THR A 1 383 ? -6.136 -7.881 -7.422 1.00 51.75 383 THR A N 1
ATOM 3032 C CA . THR A 1 383 ? -6.275 -9.260 -6.961 1.00 51.75 383 THR A CA 1
ATOM 3033 C C . THR A 1 383 ? -7.588 -9.322 -6.207 1.00 51.75 383 THR A C 1
ATOM 3035 O O . THR A 1 383 ? -7.727 -8.593 -5.224 1.00 51.75 383 THR A O 1
ATOM 3038 N N . ASP A 1 384 ? -8.530 -10.140 -6.686 1.00 50.69 384 ASP A N 1
ATOM 3039 C CA . ASP A 1 384 ? -9.735 -10.491 -5.945 1.00 50.69 384 ASP A CA 1
ATOM 3040 C C . ASP A 1 384 ? -9.255 -11.009 -4.593 1.00 50.69 384 ASP A C 1
ATOM 3042 O O . ASP A 1 384 ? -8.808 -12.153 -4.452 1.00 50.69 384 ASP A O 1
ATOM 3046 N N . MET A 1 385 ? -9.226 -10.121 -3.603 1.00 55.56 385 MET A N 1
ATOM 3047 C CA . MET A 1 385 ? -8.879 -10.509 -2.258 1.00 55.56 385 MET A CA 1
ATOM 3048 C C . MET A 1 385 ? -9.935 -11.519 -1.842 1.00 55.56 385 MET A C 1
ATOM 3050 O O . MET A 1 385 ? -11.133 -11.244 -1.934 1.00 55.56 385 MET A O 1
ATOM 3054 N N . ALA A 1 386 ? -9.478 -12.693 -1.406 1.00 55.12 386 ALA A N 1
ATOM 3055 C CA . ALA A 1 386 ? -10.346 -13.701 -0.819 1.00 55.12 386 ALA A CA 1
ATOM 3056 C C . ALA A 1 386 ? -11.292 -13.022 0.186 1.00 55.12 386 ALA A C 1
ATOM 3058 O O . ALA A 1 386 ? -10.817 -12.265 1.031 1.00 55.12 386 ALA A O 1
ATOM 3059 N N . GLU A 1 387 ? -12.599 -13.254 0.009 1.00 66.62 387 GLU A N 1
ATOM 3060 C CA . GLU A 1 387 ? -13.742 -12.635 0.703 1.00 66.62 387 GLU A CA 1
ATOM 3061 C C . GLU A 1 387 ? -13.366 -11.531 1.703 1.00 66.62 387 GLU A C 1
ATOM 3063 O O . GLU A 1 387 ? -13.097 -11.787 2.880 1.00 66.62 387 GLU A O 1
ATOM 3068 N N . ALA A 1 388 ? -13.353 -10.284 1.227 1.00 78.69 388 ALA A N 1
ATOM 3069 C CA . ALA A 1 388 ? -13.112 -9.127 2.075 1.00 78.69 388 ALA A CA 1
ATOM 3070 C C . ALA A 1 388 ? -14.079 -9.124 3.275 1.00 78.69 388 ALA A C 1
ATOM 3072 O O . ALA A 1 388 ? -15.298 -9.019 3.129 1.00 78.69 388 ALA A O 1
ATOM 3073 N N . SER A 1 389 ? -13.529 -9.225 4.484 1.00 83.19 389 SER A N 1
ATOM 3074 C CA . SER A 1 389 ? -14.293 -9.139 5.724 1.00 83.19 389 SER A CA 1
ATOM 3075 C C . SER A 1 389 ? -14.459 -7.679 6.117 1.00 83.19 389 SER A C 1
ATOM 3077 O O . SER A 1 389 ? -13.490 -6.925 6.166 1.00 83.19 389 SER A O 1
ATOM 3079 N N . ALA A 1 390 ? -15.671 -7.282 6.493 1.00 86.56 390 ALA A N 1
ATOM 3080 C CA . ALA A 1 390 ? -15.874 -6.003 7.161 1.00 86.56 390 ALA A CA 1
ATOM 3081 C C . ALA A 1 390 ? -15.280 -6.035 8.582 1.00 86.56 390 ALA A C 1
ATOM 3083 O O . ALA A 1 390 ? -15.218 -7.094 9.220 1.00 86.56 390 ALA A O 1
ATOM 3084 N N . ALA A 1 391 ? -14.868 -4.870 9.086 1.00 88.62 391 ALA A N 1
ATOM 3085 C CA . ALA A 1 391 ? -14.546 -4.717 10.501 1.00 88.62 391 ALA A CA 1
ATOM 3086 C C . ALA A 1 391 ? -15.815 -4.952 11.350 1.00 88.62 391 ALA A C 1
ATOM 3088 O O . ALA A 1 391 ? -16.898 -4.524 10.935 1.00 88.62 391 ALA A O 1
ATOM 3089 N N . PRO A 1 392 ? -15.714 -5.593 12.531 1.00 91.50 392 PRO A N 1
ATOM 3090 C CA . PRO A 1 392 ? -16.847 -5.725 13.443 1.00 91.50 392 PRO A CA 1
ATOM 3091 C C . PRO A 1 392 ? -17.447 -4.356 13.787 1.00 91.50 392 PRO A C 1
ATOM 3093 O O . PRO A 1 392 ? -16.708 -3.380 13.912 1.00 91.50 392 PRO A O 1
ATOM 3096 N N . ASP A 1 393 ? -18.765 -4.290 13.972 1.00 93.19 393 ASP A N 1
ATOM 3097 C CA . ASP A 1 393 ? -19.494 -3.049 14.257 1.00 93.19 393 ASP A CA 1
ATOM 3098 C C . ASP A 1 393 ? -20.271 -3.166 15.574 1.00 93.19 393 ASP A C 1
ATOM 3100 O O . ASP A 1 393 ? -21.059 -4.096 15.765 1.00 93.19 393 ASP A O 1
ATOM 3104 N N . LEU A 1 394 ? -20.038 -2.226 16.490 1.00 94.31 394 LEU A N 1
ATOM 3105 C CA . LEU A 1 394 ? -20.728 -2.153 17.773 1.00 94.31 394 LEU A CA 1
ATOM 3106 C C . LEU A 1 394 ? -22.044 -1.381 17.691 1.00 94.31 394 LEU A C 1
ATOM 3108 O O . LEU A 1 394 ? -22.918 -1.664 18.506 1.00 94.31 394 LEU A O 1
ATOM 3112 N N . ALA A 1 395 ? -22.215 -0.452 16.744 1.00 87.25 395 ALA A N 1
ATOM 3113 C CA . ALA A 1 395 ? -23.282 0.554 16.760 1.00 87.25 395 ALA A CA 1
ATOM 3114 C C . ALA A 1 395 ? -24.698 -0.044 16.859 1.00 87.25 395 ALA A C 1
ATOM 3116 O O . ALA A 1 395 ? -25.570 0.526 17.518 1.00 87.25 395 ALA A O 1
ATOM 3117 N N . GLY A 1 396 ? -24.919 -1.214 16.246 1.00 86.31 396 GLY A N 1
ATOM 3118 C CA . GLY A 1 396 ? -26.206 -1.908 16.261 1.00 86.31 396 GLY A CA 1
ATOM 3119 C C . GLY A 1 396 ? -27.355 -1.043 15.723 1.00 86.31 396 GLY A C 1
ATOM 3120 O O . GLY A 1 396 ? -27.155 -0.190 14.862 1.00 86.31 396 GLY A O 1
ATOM 3121 N N . SER A 1 397 ? -28.580 -1.269 16.215 1.00 88.00 397 SER A N 1
ATOM 3122 C CA . SER A 1 397 ? -29.762 -0.474 15.827 1.00 88.00 397 SER A CA 1
ATOM 3123 C C . SER A 1 397 ? -30.048 0.688 16.788 1.00 88.00 397 SER A C 1
ATOM 3125 O O . SER A 1 397 ? -30.928 1.510 16.528 1.00 88.00 397 SER A O 1
ATOM 3127 N N . SER A 1 398 ? -29.350 0.758 17.924 1.00 91.94 398 SER A N 1
ATOM 3128 C CA . SER A 1 398 ? -29.604 1.723 18.993 1.00 91.94 398 SER A CA 1
ATOM 3129 C C . SER A 1 398 ? -28.377 1.927 19.887 1.00 91.94 398 SER A C 1
ATOM 3131 O O . SER A 1 398 ? -27.504 1.071 19.975 1.00 91.94 398 SER A O 1
ATOM 3133 N N . GLN A 1 399 ? -28.338 3.022 20.655 1.00 92.19 399 GLN A N 1
ATOM 3134 C CA . GLN A 1 399 ? -27.287 3.222 21.667 1.00 92.19 399 GLN A CA 1
ATOM 3135 C C . GLN A 1 399 ? -27.291 2.147 22.767 1.00 92.19 399 GLN A C 1
ATOM 3137 O O . GLN A 1 399 ? -26.255 1.886 23.376 1.00 92.19 399 GLN A O 1
ATOM 3142 N N . THR A 1 400 ? -28.438 1.511 23.020 1.00 94.50 400 THR A N 1
ATOM 3143 C CA . THR A 1 400 ? -28.516 0.349 23.912 1.00 94.50 400 THR A CA 1
ATOM 3144 C C . THR A 1 400 ? -27.762 -0.836 23.315 1.00 94.50 400 THR A C 1
ATOM 3146 O O . THR A 1 400 ? -27.017 -1.495 24.034 1.00 94.50 400 THR A O 1
ATOM 3149 N N . ASP A 1 401 ? -27.889 -1.073 22.006 1.00 95.06 401 ASP A N 1
ATOM 3150 C CA . ASP A 1 401 ? -27.108 -2.104 21.314 1.00 95.06 401 ASP A CA 1
ATOM 3151 C C . ASP A 1 401 ? -25.618 -1.778 21.339 1.00 95.06 401 ASP A C 1
ATOM 3153 O O . ASP A 1 401 ? -24.829 -2.655 21.668 1.00 95.06 401 ASP A O 1
ATOM 3157 N N . LEU A 1 402 ? -25.242 -0.515 21.106 1.00 96.50 402 LEU A N 1
ATOM 3158 C CA . LEU A 1 402 ? -23.853 -0.065 21.211 1.00 96.50 402 LEU A CA 1
ATOM 3159 C C . LEU A 1 402 ? -23.222 -0.438 22.556 1.00 96.50 402 LEU A C 1
ATOM 3161 O O . LEU A 1 402 ? -22.141 -1.026 22.605 1.00 96.50 402 LEU A O 1
ATOM 3165 N N . VAL A 1 403 ? -23.894 -0.100 23.659 1.00 97.19 403 VAL A N 1
ATOM 3166 C CA . VAL A 1 403 ? -23.374 -0.394 24.998 1.00 97.19 403 VAL A CA 1
ATOM 3167 C C . VAL A 1 403 ? -23.397 -1.892 25.276 1.00 97.19 403 VAL A C 1
ATOM 3169 O O . VAL A 1 403 ? -22.428 -2.414 25.817 1.00 97.19 403 VAL A O 1
ATOM 3172 N N . HIS A 1 404 ? -24.460 -2.600 24.893 1.00 96.81 404 HIS A N 1
ATOM 3173 C CA . HIS A 1 404 ? -24.549 -4.048 25.082 1.00 96.81 404 HIS A CA 1
ATOM 3174 C C . HIS A 1 404 ? -23.436 -4.790 24.333 1.00 96.81 404 HIS A C 1
ATOM 3176 O O . HIS A 1 404 ? -22.724 -5.585 24.943 1.00 96.81 404 HIS A O 1
ATOM 3182 N N . ASN A 1 405 ? -23.219 -4.466 23.060 1.00 96.62 405 ASN A N 1
ATOM 3183 C CA . ASN A 1 405 ? -22.170 -5.052 22.231 1.00 96.62 405 ASN A CA 1
ATOM 3184 C C . ASN A 1 405 ? -20.775 -4.737 22.782 1.00 96.62 405 ASN A C 1
ATOM 3186 O O . ASN A 1 405 ? -19.923 -5.621 22.809 1.00 96.62 405 ASN A O 1
ATOM 3190 N N . LEU A 1 406 ? -20.540 -3.511 23.272 1.00 96.88 406 LEU A N 1
ATOM 3191 C CA . LEU A 1 406 ? -19.284 -3.153 23.938 1.00 96.88 406 LEU A CA 1
ATOM 3192 C C . LEU A 1 406 ? -19.047 -4.004 25.195 1.00 96.88 406 LEU A C 1
ATOM 3194 O O . LEU A 1 406 ? -17.936 -4.478 25.409 1.00 96.88 406 LEU A O 1
ATOM 3198 N N . LEU A 1 407 ? -20.074 -4.204 26.024 1.00 95.62 407 LEU A N 1
ATOM 3199 C CA . LEU A 1 407 ? -19.976 -5.025 27.234 1.00 95.62 407 LEU A CA 1
ATOM 3200 C C . LEU A 1 407 ? -19.652 -6.484 26.891 1.00 95.62 407 LEU A C 1
ATOM 3202 O O . LEU A 1 407 ? -18.715 -7.047 27.453 1.00 95.62 407 LEU A O 1
ATOM 3206 N N . VAL A 1 408 ? -20.357 -7.060 25.914 1.00 94.69 408 VAL A N 1
ATOM 3207 C CA . VAL A 1 408 ? -20.100 -8.425 25.431 1.00 94.69 408 VAL A CA 1
ATOM 3208 C C . VAL A 1 408 ? -18.690 -8.550 24.848 1.00 94.69 408 VAL A C 1
ATOM 3210 O O . VAL A 1 408 ? -17.987 -9.508 25.163 1.00 94.69 408 VAL A O 1
ATOM 3213 N N . LEU A 1 409 ? -18.239 -7.568 24.058 1.00 94.69 409 LEU A N 1
ATOM 3214 C CA . LEU A 1 409 ? -16.881 -7.526 23.505 1.00 94.69 409 LEU A CA 1
ATOM 3215 C C . LEU A 1 409 ? -15.811 -7.536 24.609 1.00 94.69 409 LEU A C 1
ATOM 3217 O O . LEU A 1 409 ? -14.773 -8.176 24.464 1.00 94.69 409 LEU A O 1
ATOM 3221 N N . LEU A 1 410 ? -16.064 -6.846 25.722 1.00 93.00 410 LEU A N 1
ATOM 3222 C CA . LEU A 1 410 ? -15.173 -6.807 26.884 1.00 93.00 410 LEU A CA 1
ATOM 3223 C C . LEU A 1 410 ? -15.266 -8.067 27.766 1.00 93.00 410 LEU A C 1
ATOM 3225 O O . LEU A 1 410 ? -14.539 -8.160 28.759 1.00 93.00 410 LEU A O 1
ATOM 3229 N N . GLY A 1 411 ? -16.113 -9.034 27.404 1.00 91.81 411 GLY A N 1
ATOM 3230 C CA . GLY A 1 411 ? -16.326 -10.280 28.140 1.00 91.81 411 GLY A CA 1
ATOM 3231 C C . GLY A 1 411 ? -17.254 -10.145 29.349 1.00 91.81 411 GLY A C 1
ATOM 3232 O O . GLY A 1 411 ? -17.247 -11.019 30.211 1.00 91.81 411 GLY A O 1
ATOM 3233 N N . GLU A 1 412 ? -18.031 -9.065 29.438 1.00 92.44 412 GLU A N 1
ATOM 3234 C CA . GLU A 1 412 ? -18.980 -8.845 30.531 1.00 92.44 412 GLU A CA 1
ATOM 3235 C C . GLU A 1 412 ? -20.308 -9.576 30.269 1.00 92.44 412 GLU A C 1
ATOM 3237 O O . GLU A 1 412 ? -20.859 -9.540 29.165 1.00 92.44 412 GLU A O 1
ATOM 3242 N N . GLU A 1 413 ? -20.881 -10.189 31.308 1.00 92.19 413 GLU A N 1
ATOM 3243 C CA . GLU A 1 413 ? -22.242 -10.734 31.254 1.00 92.19 413 GLU A CA 1
ATOM 3244 C C . GLU A 1 413 ? -23.259 -9.585 31.271 1.00 92.19 413 GLU A C 1
ATOM 3246 O O . GLU A 1 413 ? -23.524 -8.995 32.324 1.00 92.19 413 GLU A O 1
ATOM 3251 N N . ALA A 1 414 ? -23.850 -9.280 30.113 1.00 95.00 414 ALA A N 1
ATOM 3252 C CA . ALA A 1 414 ? -24.849 -8.226 29.963 1.00 95.00 414 ALA A CA 1
ATOM 3253 C C . ALA A 1 414 ? -26.118 -8.721 29.252 1.00 95.00 414 ALA A C 1
ATOM 3255 O O . ALA A 1 414 ? -26.057 -9.400 28.224 1.00 95.00 414 ALA A O 1
ATOM 3256 N N . ALA A 1 415 ? -27.279 -8.329 29.775 1.00 95.81 415 ALA A N 1
ATOM 3257 C CA . ALA A 1 415 ? -28.591 -8.632 29.212 1.00 95.81 415 ALA A CA 1
ATOM 3258 C C . ALA A 1 415 ? -29.397 -7.344 28.990 1.00 95.81 415 ALA A C 1
ATOM 3260 O O . ALA A 1 415 ? -29.420 -6.468 29.856 1.00 95.81 415 ALA A O 1
ATOM 3261 N N . LYS A 1 416 ? -30.055 -7.241 27.832 1.00 95.12 416 LYS A N 1
ATOM 3262 C CA . LYS A 1 416 ? -30.918 -6.110 27.456 1.00 95.12 416 LYS A CA 1
ATOM 3263 C C . LYS A 1 416 ? -32.347 -6.296 27.962 1.00 95.12 416 LYS A C 1
ATOM 3265 O O . LYS A 1 416 ? -32.786 -7.430 28.144 1.00 95.12 416 LYS A O 1
ATOM 3270 N N . ASP A 1 417 ? -33.057 -5.183 28.140 1.00 92.75 417 ASP A N 1
ATOM 3271 C CA . ASP A 1 417 ? -34.506 -5.137 28.398 1.00 92.75 417 ASP A CA 1
ATOM 3272 C C . ASP A 1 417 ? -34.960 -6.017 29.577 1.00 92.75 417 ASP A C 1
ATOM 3274 O O . ASP A 1 417 ? -35.999 -6.681 29.540 1.00 92.75 417 ASP A O 1
ATOM 3278 N N . VAL A 1 418 ? -34.169 -6.030 30.651 1.00 94.06 418 VAL A N 1
ATOM 3279 C CA . VAL A 1 418 ? -34.389 -6.918 31.797 1.00 94.06 418 VAL A CA 1
ATOM 3280 C C . VAL A 1 418 ? -35.458 -6.345 32.720 1.00 94.06 418 VAL A C 1
ATOM 3282 O O . VAL A 1 418 ? -35.348 -5.214 33.198 1.00 94.06 418 VAL A O 1
ATOM 3285 N N . GLU A 1 419 ? -36.482 -7.141 33.022 1.00 92.44 419 GLU A N 1
ATOM 3286 C CA . GLU A 1 419 ? -37.466 -6.810 34.052 1.00 92.44 419 GLU A CA 1
ATOM 3287 C C . GLU A 1 419 ? -36.917 -7.134 35.448 1.00 92.44 419 GLU A C 1
ATOM 3289 O O . GLU A 1 419 ? -36.523 -8.260 35.752 1.00 92.44 419 GLU A O 1
ATOM 3294 N N . ILE A 1 420 ? -36.883 -6.121 36.310 1.00 90.06 420 ILE A N 1
ATOM 3295 C CA . ILE A 1 420 ? -36.372 -6.193 37.674 1.00 90.06 420 ILE A CA 1
ATOM 3296 C C . ILE A 1 420 ? -37.547 -6.070 38.634 1.00 90.06 420 ILE A C 1
ATOM 3298 O O . ILE A 1 420 ? -38.265 -5.068 38.634 1.00 90.06 420 ILE A O 1
ATOM 3302 N N . ASN A 1 421 ? -37.698 -7.057 39.512 1.00 87.75 421 ASN A N 1
ATOM 3303 C CA . ASN A 1 421 ? -38.615 -6.965 40.641 1.00 87.75 421 ASN A CA 1
ATOM 3304 C C . ASN A 1 421 ? -37.997 -6.071 41.723 1.00 87.75 421 ASN A C 1
ATOM 3306 O O . ASN A 1 421 ? -37.067 -6.481 42.412 1.00 87.75 421 ASN A O 1
ATOM 3310 N N . LEU A 1 422 ? -38.520 -4.854 41.878 1.00 85.00 422 LEU A N 1
ATOM 3311 C CA . LEU A 1 422 ? -38.125 -3.935 42.950 1.00 85.00 422 LEU A CA 1
ATOM 3312 C C . LEU A 1 422 ? -38.817 -4.296 44.271 1.00 85.00 422 LEU A C 1
ATOM 3314 O O . LEU A 1 4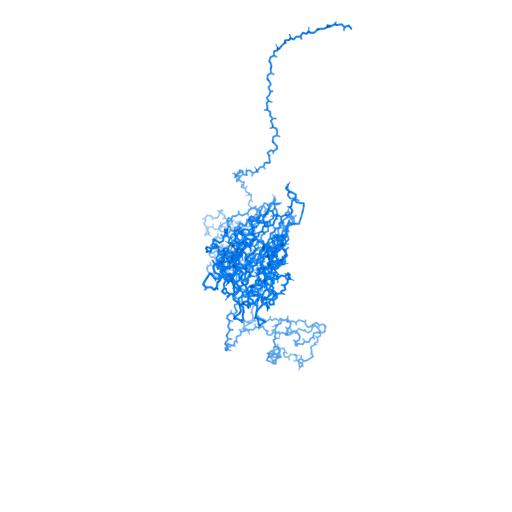22 ? -38.295 -4.026 45.353 1.00 85.00 422 LEU A O 1
ATOM 3318 N N . PHE A 1 423 ? -40.008 -4.897 44.192 1.00 79.62 423 PHE A N 1
ATOM 3319 C CA . PHE A 1 423 ? -40.794 -5.296 45.354 1.00 79.62 423 PHE A CA 1
ATOM 3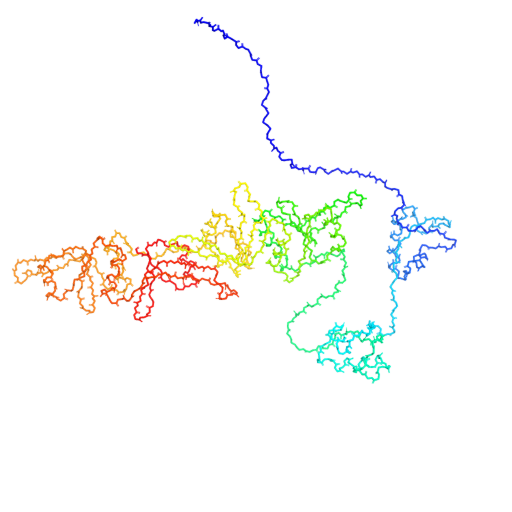320 C C . PHE A 1 423 ? -41.677 -6.515 45.051 1.00 79.62 423 PHE A C 1
ATOM 3322 O O . PHE A 1 423 ? -42.368 -6.528 44.033 1.00 79.62 423 PHE A O 1
ATOM 3329 N N . ASP A 1 424 ? -41.681 -7.509 45.947 1.00 70.56 424 ASP A N 1
ATOM 3330 C CA . ASP A 1 424 ? -42.437 -8.764 45.800 1.00 70.56 424 ASP A CA 1
ATOM 3331 C C . ASP A 1 424 ? -43.655 -8.828 46.747 1.00 70.56 424 ASP A C 1
ATOM 3333 O O . ASP A 1 424 ? -43.559 -8.675 47.975 1.00 70.56 424 ASP A O 1
ATOM 3337 N N . ARG A 1 425 ? -44.808 -9.133 46.149 1.00 58.94 425 ARG A N 1
ATOM 3338 C CA . ARG A 1 425 ? -46.141 -9.323 46.726 1.00 58.94 425 ARG A CA 1
ATOM 3339 C C . ARG A 1 425 ? -46.156 -10.295 47.894 1.00 58.94 425 ARG A C 1
ATOM 3341 O O . ARG A 1 425 ? -46.934 -10.067 48.822 1.00 58.94 425 ARG A O 1
ATOM 3348 N N . LYS A 1 426 ? -45.281 -11.311 47.913 1.00 64.88 426 LYS A N 1
ATOM 3349 C CA . LYS A 1 426 ? -45.174 -12.270 49.031 1.00 64.88 426 LYS A CA 1
ATOM 3350 C C . LYS A 1 426 ? -44.835 -11.615 50.376 1.00 64.88 426 LYS A C 1
ATOM 3352 O O . LYS A 1 426 ? -45.079 -12.228 51.409 1.00 64.88 426 LYS A O 1
ATOM 3357 N N . ARG A 1 427 ? -44.308 -10.382 50.391 1.00 61.44 427 ARG A N 1
ATOM 3358 C CA . ARG A 1 427 ? -44.003 -9.651 51.632 1.00 61.44 427 ARG A CA 1
ATOM 3359 C C . ARG A 1 427 ? -45.089 -8.660 52.075 1.00 61.44 427 ARG A C 1
ATOM 3361 O O . ARG A 1 427 ? -45.217 -8.490 53.283 1.00 61.44 427 ARG A O 1
ATOM 3368 N N . ARG A 1 428 ? -45.831 -7.982 51.171 1.00 58.09 428 ARG A N 1
ATOM 3369 C CA . ARG A 1 428 ? -46.809 -6.910 51.537 1.00 58.09 428 ARG A CA 1
ATOM 3370 C C . ARG A 1 428 ? -47.983 -6.643 50.558 1.00 58.09 428 ARG A C 1
ATOM 3372 O O . ARG A 1 428 ? -48.593 -5.583 50.640 1.00 58.09 428 ARG A O 1
ATOM 3379 N N . GLY A 1 429 ? -48.332 -7.552 49.639 1.00 70.19 429 GLY A N 1
ATOM 3380 C CA . GLY A 1 429 ? -49.620 -7.488 48.912 1.00 70.19 429 GLY A CA 1
ATOM 3381 C C . GLY A 1 429 ? -49.661 -6.817 47.524 1.00 70.19 429 GLY A C 1
ATOM 3382 O O . GLY A 1 429 ? -50.666 -6.981 46.833 1.00 70.19 429 GLY A O 1
ATOM 3383 N N . PHE A 1 430 ? -48.579 -6.194 47.040 1.00 79.00 430 PHE A N 1
ATOM 3384 C CA . PHE A 1 430 ? -48.446 -5.713 45.648 1.00 79.00 430 PHE A CA 1
ATOM 3385 C C . PHE A 1 430 ? -47.057 -6.028 45.063 1.00 79.00 430 PHE A C 1
ATOM 3387 O O . PHE A 1 430 ? -46.115 -6.234 45.823 1.00 79.00 430 PHE A O 1
ATOM 3394 N N . ASN A 1 431 ? -46.941 -6.073 43.730 1.00 78.94 431 ASN A N 1
ATOM 3395 C CA . ASN A 1 431 ? -45.670 -6.210 43.005 1.00 78.94 431 ASN A CA 1
ATOM 3396 C C . ASN A 1 431 ? -45.289 -4.869 42.381 1.00 78.94 431 ASN A C 1
ATOM 3398 O O . ASN A 1 431 ? -46.150 -4.197 41.814 1.00 78.94 431 ASN A O 1
ATOM 3402 N N . LEU A 1 432 ? -44.009 -4.513 42.448 1.00 85.94 432 LEU A N 1
ATOM 3403 C CA . LEU A 1 432 ? -43.458 -3.373 41.723 1.00 85.94 432 LEU A CA 1
ATOM 3404 C C . LEU A 1 432 ? -42.285 -3.853 40.876 1.00 85.94 432 LEU A C 1
ATOM 3406 O O . LEU A 1 432 ? -41.301 -4.364 41.418 1.00 85.94 432 LEU A O 1
ATOM 3410 N N . THR A 1 433 ? -42.392 -3.672 39.564 1.00 88.94 433 THR A N 1
ATOM 3411 C CA . THR A 1 433 ? -41.347 -4.027 38.604 1.00 88.94 433 THR A CA 1
ATOM 3412 C C . THR A 1 433 ? -40.881 -2.798 37.837 1.00 88.94 433 THR A C 1
ATOM 3414 O O . THR A 1 433 ? -41.603 -1.809 37.701 1.00 88.94 433 THR A O 1
ATOM 3417 N N . MET A 1 434 ? -39.638 -2.838 37.373 1.00 91.06 434 MET A N 1
ATOM 3418 C CA . MET A 1 434 ? -39.067 -1.837 36.481 1.00 91.06 434 MET A CA 1
ATOM 3419 C C . MET A 1 434 ? -38.302 -2.549 35.373 1.00 91.06 434 MET A C 1
ATOM 3421 O O . MET A 1 434 ? -37.618 -3.534 35.630 1.00 91.06 434 MET A O 1
ATOM 3425 N N . ARG A 1 435 ? -38.376 -2.028 34.149 1.00 91.19 435 ARG A N 1
ATOM 3426 C CA . ARG A 1 435 ? -37.544 -2.493 33.040 1.00 91.19 435 ARG A CA 1
ATOM 3427 C C . ARG A 1 435 ? -36.249 -1.685 32.994 1.00 91.19 435 ARG A C 1
ATOM 3429 O O . ARG A 1 435 ? -36.304 -0.459 32.953 1.00 91.19 435 ARG A O 1
ATOM 3436 N N . ALA A 1 436 ? -35.110 -2.365 33.035 1.00 92.69 436 ALA A N 1
ATOM 3437 C CA . ALA A 1 436 ? -33.798 -1.760 32.837 1.00 92.69 436 ALA A CA 1
ATOM 3438 C C . ALA A 1 436 ? -33.353 -1.902 31.382 1.00 92.69 436 ALA A C 1
ATOM 3440 O O . ALA A 1 436 ? -33.586 -2.945 30.772 1.00 92.69 436 ALA A O 1
ATOM 3441 N N . ASP A 1 437 ? -32.670 -0.878 30.862 1.00 95.06 437 ASP A N 1
ATOM 3442 C CA . ASP A 1 437 ? -32.145 -0.904 29.494 1.00 95.06 437 ASP A CA 1
ATOM 3443 C C . ASP A 1 437 ? -31.096 -2.019 29.348 1.00 95.06 437 ASP A C 1
ATOM 3445 O O . ASP A 1 437 ? -31.190 -2.845 28.441 1.00 95.06 437 ASP A O 1
ATOM 3449 N N . ILE A 1 438 ? -30.123 -2.078 30.269 1.00 96.81 438 ILE A N 1
ATOM 3450 C CA . ILE A 1 438 ? -29.150 -3.175 30.359 1.00 96.81 438 ILE A CA 1
ATOM 3451 C C . ILE A 1 438 ? -28.899 -3.520 31.829 1.00 96.81 438 ILE A C 1
ATOM 3453 O O . ILE A 1 438 ? -28.692 -2.640 32.666 1.00 96.81 438 ILE A O 1
ATOM 3457 N N . MET A 1 439 ? -28.875 -4.814 32.133 1.00 95.81 439 MET A N 1
ATOM 3458 C CA . MET A 1 439 ? -28.381 -5.358 33.395 1.00 95.81 439 MET A CA 1
ATOM 3459 C C . MET A 1 439 ? -27.041 -6.041 33.149 1.00 95.81 439 MET A C 1
ATOM 3461 O O . MET A 1 439 ? -26.933 -6.865 32.242 1.00 95.81 439 MET A O 1
ATOM 3465 N N . MET A 1 440 ? -26.050 -5.750 33.985 1.00 95.38 440 MET A N 1
ATOM 3466 C CA . MET A 1 440 ? -24.771 -6.454 33.972 1.00 95.38 440 MET A CA 1
ATOM 3467 C C . MET A 1 440 ? -24.305 -6.805 35.385 1.00 95.38 440 MET A C 1
ATOM 3469 O O . MET A 1 440 ? -24.870 -6.336 36.380 1.00 95.38 440 MET A O 1
ATOM 3473 N N . LYS A 1 441 ? -23.256 -7.621 35.480 1.00 91.19 441 LYS A N 1
ATOM 3474 C CA . LYS A 1 441 ? -22.541 -7.862 36.735 1.00 91.19 441 LYS A CA 1
ATOM 3475 C C . LYS A 1 441 ? -21.135 -7.291 36.653 1.00 91.19 441 LYS A C 1
ATOM 3477 O O . LYS A 1 441 ? -20.464 -7.482 35.652 1.00 91.19 441 LYS A O 1
ATOM 3482 N N . LYS A 1 442 ? -20.690 -6.645 37.727 1.00 86.12 442 LYS A N 1
ATOM 3483 C CA . LYS A 1 442 ? -19.313 -6.177 37.898 1.00 86.12 442 LYS A CA 1
ATOM 3484 C C . LYS A 1 442 ? -18.859 -6.488 39.318 1.00 86.12 442 LYS A C 1
ATOM 3486 O O . LYS A 1 442 ? -19.562 -6.136 40.262 1.00 86.12 442 LYS A O 1
ATOM 3491 N N . ASP A 1 443 ? -17.722 -7.162 39.478 1.00 84.06 443 ASP A N 1
ATOM 3492 C CA . ASP A 1 443 ? -17.144 -7.500 40.7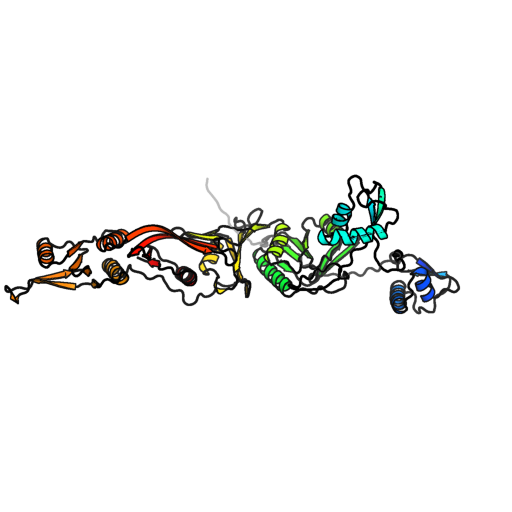92 1.00 84.06 443 ASP A CA 1
ATOM 3493 C C . ASP A 1 443 ? -18.151 -8.186 41.748 1.00 84.06 443 ASP A C 1
ATOM 3495 O O . ASP A 1 443 ? -18.200 -7.917 42.947 1.00 84.06 443 ASP A O 1
ATOM 3499 N N . GLY A 1 444 ? -19.031 -9.035 41.201 1.00 82.75 444 GLY A N 1
ATOM 3500 C CA . GLY A 1 444 ? -20.094 -9.721 41.950 1.00 82.75 444 GLY A CA 1
ATOM 3501 C C . GLY A 1 444 ? -21.326 -8.868 42.295 1.00 82.75 444 GLY A C 1
ATOM 3502 O O . GLY A 1 444 ? -22.299 -9.400 42.829 1.00 82.75 444 GLY A O 1
ATOM 3503 N N . LYS A 1 445 ? -21.337 -7.572 41.963 1.00 89.25 445 LYS A N 1
ATOM 3504 C CA . LYS A 1 445 ? -22.491 -6.677 42.133 1.00 89.25 445 LYS A CA 1
ATOM 3505 C C . LYS A 1 445 ? -23.307 -6.561 40.853 1.00 89.25 445 LYS A C 1
ATOM 3507 O O . LYS A 1 445 ? -22.768 -6.596 39.749 1.00 89.25 445 LYS A O 1
ATOM 3512 N N . ARG A 1 446 ? -24.619 -6.373 41.005 1.00 93.75 446 ARG A N 1
ATOM 3513 C CA . ARG A 1 446 ? -25.513 -6.049 39.885 1.00 93.75 446 ARG A CA 1
ATOM 3514 C C . ARG A 1 446 ? -25.389 -4.573 39.540 1.00 93.75 446 ARG A C 1
ATOM 3516 O O . ARG A 1 446 ? -25.345 -3.734 40.438 1.00 93.75 446 ARG A O 1
ATOM 3523 N N . VAL A 1 447 ? -25.393 -4.267 38.252 1.00 96.44 447 VAL A N 1
ATOM 3524 C CA . VAL A 1 447 ? -25.346 -2.902 37.736 1.00 96.44 447 VAL A CA 1
ATOM 3525 C C . VAL A 1 447 ? -26.462 -2.724 36.719 1.00 96.44 447 VAL A C 1
ATOM 3527 O O . VAL A 1 447 ? -26.564 -3.477 35.752 1.00 96.44 447 VAL A O 1
ATOM 3530 N N . VAL A 1 448 ? -27.283 -1.701 36.933 1.00 96.44 448 VAL A N 1
ATOM 3531 C CA . VAL A 1 448 ? -28.293 -1.246 35.980 1.00 96.44 448 VAL A CA 1
ATOM 3532 C C . VAL A 1 448 ? -27.712 -0.103 35.163 1.00 96.44 448 VAL A C 1
ATOM 3534 O O . VAL A 1 448 ? -27.431 0.968 35.704 1.00 96.44 448 VAL A O 1
ATOM 3537 N N . VAL A 1 449 ? -27.565 -0.306 33.858 1.00 96.75 449 VAL A N 1
ATOM 3538 C CA . VAL A 1 449 ? -27.269 0.772 32.912 1.00 96.75 449 VAL A CA 1
ATOM 3539 C C . VAL A 1 449 ? -28.592 1.354 32.429 1.00 96.75 449 VAL A C 1
ATOM 3541 O O . VAL A 1 449 ? -29.483 0.614 32.014 1.00 96.75 449 VAL A O 1
ATOM 3544 N N . SER A 1 450 ? -28.734 2.677 32.505 1.00 94.38 450 SER A N 1
ATOM 3545 C CA . SER A 1 450 ? -29.985 3.361 32.162 1.00 94.38 450 SER A CA 1
ATOM 3546 C C . SER A 1 450 ? -29.727 4.625 31.364 1.00 94.38 450 SER A C 1
ATOM 3548 O O . SER A 1 450 ? -29.070 5.541 31.850 1.00 94.38 450 SER A O 1
ATOM 3550 N N . PHE A 1 451 ? -30.308 4.709 30.175 1.00 93.25 451 PHE A N 1
ATOM 3551 C CA . PHE A 1 451 ? -30.375 5.911 29.350 1.00 93.25 451 PHE A CA 1
ATOM 3552 C C . PHE A 1 451 ? -31.512 6.852 29.770 1.00 93.25 451 PHE A C 1
ATOM 3554 O O . PHE A 1 451 ? -31.510 8.038 29.432 1.00 93.25 451 PHE A O 1
ATOM 3561 N N . GLY A 1 452 ? -32.516 6.317 30.471 1.00 88.38 452 GLY A N 1
ATOM 3562 C CA . GLY A 1 452 ? -33.628 7.072 31.040 1.00 88.38 452 GLY A CA 1
ATOM 3563 C C . GLY A 1 452 ? -33.329 7.625 32.435 1.00 88.38 452 GLY A C 1
ATOM 3564 O O . GLY A 1 452 ? -32.446 7.145 33.152 1.00 88.38 452 GLY A O 1
ATOM 3565 N N . LYS A 1 453 ? -34.111 8.626 32.857 1.00 89.19 453 LYS A N 1
ATOM 3566 C CA . LYS A 1 453 ? -34.125 9.072 34.256 1.00 89.19 453 LYS A CA 1
ATOM 3567 C C . LYS A 1 453 ? -34.867 8.039 35.101 1.00 89.19 453 LYS A C 1
ATOM 3569 O O . LYS A 1 453 ? -36.066 7.850 34.918 1.00 89.19 453 LYS A O 1
ATOM 3574 N N . ILE A 1 454 ? -34.167 7.424 36.049 1.00 90.62 454 ILE A N 1
ATOM 3575 C CA . ILE A 1 454 ? -34.782 6.550 37.052 1.00 90.62 454 ILE A CA 1
ATOM 3576 C C . ILE A 1 454 ? -35.344 7.431 38.186 1.00 90.62 454 ILE A C 1
ATOM 3578 O O . ILE A 1 454 ? -34.599 8.271 38.706 1.00 90.62 454 ILE A O 1
ATOM 3582 N N . PRO A 1 455 ? -36.626 7.276 38.578 1.00 93.12 455 PRO A N 1
ATOM 3583 C CA . PRO A 1 455 ? -37.199 7.962 39.738 1.00 93.12 455 PRO A CA 1
ATOM 3584 C C . PRO A 1 455 ? -36.382 7.724 41.014 1.00 93.12 455 PRO A C 1
ATOM 3586 O O . PRO A 1 455 ? -35.804 6.649 41.197 1.00 93.12 455 PRO A O 1
ATOM 3589 N N . ARG A 1 456 ? -36.332 8.712 41.916 1.00 93.00 456 ARG A N 1
ATOM 3590 C CA . ARG A 1 456 ? -35.474 8.643 43.114 1.00 93.00 456 ARG A CA 1
ATOM 3591 C C . ARG A 1 456 ? -35.819 7.439 43.983 1.00 93.00 456 ARG A C 1
ATOM 3593 O O . ARG A 1 456 ? -34.921 6.700 44.375 1.00 93.00 456 ARG A O 1
ATOM 3600 N N . GLU A 1 457 ? -37.107 7.184 44.165 1.00 90.88 457 GLU A N 1
ATOM 3601 C CA . GLU A 1 457 ? -37.642 6.079 44.956 1.00 90.88 457 GLU A CA 1
ATOM 3602 C C . GLU A 1 457 ? -37.133 4.728 44.433 1.00 90.88 457 GLU A C 1
ATOM 3604 O O . GLU A 1 457 ? -36.713 3.871 45.208 1.00 90.88 457 GLU A O 1
ATOM 3609 N N . PHE A 1 458 ? -37.095 4.551 43.109 1.00 92.75 458 PHE A N 1
ATOM 3610 C CA . PHE A 1 458 ? -36.631 3.310 42.481 1.00 92.75 458 PHE A CA 1
ATOM 3611 C C . PHE A 1 458 ? -35.112 3.184 42.605 1.00 92.75 458 PHE A C 1
ATOM 3613 O O . PHE A 1 458 ? -34.593 2.097 42.860 1.00 92.75 458 PHE A O 1
ATOM 3620 N N . SER A 1 459 ? -34.397 4.306 42.485 1.00 92.12 459 SER A N 1
ATOM 3621 C CA . SER A 1 459 ? -32.946 4.337 42.659 1.00 92.12 459 SER A CA 1
ATOM 3622 C C . SER A 1 459 ? -32.519 3.961 44.083 1.00 92.12 459 SER A C 1
ATOM 3624 O O . SER A 1 459 ? -31.542 3.231 44.255 1.00 92.12 459 SER A O 1
ATOM 3626 N N . ASP A 1 460 ? -33.277 4.391 45.095 1.00 91.81 460 ASP A N 1
ATOM 3627 C CA . ASP A 1 460 ? -33.008 4.081 46.500 1.00 91.81 460 ASP A CA 1
ATOM 3628 C C . ASP A 1 460 ? -33.291 2.605 46.806 1.00 91.81 460 ASP A C 1
ATOM 3630 O O . ASP A 1 460 ? -32.517 1.954 47.512 1.00 91.81 460 ASP A O 1
ATOM 3634 N N . MET A 1 461 ? -34.356 2.044 46.221 1.00 91.38 461 MET A N 1
ATOM 3635 C CA . MET A 1 461 ? -34.673 0.617 46.326 1.00 91.38 461 MET A CA 1
ATOM 3636 C C . MET A 1 461 ? -33.585 -0.262 45.696 1.00 91.38 461 MET A C 1
ATOM 3638 O O . MET A 1 461 ? -33.138 -1.215 46.333 1.00 91.38 461 MET A O 1
ATOM 3642 N N . LEU A 1 462 ? -33.113 0.081 44.492 1.00 92.19 462 LEU A N 1
ATOM 3643 C CA . LEU A 1 462 ? -32.032 -0.644 43.814 1.00 92.19 462 LEU A CA 1
ATOM 3644 C C . LEU A 1 462 ? -30.730 -0.624 44.621 1.00 92.19 462 LEU A C 1
ATOM 3646 O O . LEU A 1 462 ? -30.130 -1.675 44.850 1.00 92.19 462 LEU A O 1
ATOM 3650 N N . LYS A 1 463 ? -30.323 0.554 45.106 1.00 91.44 463 LYS A N 1
ATOM 3651 C CA . LYS A 1 463 ? -29.112 0.701 45.926 1.00 91.44 463 LYS A CA 1
ATOM 3652 C C . LYS A 1 463 ? -29.204 -0.087 47.229 1.00 91.44 463 LYS A C 1
ATOM 3654 O O . LYS A 1 463 ? -28.221 -0.700 47.640 1.00 91.44 463 LYS A O 1
ATOM 3659 N N . LYS A 1 464 ? -30.380 -0.110 47.868 1.00 90.00 464 LYS A N 1
ATOM 3660 C CA . LYS A 1 464 ? -30.624 -0.893 49.089 1.00 90.00 464 LYS A CA 1
ATOM 3661 C C . LYS A 1 464 ? -30.485 -2.400 48.856 1.00 90.00 464 LYS A C 1
ATOM 3663 O O . LYS A 1 464 ? -30.061 -3.106 49.765 1.00 90.00 464 LYS A O 1
ATOM 3668 N N . ASP A 1 465 ? -30.798 -2.872 47.653 1.00 87.06 465 ASP A N 1
ATOM 3669 C CA . ASP A 1 465 ? -30.630 -4.268 47.223 1.00 87.06 465 ASP A CA 1
ATOM 3670 C C . ASP A 1 465 ? -29.225 -4.556 46.641 1.00 87.06 465 ASP A C 1
ATOM 3672 O O . ASP A 1 465 ? -29.004 -5.549 45.942 1.00 87.06 465 ASP A O 1
ATOM 3676 N N . GLY A 1 466 ? -28.264 -3.654 46.887 1.00 88.88 466 GLY A N 1
ATOM 3677 C CA . GLY A 1 466 ? -26.871 -3.781 46.453 1.00 88.88 466 GLY A CA 1
ATOM 3678 C C . GLY A 1 466 ? -26.653 -3.600 44.949 1.00 88.88 466 GLY A C 1
ATOM 3679 O O . GLY A 1 466 ? -25.603 -3.993 44.443 1.00 88.88 466 GLY A O 1
ATOM 3680 N N . THR A 1 467 ? -27.632 -3.042 44.231 1.00 93.38 467 THR A N 1
ATOM 3681 C CA . THR A 1 467 ? -27.547 -2.793 42.787 1.00 93.38 467 THR A CA 1
ATOM 3682 C C . THR A 1 467 ? -27.032 -1.381 42.521 1.00 93.38 467 THR A C 1
ATOM 3684 O O . THR A 1 467 ? -27.599 -0.395 42.997 1.00 93.38 467 THR A O 1
ATOM 3687 N N . GLU A 1 468 ? -25.957 -1.272 41.747 1.00 94.69 468 GLU A N 1
ATOM 3688 C CA . GLU A 1 468 ? -25.406 0.006 41.302 1.00 94.69 468 GLU A CA 1
ATOM 3689 C C . GLU A 1 468 ? -26.137 0.512 40.053 1.00 94.69 468 GLU A C 1
ATOM 3691 O O . GLU A 1 468 ? -26.763 -0.253 39.321 1.00 94.69 468 GLU A O 1
ATOM 3696 N N . ILE A 1 469 ? -26.075 1.821 39.810 1.00 94.56 469 ILE A N 1
ATOM 3697 C CA . ILE A 1 469 ? -26.735 2.451 38.665 1.00 94.56 469 ILE A CA 1
ATOM 3698 C C . ILE A 1 469 ? -25.688 3.218 37.864 1.00 94.56 469 ILE A C 1
ATOM 3700 O O . ILE A 1 469 ? -25.059 4.135 38.395 1.00 94.56 469 ILE A O 1
ATOM 3704 N N . LEU A 1 470 ? -25.549 2.877 36.583 1.00 96.06 470 LEU A N 1
ATOM 3705 C CA . LEU A 1 470 ? -24.759 3.607 35.598 1.00 96.06 470 LEU A CA 1
ATOM 3706 C C . LEU A 1 470 ? -25.705 4.424 34.700 1.00 96.06 470 LEU A C 1
ATOM 3708 O O . LEU A 1 470 ? -26.238 3.899 33.720 1.00 96.06 470 LEU A O 1
ATOM 3712 N N . PRO A 1 471 ? -25.952 5.707 35.017 1.00 94.81 471 PRO A N 1
ATOM 3713 C CA . PRO A 1 471 ? -26.777 6.550 34.166 1.00 94.81 471 PRO A CA 1
ATOM 3714 C C . PRO A 1 471 ? -26.000 6.956 32.910 1.00 94.81 471 PRO A C 1
ATOM 3716 O O . PRO A 1 471 ? -24.870 7.432 33.003 1.00 94.81 471 PRO A O 1
ATOM 3719 N N . LEU A 1 472 ? -26.628 6.830 31.750 1.00 96.25 472 LEU A N 1
ATOM 3720 C CA . LEU A 1 472 ? -26.169 7.303 30.447 1.00 96.25 472 LEU A CA 1
ATOM 3721 C C . LEU A 1 472 ? -27.184 8.311 29.892 1.00 96.25 472 LEU A C 1
ATOM 3723 O O . LEU A 1 472 ? -28.312 8.404 30.372 1.00 96.25 472 LEU A O 1
ATOM 3727 N N . ASN A 1 473 ? -26.785 9.106 28.903 1.00 93.50 473 ASN A N 1
ATOM 3728 C CA . ASN A 1 473 ? -27.655 10.104 28.286 1.00 93.50 473 ASN A CA 1
ATOM 3729 C C . ASN A 1 473 ? -27.778 9.821 26.792 1.00 93.50 473 ASN A C 1
ATOM 3731 O O . ASN A 1 473 ? -26.761 9.753 26.107 1.00 93.50 473 ASN A O 1
ATOM 3735 N N . LYS A 1 474 ? -29.011 9.720 26.277 1.00 90.31 474 LYS A N 1
ATOM 3736 C CA . LYS A 1 474 ? -29.229 9.452 24.848 1.00 90.31 474 LYS A CA 1
ATOM 3737 C C . LYS A 1 474 ? -28.700 10.552 23.923 1.00 90.31 474 LYS A C 1
ATOM 3739 O O . LYS A 1 474 ? -28.384 10.291 22.770 1.00 90.31 474 LYS A O 1
ATOM 3744 N N . ALA A 1 475 ? -28.606 11.782 24.427 1.00 92.25 475 ALA A N 1
ATOM 3745 C CA . ALA A 1 475 ? -28.078 12.912 23.667 1.00 92.25 475 ALA A CA 1
ATOM 3746 C C . ALA A 1 475 ? -26.537 12.958 23.621 1.00 92.25 475 ALA A C 1
ATOM 3748 O O . ALA A 1 475 ? -25.984 13.776 22.889 1.00 92.25 475 ALA A O 1
ATOM 3749 N N . ASP A 1 476 ? -25.838 12.132 24.411 1.00 94.25 476 ASP A N 1
ATOM 3750 C CA . ASP A 1 476 ? -24.376 12.064 24.360 1.00 94.25 476 ASP A CA 1
ATOM 3751 C C . ASP A 1 476 ? -23.912 11.357 23.073 1.00 94.25 476 ASP A C 1
ATOM 3753 O O . ASP A 1 476 ? -24.574 10.452 22.563 1.00 94.25 476 ASP A O 1
ATOM 3757 N N . SER A 1 477 ? -22.750 11.758 22.548 1.00 94.12 477 SER A N 1
ATOM 3758 C CA . SER A 1 477 ? -22.132 11.082 21.403 1.00 94.12 477 SER A CA 1
ATOM 3759 C C . SER A 1 477 ? -21.702 9.653 21.757 1.00 94.12 477 SER A C 1
ATOM 3761 O O . SER A 1 477 ? -21.373 9.369 22.913 1.00 94.12 477 SER A O 1
ATOM 3763 N N . SER A 1 478 ? -21.623 8.765 20.758 1.00 94.81 478 SER A N 1
ATOM 3764 C CA . SER A 1 478 ? -21.175 7.376 20.947 1.00 94.81 478 SER A CA 1
ATOM 3765 C C . SER A 1 478 ? -19.826 7.297 21.668 1.00 94.81 478 SER A C 1
ATOM 3767 O O . SER A 1 478 ? -19.698 6.569 22.647 1.00 94.81 478 SER A O 1
ATOM 3769 N N . LEU A 1 479 ? -18.850 8.129 21.281 1.00 94.69 479 LEU A N 1
ATOM 3770 C CA . LEU A 1 479 ? -17.539 8.193 21.939 1.00 94.69 479 LEU A CA 1
ATOM 3771 C C . LEU A 1 479 ? -17.652 8.535 23.435 1.00 94.69 479 LEU A C 1
ATOM 3773 O O . LEU A 1 479 ? -16.984 7.921 24.269 1.00 94.69 479 LEU A O 1
ATOM 3777 N N . LYS A 1 480 ? -18.509 9.496 23.799 1.00 95.88 480 LYS A N 1
ATOM 3778 C CA . LYS A 1 480 ? -18.726 9.888 25.199 1.00 95.88 480 LYS A CA 1
ATOM 3779 C C . LYS A 1 480 ? -19.412 8.780 26.002 1.00 95.88 480 LYS A C 1
ATOM 3781 O O . LYS A 1 480 ? -19.059 8.552 27.157 1.00 95.88 480 LYS A O 1
ATOM 3786 N N . ILE A 1 481 ? -20.365 8.073 25.396 1.00 96.88 481 ILE A N 1
ATOM 3787 C CA . ILE A 1 481 ? -21.019 6.911 26.009 1.00 96.88 481 ILE A CA 1
ATOM 3788 C C . ILE A 1 481 ? -19.998 5.790 26.249 1.00 96.88 481 ILE A C 1
ATOM 3790 O O . ILE A 1 481 ? -19.888 5.299 27.371 1.00 96.88 481 ILE A O 1
ATOM 3794 N N . ILE A 1 482 ? -19.208 5.435 25.233 1.00 97.25 482 ILE A N 1
ATOM 3795 C CA . ILE A 1 482 ? -18.189 4.378 25.302 1.00 97.25 482 ILE A CA 1
ATOM 3796 C C . ILE A 1 482 ? -17.151 4.694 26.376 1.00 97.25 482 ILE A C 1
ATOM 3798 O O . ILE A 1 482 ? -16.935 3.888 27.273 1.00 97.25 482 ILE A O 1
ATOM 3802 N N . THR A 1 483 ? -16.542 5.880 26.339 1.00 97.19 483 THR A N 1
ATOM 3803 C CA . THR A 1 483 ? -15.528 6.291 27.331 1.00 97.19 483 THR A CA 1
ATOM 3804 C C . THR A 1 483 ? -16.078 6.305 28.757 1.00 97.19 483 THR A C 1
ATOM 3806 O O . THR A 1 483 ? -15.378 5.908 29.689 1.00 97.19 483 THR A O 1
ATOM 3809 N N . ARG A 1 484 ? -17.354 6.668 28.945 1.00 97.31 484 ARG A N 1
ATOM 3810 C CA . ARG A 1 484 ? -18.025 6.589 30.248 1.00 97.31 484 ARG A CA 1
ATOM 3811 C C . ARG A 1 484 ? -18.204 5.149 30.730 1.00 97.31 484 ARG A C 1
ATOM 3813 O O . ARG A 1 484 ? -17.972 4.885 31.908 1.00 97.31 484 ARG A O 1
ATOM 3820 N N . VAL A 1 485 ? -18.602 4.235 29.846 1.00 96.94 485 VAL A N 1
ATOM 3821 C CA . VAL A 1 485 ? -18.736 2.803 30.162 1.00 96.94 485 VAL A CA 1
ATOM 3822 C C . VAL A 1 485 ? -17.364 2.202 30.482 1.00 96.94 485 VAL A C 1
ATOM 3824 O O . VAL A 1 485 ? -17.203 1.592 31.533 1.00 96.94 485 VAL A O 1
ATOM 3827 N N . LEU A 1 486 ? -16.350 2.452 29.648 1.00 96.56 486 LEU A N 1
ATOM 3828 C CA . LEU A 1 486 ? -14.972 1.999 29.877 1.00 96.56 486 LEU A CA 1
ATOM 3829 C C . LEU A 1 486 ? -14.411 2.528 31.201 1.00 96.56 486 LEU A C 1
ATOM 3831 O O . LEU A 1 486 ? -13.853 1.760 31.982 1.00 96.56 486 LEU A O 1
ATOM 3835 N N . GLY A 1 487 ? -14.614 3.817 31.488 1.00 95.75 487 GLY A N 1
ATOM 3836 C CA . GLY A 1 487 ? -14.226 4.428 32.757 1.00 95.75 487 GLY A CA 1
ATOM 3837 C C . GLY A 1 487 ? -14.928 3.785 33.953 1.00 95.75 487 GLY A C 1
ATOM 3838 O O . GLY A 1 487 ? -14.277 3.486 34.950 1.00 95.75 487 GLY A O 1
ATOM 3839 N N . TYR A 1 488 ? -16.230 3.493 33.844 1.00 95.94 488 TYR A N 1
ATOM 3840 C CA . TYR A 1 488 ? -16.962 2.780 34.893 1.00 95.94 488 TYR A CA 1
ATOM 3841 C C . TYR A 1 488 ? -16.416 1.365 35.121 1.00 95.94 488 TYR A C 1
ATOM 3843 O O . TYR A 1 488 ? -16.348 0.920 36.265 1.00 95.94 488 TYR A O 1
ATOM 3851 N N . LEU A 1 489 ? -15.985 0.664 34.070 1.00 93.88 489 LEU A N 1
ATOM 3852 C CA . LEU A 1 489 ? -15.384 -0.671 34.159 1.00 93.88 489 LEU A CA 1
ATOM 3853 C C . LEU A 1 489 ? -13.901 -0.667 34.555 1.00 93.88 489 LEU A C 1
ATOM 3855 O O . LEU A 1 489 ? -13.307 -1.735 34.651 1.00 93.88 489 LEU A O 1
ATOM 3859 N N . ASN A 1 490 ? -13.302 0.501 34.813 1.00 93.06 490 ASN A N 1
ATOM 3860 C CA . ASN A 1 490 ? -11.860 0.655 35.034 1.00 93.06 490 ASN A CA 1
ATOM 3861 C C . ASN A 1 490 ? -11.007 0.114 33.867 1.00 93.06 490 ASN A C 1
ATOM 3863 O O . ASN A 1 490 ? -9.886 -0.350 34.066 1.00 93.06 490 ASN A O 1
ATOM 3867 N N . VAL A 1 491 ? -11.532 0.177 32.641 1.00 95.19 491 VAL A N 1
ATOM 3868 C CA . VAL A 1 491 ? -10.807 -0.197 31.424 1.00 95.19 491 VAL A CA 1
ATOM 3869 C C . VAL A 1 491 ? -10.059 1.030 30.908 1.00 95.19 491 VAL A C 1
ATOM 3871 O O . VAL A 1 491 ? -10.655 2.059 30.566 1.00 95.19 491 VAL A O 1
ATOM 3874 N N . SER A 1 492 ? -8.731 0.926 30.867 1.00 95.75 492 SER A N 1
ATOM 3875 C CA . SER A 1 492 ? -7.860 2.002 30.407 1.00 95.75 492 SER A CA 1
ATOM 3876 C C . SER A 1 492 ? -8.092 2.283 28.927 1.00 95.75 492 SER A C 1
ATOM 3878 O O . SER A 1 492 ? -8.173 1.369 28.106 1.00 95.75 492 SER A O 1
ATOM 3880 N N . HIS A 1 493 ? -8.186 3.560 28.576 1.00 95.62 493 HIS A N 1
ATOM 3881 C CA . HIS A 1 493 ? -8.402 3.975 27.201 1.00 95.62 493 HIS A CA 1
ATOM 3882 C C . HIS A 1 493 ? -7.725 5.308 26.913 1.00 95.62 493 HIS A C 1
ATOM 3884 O O . HIS A 1 493 ? -7.564 6.144 27.800 1.00 95.62 493 HIS A O 1
ATOM 3890 N N . THR A 1 494 ? -7.336 5.507 25.659 1.00 94.75 494 THR A N 1
ATOM 3891 C CA . THR A 1 494 ? -6.796 6.781 25.186 1.00 94.75 494 THR A CA 1
ATOM 3892 C C . THR A 1 494 ? -7.213 7.017 23.746 1.00 94.75 494 THR A C 1
ATOM 3894 O O . THR A 1 494 ? -7.269 6.082 22.949 1.00 94.75 494 THR A O 1
ATOM 3897 N N . PHE A 1 495 ? -7.544 8.259 23.414 1.00 93.44 495 PHE A N 1
ATOM 3898 C CA . PHE A 1 495 ? -7.861 8.649 22.047 1.00 93.44 495 PHE A CA 1
ATOM 3899 C C . PHE A 1 495 ? -6.630 9.292 21.417 1.00 93.44 495 PHE A C 1
ATOM 3901 O O . PHE A 1 495 ? -6.089 10.255 21.963 1.00 93.44 495 PHE A O 1
ATOM 3908 N N . ASN A 1 496 ? -6.186 8.765 20.278 1.00 91.62 496 ASN A N 1
ATOM 3909 C CA . ASN A 1 496 ? -5.046 9.305 19.546 1.00 91.62 496 ASN A CA 1
ATOM 3910 C C . ASN A 1 496 ? -5.140 8.966 18.050 1.00 91.62 496 ASN A C 1
ATOM 3912 O O . ASN A 1 496 ? -6.007 8.207 17.616 1.00 91.62 496 ASN A O 1
ATOM 3916 N N . TYR A 1 497 ? -4.221 9.514 17.263 1.00 89.81 497 TYR A N 1
ATOM 3917 C CA . TYR A 1 497 ? -3.981 9.080 15.896 1.00 89.81 497 TYR A CA 1
ATOM 3918 C C . TYR A 1 497 ? -3.081 7.853 15.905 1.00 89.81 497 TYR A C 1
ATOM 3920 O O . TYR A 1 497 ? -1.953 7.885 16.400 1.00 89.81 497 TYR A O 1
ATOM 3928 N N . PHE A 1 498 ? -3.590 6.765 15.344 1.00 88.38 498 PHE A N 1
ATOM 3929 C CA . PHE A 1 498 ? -2.858 5.526 15.203 1.00 88.38 498 PHE A CA 1
ATOM 3930 C C . PHE A 1 498 ? -2.281 5.393 13.795 1.00 88.38 498 PHE A C 1
ATOM 3932 O O . PHE A 1 498 ? -2.864 5.866 12.819 1.00 88.38 498 PHE A O 1
ATOM 3939 N N . ARG A 1 499 ? -1.113 4.752 13.710 1.00 89.19 499 ARG A N 1
ATOM 3940 C CA . ARG A 1 499 ? -0.371 4.534 12.474 1.00 89.19 499 ARG A CA 1
ATOM 3941 C C . ARG A 1 499 ? -0.199 3.038 12.225 1.00 89.19 499 ARG A C 1
ATOM 3943 O O . ARG A 1 499 ? 0.525 2.368 12.958 1.00 89.19 499 ARG A O 1
ATOM 3950 N N . LEU A 1 500 ? -0.799 2.540 11.149 1.00 87.69 500 LEU A N 1
ATOM 3951 C CA . LEU A 1 500 ? -0.556 1.204 10.617 1.00 87.69 500 LEU A CA 1
ATOM 3952 C C . LEU A 1 500 ? 0.385 1.280 9.429 1.00 87.69 500 LEU A C 1
ATOM 3954 O O . LEU A 1 500 ? -0.005 1.717 8.354 1.00 87.69 500 LEU A O 1
ATOM 3958 N N . THR A 1 501 ? 1.619 0.830 9.621 1.00 86.69 501 THR A N 1
ATOM 3959 C CA . THR A 1 501 ? 2.634 0.809 8.564 1.00 86.69 501 THR A CA 1
ATOM 3960 C C . THR A 1 501 ? 2.921 -0.623 8.125 1.00 86.69 501 THR A C 1
ATOM 3962 O O . THR A 1 501 ? 3.190 -1.472 8.976 1.00 86.69 501 THR A O 1
ATOM 3965 N N . VAL A 1 502 ? 2.927 -0.879 6.820 1.00 83.00 502 VAL A N 1
ATOM 3966 C CA . VAL A 1 502 ? 3.554 -2.051 6.193 1.00 83.00 502 VAL A CA 1
ATOM 3967 C C . VAL A 1 502 ? 4.840 -1.570 5.529 1.00 83.00 502 VAL A C 1
ATOM 3969 O O . VAL A 1 502 ? 4.815 -0.587 4.787 1.00 83.00 502 VAL A O 1
ATOM 3972 N N . ASN A 1 503 ? 5.954 -2.238 5.817 1.00 80.81 503 ASN A N 1
ATOM 3973 C CA . ASN A 1 503 ? 7.272 -1.873 5.295 1.00 80.81 503 ASN A CA 1
ATOM 3974 C C . ASN A 1 503 ? 7.604 -2.662 4.023 1.00 80.81 503 ASN A C 1
ATOM 3976 O O . ASN A 1 503 ? 6.960 -3.672 3.718 1.00 80.81 503 ASN A O 1
ATOM 3980 N N . HIS A 1 504 ? 8.595 -2.187 3.274 1.00 68.44 504 HIS A N 1
ATOM 3981 C CA . HIS A 1 504 ? 9.039 -2.831 2.046 1.00 68.44 504 HIS A CA 1
ATOM 3982 C C . HIS A 1 504 ? 9.629 -4.230 2.342 1.00 68.44 504 HIS A C 1
ATOM 3984 O O . HIS A 1 504 ? 10.339 -4.393 3.335 1.00 68.44 504 HIS A O 1
ATOM 3990 N N . PRO A 1 505 ? 9.386 -5.258 1.501 1.00 61.53 505 PRO A N 1
ATOM 3991 C CA . PRO A 1 505 ? 9.894 -6.614 1.748 1.00 61.53 505 PRO A CA 1
ATOM 3992 C C . PRO A 1 505 ? 11.423 -6.703 1.852 1.00 61.53 505 PRO A C 1
ATOM 3994 O O . PRO A 1 505 ? 11.944 -7.541 2.584 1.00 61.53 505 PRO A O 1
ATOM 3997 N N . ASP A 1 506 ? 12.118 -5.847 1.105 1.00 63.94 506 ASP A N 1
ATOM 3998 C CA . ASP A 1 506 ? 13.583 -5.838 1.004 1.00 63.94 506 ASP A CA 1
ATOM 3999 C C . ASP A 1 506 ? 14.239 -4.693 1.791 1.00 63.94 506 ASP A C 1
ATOM 4001 O O . ASP A 1 506 ? 15.462 -4.628 1.876 1.00 63.94 506 ASP A O 1
ATOM 4005 N N . ASP A 1 507 ? 13.431 -3.808 2.383 1.00 68.69 507 ASP A N 1
ATOM 4006 C CA . ASP A 1 507 ? 13.886 -2.764 3.303 1.00 68.69 507 ASP A CA 1
ATOM 4007 C C . ASP A 1 507 ? 12.898 -2.677 4.481 1.00 68.69 507 ASP A C 1
ATOM 4009 O O . ASP A 1 507 ? 11.877 -1.983 4.395 1.00 68.69 507 ASP A O 1
ATOM 4013 N N . PRO A 1 508 ? 13.178 -3.407 5.578 1.00 70.19 508 PRO A N 1
ATOM 4014 C CA . PRO A 1 508 ? 12.303 -3.479 6.741 1.00 70.19 508 PRO A CA 1
ATOM 4015 C C . PRO A 1 508 ? 12.067 -2.138 7.435 1.00 70.19 508 PRO A C 1
ATOM 4017 O O . PRO A 1 508 ? 11.138 -2.057 8.231 1.00 70.19 508 PRO A O 1
ATOM 4020 N N . GLU A 1 509 ? 12.864 -1.105 7.152 1.00 72.19 509 GLU A N 1
ATOM 4021 C CA . GLU A 1 509 ? 12.749 0.221 7.767 1.00 72.19 509 GLU A CA 1
ATOM 4022 C C . GLU A 1 509 ? 12.034 1.232 6.853 1.00 72.19 509 GLU A C 1
ATOM 4024 O O . GLU A 1 509 ? 11.591 2.288 7.314 1.00 72.19 509 GLU A O 1
ATOM 4029 N N . ALA A 1 510 ? 11.855 0.913 5.566 1.00 72.00 510 ALA A N 1
ATOM 4030 C CA . ALA A 1 510 ? 11.175 1.785 4.616 1.00 72.00 510 ALA A CA 1
ATOM 4031 C C . ALA A 1 510 ? 9.651 1.539 4.602 1.00 72.00 510 ALA A C 1
ATOM 4033 O O . ALA A 1 510 ? 9.201 0.465 4.187 1.00 72.00 510 ALA A O 1
ATOM 4034 N N . PRO A 1 511 ? 8.817 2.525 4.992 1.00 75.56 511 PRO A N 1
ATOM 4035 C CA . PRO A 1 511 ? 7.365 2.383 4.971 1.00 75.56 511 PRO A CA 1
ATOM 4036 C C . PRO A 1 511 ? 6.841 2.346 3.532 1.00 75.56 511 PRO A C 1
ATOM 4038 O O . PRO A 1 511 ? 6.932 3.341 2.810 1.00 75.56 511 PRO A O 1
ATOM 4041 N N . PHE A 1 512 ? 6.231 1.228 3.142 1.00 82.44 512 PHE A N 1
ATOM 4042 C CA . PHE A 1 512 ? 5.615 1.041 1.830 1.00 82.44 512 PHE A CA 1
ATOM 4043 C C . PHE A 1 512 ? 4.195 1.624 1.790 1.00 82.44 512 PHE A C 1
ATOM 4045 O O . PHE A 1 512 ? 3.903 2.506 0.983 1.00 82.44 512 PHE A O 1
ATOM 4052 N N . ILE A 1 513 ? 3.331 1.198 2.714 1.00 88.25 513 ILE A N 1
ATOM 4053 C CA . ILE A 1 513 ? 1.998 1.776 2.905 1.00 88.25 513 ILE A CA 1
ATOM 4054 C C . ILE A 1 513 ? 1.787 2.118 4.373 1.00 88.25 513 ILE A C 1
ATOM 4056 O O . ILE A 1 513 ? 2.149 1.361 5.271 1.00 88.25 513 ILE A O 1
ATOM 4060 N N . THR A 1 514 ? 1.228 3.295 4.635 1.00 90.12 514 THR A N 1
ATOM 4061 C CA . THR A 1 514 ? 0.863 3.742 5.977 1.00 90.12 514 THR A CA 1
ATOM 4062 C C . THR A 1 514 ? -0.588 4.202 6.007 1.00 90.12 514 THR A C 1
ATOM 4064 O O . THR A 1 514 ? -0.911 5.177 5.342 1.00 90.12 514 THR A O 1
ATOM 4067 N N . ALA A 1 515 ? -1.423 3.609 6.856 1.00 91.25 515 ALA A N 1
ATOM 4068 C CA . ALA A 1 515 ? -2.703 4.189 7.253 1.00 91.25 515 ALA A CA 1
ATOM 4069 C C . ALA A 1 515 ? -2.542 5.006 8.543 1.00 91.25 515 ALA A C 1
ATOM 4071 O O . ALA A 1 515 ? -1.955 4.525 9.512 1.00 91.25 515 ALA A O 1
ATOM 4072 N N . ILE A 1 516 ? -3.067 6.226 8.567 1.00 92.62 516 ILE A N 1
ATOM 4073 C CA . ILE A 1 516 ? -3.140 7.091 9.745 1.00 92.62 516 ILE A CA 1
ATOM 4074 C C . ILE A 1 516 ? -4.607 7.410 9.993 1.00 92.62 516 ILE A C 1
ATOM 4076 O O . ILE A 1 516 ? -5.285 7.919 9.102 1.00 92.62 516 ILE A O 1
ATOM 4080 N N . PHE A 1 517 ? -5.104 7.115 11.188 1.00 93.69 517 PHE A N 1
ATOM 4081 C CA . PHE A 1 517 ? -6.507 7.350 11.516 1.00 93.69 517 PHE A CA 1
ATOM 4082 C C . PHE A 1 517 ? -6.729 7.613 13.007 1.00 93.69 517 PHE A C 1
ATOM 4084 O O . PHE A 1 517 ? -5.975 7.103 13.841 1.00 93.69 517 PHE A O 1
ATOM 4091 N N . PRO A 1 518 ? -7.758 8.401 13.364 1.00 94.06 518 PRO A N 1
ATOM 4092 C CA . PRO A 1 518 ? -8.156 8.584 14.749 1.00 94.06 518 PRO A CA 1
ATOM 4093 C C . PRO A 1 518 ? -8.806 7.307 15.288 1.00 94.06 518 PRO A C 1
ATOM 4095 O O . PRO A 1 518 ? -9.678 6.725 14.644 1.00 94.06 518 PRO A O 1
ATOM 4098 N N . ALA A 1 519 ? -8.408 6.884 16.485 1.00 95.19 519 ALA A N 1
ATOM 4099 C CA . ALA A 1 519 ? -9.012 5.743 17.158 1.00 95.19 519 ALA A CA 1
ATOM 4100 C C . ALA A 1 519 ? -8.977 5.908 18.680 1.00 95.19 519 ALA A C 1
ATOM 4102 O O . ALA A 1 519 ? -8.067 6.517 19.249 1.00 95.19 519 ALA A O 1
ATOM 4103 N N . LEU A 1 520 ? -9.958 5.304 19.349 1.00 96.06 520 LEU A N 1
ATOM 4104 C CA . LEU A 1 520 ? -9.913 5.073 20.785 1.00 96.06 520 LEU A CA 1
ATOM 4105 C C . LEU A 1 520 ? -9.227 3.725 21.035 1.00 96.06 520 LEU A C 1
ATOM 4107 O O . LEU A 1 520 ? -9.764 2.672 20.700 1.00 96.06 520 LEU A O 1
ATOM 4111 N N . GLN A 1 521 ? -8.031 3.761 21.609 1.00 94.94 521 GLN A N 1
ATOM 4112 C CA . GLN A 1 521 ? -7.287 2.573 22.010 1.00 94.94 521 GLN A CA 1
ATOM 4113 C C . GLN A 1 521 ? -7.803 2.078 23.355 1.00 94.94 521 GLN A C 1
ATOM 4115 O O . GLN A 1 521 ? -7.903 2.861 24.301 1.00 94.94 521 GLN A O 1
ATOM 4120 N N . VAL A 1 522 ? -8.098 0.785 23.443 1.00 95.31 522 VAL A N 1
ATOM 4121 C CA . VAL A 1 522 ? -8.614 0.136 24.653 1.00 95.31 522 VAL A CA 1
ATOM 4122 C C . VAL A 1 522 ? -7.581 -0.852 25.183 1.00 95.31 522 VAL A C 1
ATOM 4124 O O . VAL A 1 522 ? -7.040 -1.657 24.423 1.00 95.31 522 VAL A O 1
ATOM 4127 N N . TYR A 1 523 ? -7.322 -0.797 26.489 1.00 93.12 523 TYR A N 1
ATOM 4128 C CA . TYR A 1 523 ? -6.332 -1.618 27.180 1.00 93.12 523 TYR A CA 1
ATOM 4129 C C . TYR A 1 523 ? -6.926 -2.278 28.421 1.00 93.12 523 TYR A C 1
ATOM 4131 O O . TYR A 1 523 ? -7.726 -1.680 29.141 1.00 93.12 523 TYR A O 1
ATOM 4139 N N . ARG A 1 524 ? -6.454 -3.485 28.731 1.00 89.62 524 ARG A N 1
ATOM 4140 C CA . ARG A 1 524 ? -6.742 -4.184 29.988 1.00 89.62 524 ARG A CA 1
ATOM 4141 C C . ARG A 1 524 ? -5.443 -4.753 30.540 1.00 89.62 524 ARG A C 1
ATOM 4143 O O . ARG A 1 524 ? -4.704 -5.396 29.805 1.00 89.62 524 ARG A O 1
ATOM 4150 N N . GLU A 1 525 ? -5.142 -4.468 31.807 1.00 87.31 525 GLU A N 1
ATOM 4151 C CA . GLU A 1 525 ? -3.896 -4.907 32.465 1.00 87.31 525 GLU A CA 1
ATOM 4152 C C . GLU A 1 525 ? -2.630 -4.565 31.647 1.00 87.31 525 GLU A C 1
ATOM 4154 O O . GLU A 1 525 ? -1.741 -5.391 31.456 1.00 87.31 525 GLU A O 1
ATOM 4159 N N . ASN A 1 526 ? -2.576 -3.343 31.101 1.00 85.19 526 ASN A N 1
ATOM 4160 C CA . ASN A 1 526 ? -1.528 -2.849 30.192 1.00 85.19 526 ASN A CA 1
ATOM 4161 C C . ASN A 1 526 ? -1.369 -3.611 28.862 1.00 85.19 526 ASN A C 1
ATOM 4163 O O . ASN A 1 526 ? -0.460 -3.302 28.091 1.00 85.19 526 ASN A O 1
ATOM 4167 N N . LYS A 1 527 ? -2.260 -4.551 28.536 1.00 89.25 527 LYS A N 1
ATOM 4168 C CA . LYS A 1 527 ? -2.318 -5.193 27.220 1.00 89.25 527 LYS A CA 1
ATOM 4169 C C . LYS A 1 527 ? -3.296 -4.451 26.322 1.00 89.25 527 LYS A C 1
ATOM 4171 O O . LYS A 1 527 ? -4.427 -4.171 26.719 1.00 89.25 527 LYS A O 1
ATOM 4176 N N . PHE A 1 528 ? -2.843 -4.125 25.116 1.00 90.25 528 PHE A N 1
ATOM 4177 C CA . PHE A 1 528 ? -3.699 -3.587 24.066 1.00 90.25 528 PHE A CA 1
ATOM 4178 C C . PHE A 1 528 ? -4.770 -4.620 23.685 1.00 90.25 528 PHE A C 1
ATOM 4180 O O . PHE A 1 528 ? -4.453 -5.800 23.545 1.00 90.25 528 PHE A O 1
ATOM 4187 N N . LEU A 1 529 ? -6.016 -4.169 23.522 1.00 91.06 529 LEU A N 1
ATOM 4188 C CA . LEU A 1 529 ? -7.135 -5.008 23.097 1.00 91.06 529 LEU A CA 1
ATOM 4189 C C . LEU A 1 529 ? -7.652 -4.611 21.709 1.00 91.06 529 LEU A C 1
ATOM 4191 O O . LEU A 1 529 ? -7.630 -5.429 20.791 1.00 91.06 529 LEU A O 1
ATOM 4195 N N . TYR A 1 530 ? -8.121 -3.365 21.560 1.00 93.06 530 TYR A N 1
ATOM 4196 C CA . TYR A 1 530 ? -8.865 -2.920 20.377 1.00 93.06 530 TYR A CA 1
ATOM 4197 C C . TYR A 1 530 ? -8.560 -1.470 19.995 1.00 93.06 530 TYR A C 1
ATOM 4199 O O . TYR A 1 530 ? -8.336 -0.615 20.858 1.00 93.06 530 TYR A O 1
ATOM 4207 N N . TYR A 1 531 ? -8.637 -1.190 18.694 1.00 93.88 531 TYR A N 1
ATOM 4208 C CA . TYR A 1 531 ? -8.853 0.144 18.144 1.00 93.88 531 TYR A CA 1
ATOM 4209 C C . TYR A 1 531 ? -10.344 0.311 17.866 1.00 93.88 531 TYR A C 1
ATOM 4211 O O . TYR A 1 531 ? -10.888 -0.396 17.021 1.00 93.88 531 TYR A O 1
ATOM 4219 N N . LEU A 1 532 ? -10.999 1.248 18.548 1.00 95.25 532 LEU A N 1
ATOM 4220 C CA . LEU A 1 532 ? -12.379 1.619 18.253 1.00 95.25 532 LEU A CA 1
ATOM 4221 C C . LEU A 1 532 ? -12.397 2.843 17.322 1.00 95.25 532 LEU A C 1
ATOM 4223 O O . LEU A 1 532 ? -11.775 3.861 17.643 1.00 95.25 532 LEU A O 1
ATOM 4227 N N . VAL A 1 533 ? -13.116 2.767 16.197 1.00 94.38 533 VAL A N 1
ATOM 4228 C CA . VAL A 1 533 ? -13.221 3.837 15.179 1.00 94.38 533 VAL A CA 1
ATOM 4229 C C . VAL A 1 533 ? -14.672 4.250 14.907 1.00 94.38 533 VAL A C 1
ATOM 4231 O O . VAL A 1 533 ? -15.567 3.415 14.898 1.00 94.38 533 VAL A O 1
ATOM 4234 N N . ASP A 1 534 ? -14.911 5.537 14.647 1.00 92.75 534 ASP A N 1
ATOM 4235 C CA . ASP A 1 534 ? -16.245 6.125 14.408 1.00 92.75 534 ASP A CA 1
ATOM 4236 C C . ASP A 1 534 ? -16.539 6.339 12.907 1.00 92.75 534 ASP A C 1
ATOM 4238 O O . ASP A 1 534 ? -17.222 7.284 12.496 1.00 92.75 534 ASP A O 1
ATOM 4242 N N . PHE A 1 535 ? -15.934 5.528 12.043 1.00 91.06 535 PHE A N 1
ATOM 4243 C CA . PHE A 1 535 ? -16.100 5.600 10.593 1.00 91.06 535 PHE A CA 1
ATOM 4244 C C . PHE A 1 535 ? -16.002 4.203 9.972 1.00 91.06 535 PHE A C 1
ATOM 4246 O O . PHE A 1 535 ? -15.384 3.315 10.566 1.00 91.06 535 PHE A O 1
ATOM 4253 N N . PRO A 1 536 ? -16.623 3.974 8.801 1.00 87.94 536 PRO A N 1
ATOM 4254 C CA . PRO A 1 536 ? -16.497 2.702 8.107 1.00 87.94 536 PRO A CA 1
ATOM 4255 C C . PRO A 1 536 ? -15.051 2.489 7.660 1.00 87.94 536 PRO A C 1
ATOM 4257 O O . PRO A 1 536 ? -14.466 3.339 6.989 1.00 87.94 536 PRO A O 1
ATOM 4260 N N . PHE A 1 537 ? -14.488 1.344 8.032 1.00 86.44 537 PHE A N 1
ATOM 4261 C CA . PHE A 1 537 ? -13.238 0.864 7.462 1.00 86.44 537 PHE A CA 1
ATOM 4262 C C . PHE A 1 537 ? -13.567 0.080 6.195 1.00 86.44 537 PHE A C 1
ATOM 4264 O O . PHE A 1 537 ? -14.477 -0.751 6.213 1.00 86.44 537 PHE A O 1
ATOM 4271 N N . ASP A 1 538 ? -12.851 0.356 5.109 1.00 86.94 538 ASP A N 1
ATOM 4272 C CA . ASP A 1 538 ? -13.030 -0.387 3.866 1.00 86.94 538 ASP A CA 1
ATOM 4273 C C . ASP A 1 538 ? -12.735 -1.891 4.099 1.00 86.94 538 ASP A C 1
ATOM 4275 O O . ASP A 1 538 ? -11.707 -2.201 4.714 1.00 86.94 538 ASP A O 1
ATOM 4279 N N . PRO A 1 539 ? -13.618 -2.825 3.688 1.00 88.88 539 PRO A N 1
ATOM 4280 C CA . PRO A 1 539 ? -13.440 -4.258 3.944 1.00 88.88 539 PRO A CA 1
ATOM 4281 C C . PRO A 1 539 ? -12.180 -4.861 3.312 1.00 88.88 539 PRO A C 1
ATOM 4283 O O . PRO A 1 539 ? -11.528 -5.706 3.938 1.00 88.88 539 PRO A O 1
ATOM 4286 N N . GLU A 1 540 ? -11.814 -4.432 2.099 1.00 87.12 540 GLU A N 1
ATOM 4287 C CA . GLU A 1 540 ? -10.588 -4.889 1.437 1.00 87.12 540 GLU A CA 1
ATOM 4288 C C . GLU A 1 540 ? -9.376 -4.353 2.198 1.00 87.12 540 GLU A C 1
ATOM 4290 O O . GLU A 1 540 ? -8.467 -5.101 2.551 1.00 87.12 540 GLU A O 1
ATOM 4295 N N . PHE A 1 541 ? -9.395 -3.073 2.567 1.00 86.50 541 PHE A N 1
ATOM 4296 C CA . PHE A 1 541 ? -8.317 -2.466 3.345 1.00 86.50 541 PHE A CA 1
ATOM 4297 C C . PHE A 1 541 ? -8.148 -3.096 4.731 1.00 86.50 541 PHE A C 1
ATOM 4299 O O . PHE A 1 541 ? -7.026 -3.364 5.166 1.00 86.50 541 PHE A O 1
ATOM 4306 N N . TYR A 1 542 ? -9.253 -3.362 5.432 1.00 88.19 542 TYR A N 1
ATOM 4307 C CA . TYR A 1 542 ? -9.243 -4.043 6.726 1.00 88.19 542 TYR A CA 1
ATOM 4308 C C . TYR A 1 542 ? -8.618 -5.434 6.606 1.00 88.19 542 TYR A C 1
ATOM 4310 O O . TYR A 1 542 ? -7.718 -5.782 7.374 1.00 88.19 542 TYR A O 1
ATOM 4318 N N . SER A 1 543 ? -9.068 -6.209 5.620 1.00 86.06 543 SER A N 1
ATOM 4319 C CA . SER A 1 543 ? -8.607 -7.579 5.397 1.00 86.06 543 SER A CA 1
ATOM 4320 C C . SER A 1 543 ? -7.130 -7.620 4.989 1.00 86.06 543 SER A C 1
ATOM 4322 O O . SER A 1 543 ? -6.380 -8.453 5.499 1.00 86.06 543 SER A O 1
ATOM 4324 N N . TYR A 1 544 ? -6.680 -6.653 4.183 1.00 85.75 544 TYR A N 1
ATOM 4325 C CA . TYR A 1 544 ? -5.286 -6.501 3.766 1.00 85.75 544 TYR A CA 1
ATOM 4326 C C . TYR A 1 544 ? -4.369 -6.290 4.977 1.00 85.75 544 TYR A C 1
ATOM 4328 O O . TYR A 1 544 ? -3.372 -6.993 5.153 1.00 85.75 544 TYR A O 1
ATOM 4336 N N . PHE A 1 545 ? -4.729 -5.372 5.883 1.00 83.88 545 PHE A N 1
ATOM 4337 C CA . PHE A 1 545 ? -3.944 -5.162 7.100 1.00 83.88 545 PHE A CA 1
ATOM 4338 C C . PHE A 1 545 ? -4.025 -6.339 8.064 1.00 83.88 545 PHE A C 1
ATOM 4340 O O . PHE A 1 545 ? -3.007 -6.658 8.666 1.00 83.88 545 PHE A O 1
ATOM 4347 N N . LYS A 1 546 ? -5.182 -6.997 8.190 1.00 83.62 546 LYS A N 1
ATOM 4348 C CA . LYS A 1 546 ? -5.358 -8.174 9.052 1.00 83.62 546 LYS A CA 1
ATOM 4349 C C . LYS A 1 546 ? -4.480 -9.353 8.619 1.00 83.62 546 LYS A C 1
ATOM 4351 O O . LYS A 1 546 ? -3.983 -10.081 9.472 1.00 83.62 546 LYS A O 1
ATOM 4356 N N . GLN A 1 547 ? -4.266 -9.529 7.313 1.00 80.94 547 GLN A N 1
ATOM 4357 C CA . GLN A 1 547 ? -3.349 -10.539 6.778 1.00 80.94 547 GLN A CA 1
ATOM 4358 C C . GLN A 1 547 ? -1.883 -10.210 7.093 1.00 80.94 547 GLN A C 1
ATOM 4360 O O . GLN A 1 547 ? -1.089 -11.106 7.369 1.00 80.94 547 GLN A O 1
ATOM 4365 N N . LEU A 1 548 ? -1.512 -8.928 7.044 1.00 76.38 548 LEU A N 1
ATOM 4366 C CA . LEU A 1 548 ? -0.122 -8.489 7.196 1.00 76.38 548 LEU A CA 1
ATOM 4367 C C . LEU A 1 548 ? 0.283 -8.209 8.649 1.00 76.38 548 LEU A C 1
ATOM 4369 O O . LEU A 1 548 ? 1.469 -8.267 8.980 1.00 76.38 548 LEU A O 1
ATOM 4373 N N . LYS A 1 549 ? -0.678 -7.865 9.509 1.00 74.00 549 LYS A N 1
ATOM 4374 C CA . LYS A 1 549 ? -0.495 -7.534 10.922 1.00 74.00 549 LYS A CA 1
ATOM 4375 C C . LYS A 1 549 ? -1.708 -7.983 11.733 1.00 74.00 549 LYS A C 1
ATOM 4377 O O . LYS A 1 549 ? -2.849 -7.762 11.344 1.00 74.00 549 LYS A O 1
ATOM 4382 N N . GLU A 1 550 ? -1.466 -8.517 12.924 1.00 71.19 550 GLU A N 1
ATOM 4383 C CA . GLU A 1 550 ? -2.536 -8.763 13.893 1.00 71.19 550 GLU A CA 1
ATOM 4384 C C . GLU A 1 550 ? -3.071 -7.422 14.423 1.00 71.19 550 GLU A C 1
ATOM 4386 O O . GLU A 1 550 ? -2.511 -6.824 15.342 1.00 71.19 550 GLU A O 1
ATOM 4391 N N . VAL A 1 551 ? -4.138 -6.910 13.803 1.00 78.38 551 VAL A N 1
ATOM 4392 C CA . VAL A 1 551 ? -4.789 -5.657 14.203 1.00 78.38 551 VAL A CA 1
ATOM 4393 C C . VAL A 1 551 ? -6.268 -5.899 14.491 1.00 78.38 551 VAL A C 1
ATOM 4395 O O . VAL A 1 551 ? -7.019 -6.366 13.637 1.00 78.38 551 VAL A O 1
ATOM 4398 N N . SER A 1 552 ? -6.705 -5.497 15.684 1.00 88.81 552 SER A N 1
ATOM 4399 C CA . SER A 1 552 ? -8.101 -5.582 16.122 1.00 88.81 552 SER A CA 1
ATOM 4400 C C . SER A 1 552 ? -8.787 -4.215 16.017 1.00 88.81 552 SER A C 1
ATOM 4402 O O . SER A 1 552 ? -8.835 -3.465 16.991 1.00 88.81 552 SER A O 1
ATOM 4404 N N . ILE A 1 553 ? -9.285 -3.868 14.826 1.00 92.12 553 ILE A N 1
ATOM 4405 C CA . ILE A 1 553 ? -10.108 -2.663 14.593 1.00 92.12 553 ILE A CA 1
ATOM 4406 C C . ILE A 1 553 ? -11.587 -3.027 14.671 1.00 92.12 553 ILE A C 1
ATOM 4408 O O . ILE A 1 553 ? -12.002 -4.030 14.094 1.00 92.12 553 ILE A O 1
ATOM 4412 N N . ILE A 1 554 ? -12.366 -2.199 15.364 1.00 94.12 554 ILE A N 1
ATOM 4413 C CA . ILE A 1 554 ? -13.809 -2.346 15.545 1.00 94.12 554 ILE A CA 1
ATOM 4414 C C . ILE A 1 554 ? -14.467 -0.976 15.358 1.00 94.12 554 ILE A C 1
ATOM 4416 O O . ILE A 1 554 ? -14.006 0.028 15.902 1.00 94.12 554 ILE A O 1
ATOM 4420 N N . ARG A 1 555 ? -15.546 -0.925 14.584 1.00 94.94 555 ARG A N 1
ATOM 4421 C CA . ARG A 1 555 ? -16.353 0.277 14.377 1.00 94.94 555 ARG A CA 1
ATOM 4422 C C . ARG A 1 555 ? -17.368 0.459 15.512 1.00 94.94 555 ARG A C 1
ATOM 4424 O O . ARG A 1 555 ? -17.819 -0.529 16.088 1.00 94.94 555 ARG A O 1
ATOM 4431 N N . TYR A 1 556 ? -17.735 1.701 15.828 1.00 93.00 556 TYR A N 1
ATOM 4432 C CA . TYR A 1 556 ? -18.791 2.030 16.792 1.00 93.00 556 TYR A CA 1
ATOM 4433 C C . TYR A 1 556 ? -19.674 3.212 16.386 1.00 93.00 556 TYR A C 1
ATOM 4435 O O . TYR A 1 556 ? -19.286 3.968 15.463 1.00 93.00 556 TYR A O 1
#

pLDDT: mean 73.91, std 20.68, range [24.12, 97.31]